Protein AF-A0A2N1D637-F1 (afdb_monomer_lite)

Radius of gyration: 26.25 Å; chains: 1; bounding box: 64×71×66 Å

Structure (mmCIF, N/CA/C/O backbone):
data_AF-A0A2N1D637-F1
#
_entry.id   AF-A0A2N1D637-F1
#
loop_
_atom_site.group_PDB
_atom_site.id
_atom_site.type_symbol
_atom_site.label_atom_id
_atom_site.label_alt_id
_atom_site.label_comp_id
_atom_site.label_asym_id
_atom_site.label_entity_id
_atom_site.label_seq_id
_atom_site.pdbx_PDB_ins_code
_atom_site.Cartn_x
_atom_site.Cartn_y
_atom_site.Cartn_z
_atom_site.occupancy
_atom_site.B_iso_or_equiv
_atom_site.auth_seq_id
_atom_site.auth_comp_id
_atom_site.auth_asym_id
_atom_site.auth_atom_id
_atom_site.pdbx_PDB_model_num
ATOM 1 N N . MET A 1 1 ? -4.016 32.732 19.305 1.00 37.34 1 MET A N 1
ATOM 2 C CA . MET A 1 1 ? -4.730 31.470 19.020 1.00 37.34 1 MET A CA 1
ATOM 3 C C . MET A 1 1 ? -4.105 30.420 19.914 1.00 37.34 1 MET A C 1
ATOM 5 O O . MET A 1 1 ? -2.907 30.213 19.798 1.00 37.34 1 MET A O 1
ATOM 9 N N . SER A 1 2 ? -4.858 29.917 20.891 1.00 37.28 2 SER A N 1
ATOM 10 C CA . SER A 1 2 ? -4.354 29.044 21.956 1.00 37.28 2 SER A CA 1
ATOM 11 C C . SER A 1 2 ? -3.844 27.718 21.398 1.00 37.28 2 SER A C 1
ATOM 13 O O . SER A 1 2 ? -4.522 27.105 20.572 1.00 37.28 2 SER A O 1
ATOM 15 N N . GLU A 1 3 ? -2.675 27.283 21.869 1.00 41.22 3 GLU A N 1
ATOM 16 C CA . GLU A 1 3 ? -2.197 25.908 21.738 1.00 41.22 3 GLU A CA 1
ATOM 17 C C . GLU A 1 3 ? -3.273 24.981 22.316 1.00 41.22 3 GLU A C 1
ATOM 19 O O . GLU A 1 3 ? -3.493 24.920 23.522 1.00 41.22 3 GLU A O 1
ATOM 24 N N . HIS A 1 4 ? -4.026 24.306 21.449 1.00 56.19 4 HIS A N 1
ATOM 25 C CA . HIS A 1 4 ? -4.691 23.084 21.869 1.00 56.19 4 HIS A CA 1
ATOM 26 C C . HIS A 1 4 ? -3.575 22.085 22.168 1.00 56.19 4 HIS A C 1
ATOM 28 O O . HIS A 1 4 ? -2.820 21.735 21.260 1.00 56.19 4 HIS A O 1
ATOM 34 N N . ASP A 1 5 ? -3.458 21.659 23.426 1.00 69.31 5 ASP A N 1
ATOM 35 C CA . ASP A 1 5 ? -2.478 20.660 23.849 1.00 69.31 5 ASP A CA 1
ATOM 36 C C . ASP A 1 5 ? -2.772 19.321 23.159 1.00 69.31 5 ASP A C 1
ATOM 38 O O . ASP A 1 5 ? -3.532 18.481 23.654 1.00 69.31 5 ASP A O 1
ATOM 42 N N . LEU A 1 6 ? -2.187 19.130 21.974 1.00 85.44 6 LEU A N 1
ATOM 43 C CA . LEU A 1 6 ? -2.166 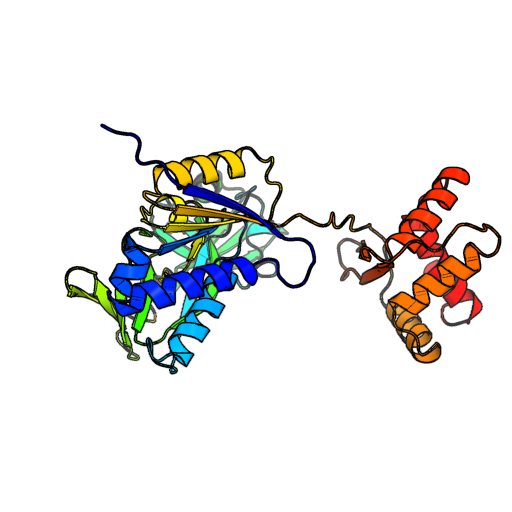17.856 21.271 1.00 85.44 6 LEU A CA 1
ATOM 44 C C . LEU A 1 6 ? -1.569 16.806 22.210 1.00 85.44 6 LEU A C 1
ATOM 46 O O . LEU A 1 6 ? -0.385 16.858 22.550 1.00 85.44 6 LEU A O 1
ATOM 50 N N . LYS A 1 7 ? -2.373 15.812 22.589 1.00 88.19 7 LYS A N 1
ATOM 51 C CA . LYS A 1 7 ? -1.882 14.690 23.392 1.00 88.19 7 LYS A CA 1
ATOM 52 C C . LYS A 1 7 ? -1.131 13.724 22.487 1.00 88.19 7 LYS A C 1
ATOM 54 O O . LYS A 1 7 ? -1.687 13.247 21.497 1.00 88.19 7 LYS A O 1
ATOM 59 N N . ILE A 1 8 ? 0.127 13.448 22.822 1.00 88.31 8 ILE A N 1
ATOM 60 C CA . ILE A 1 8 ? 0.979 12.518 22.078 1.00 88.31 8 ILE A CA 1
ATOM 61 C C . ILE A 1 8 ? 1.255 11.304 22.956 1.00 88.31 8 ILE A C 1
ATOM 63 O O . ILE A 1 8 ? 1.873 11.422 24.010 1.00 88.31 8 ILE A O 1
ATOM 67 N N . GLU A 1 9 ? 0.839 10.136 22.486 1.00 89.25 9 GLU A N 1
ATOM 68 C CA . GLU A 1 9 ? 1.101 8.850 23.122 1.00 89.25 9 GLU A CA 1
ATOM 69 C C . GLU A 1 9 ? 2.088 8.078 22.248 1.00 89.25 9 GLU A C 1
ATOM 71 O O . GLU A 1 9 ? 1.872 7.917 21.050 1.00 89.25 9 GLU A O 1
ATOM 76 N N . THR A 1 10 ? 3.209 7.632 22.815 1.00 84.62 10 THR A N 1
ATOM 77 C CA . THR A 1 10 ? 4.223 6.861 22.079 1.00 84.62 10 THR A CA 1
ATOM 78 C C . THR A 1 10 ? 4.350 5.477 22.689 1.00 84.62 10 THR A C 1
ATOM 80 O O . THR A 1 10 ? 4.529 5.341 23.896 1.00 84.62 10 THR A O 1
ATOM 83 N N . THR A 1 11 ? 4.258 4.443 21.861 1.00 84.81 11 THR A N 1
ATOM 84 C CA . THR A 1 11 ? 4.378 3.045 22.273 1.00 84.81 11 THR A CA 1
ATOM 85 C C . THR A 1 11 ? 5.441 2.357 21.433 1.00 84.81 11 THR A C 1
ATOM 87 O O . THR A 1 11 ? 5.403 2.405 20.205 1.00 84.81 11 THR A O 1
ATOM 90 N N . LYS A 1 12 ? 6.381 1.690 22.104 1.00 78.50 12 LYS A N 1
ATOM 91 C CA . LYS A 1 12 ? 7.388 0.844 21.464 1.00 78.50 12 LYS A CA 1
ATOM 92 C C . LYS A 1 12 ? 6.922 -0.605 21.455 1.00 78.50 12 LYS A C 1
ATOM 94 O O . LYS A 1 12 ? 6.601 -1.155 22.506 1.00 78.50 12 LYS A O 1
ATOM 99 N N . ILE A 1 13 ? 6.904 -1.222 20.280 1.00 71.31 13 ILE A N 1
ATOM 100 C CA . ILE A 1 13 ? 6.489 -2.613 20.089 1.00 71.31 13 ILE A CA 1
ATOM 101 C C . ILE A 1 13 ? 7.741 -3.490 19.988 1.00 71.31 13 ILE A C 1
ATOM 103 O O . ILE A 1 13 ? 8.558 -3.302 19.086 1.00 71.31 13 ILE A O 1
ATOM 107 N N . LYS A 1 14 ? 7.868 -4.469 20.895 1.00 61.69 14 LYS A N 1
ATOM 108 C CA . LYS A 1 14 ? 8.923 -5.497 20.883 1.00 61.69 14 LYS A CA 1
ATOM 109 C C . LYS A 1 14 ? 8.401 -6.804 20.267 1.00 61.69 14 LYS A C 1
ATOM 111 O O . LYS A 1 14 ? 7.294 -7.234 20.578 1.00 61.69 14 LYS A O 1
ATOM 116 N N . GLY A 1 15 ? 9.216 -7.471 19.444 1.00 51.62 15 GLY A N 1
ATOM 117 C CA . GLY A 1 15 ? 8.951 -8.831 18.941 1.00 51.62 15 GLY A CA 1
ATOM 118 C C . GLY A 1 15 ? 8.319 -8.940 17.540 1.00 51.62 15 GLY A C 1
ATOM 119 O O . GLY A 1 15 ? 7.779 -7.990 16.978 1.00 51.62 15 GLY A O 1
ATOM 120 N N . ILE A 1 16 ? 8.423 -10.139 16.943 1.00 44.28 16 ILE A N 1
ATOM 121 C CA . ILE A 1 16 ? 8.175 -10.402 15.507 1.00 44.28 16 ILE A CA 1
ATOM 122 C C . ILE A 1 16 ? 6.682 -10.464 15.139 1.00 44.28 16 ILE A C 1
ATOM 124 O O . ILE A 1 16 ? 6.325 -10.110 14.016 1.00 44.28 16 ILE A O 1
ATOM 128 N N . LYS A 1 17 ? 5.807 -10.919 16.044 1.00 49.59 17 LYS A N 1
ATOM 129 C CA . LYS A 1 17 ? 4.437 -11.323 15.673 1.00 49.59 17 LYS A CA 1
ATOM 130 C C . LYS A 1 17 ? 3.408 -10.182 15.598 1.00 49.59 17 LYS A C 1
ATOM 132 O O . LYS A 1 17 ? 2.451 -10.331 14.853 1.00 49.59 17 LYS A O 1
ATOM 137 N N . ASN A 1 18 ? 3.633 -9.032 16.247 1.00 55.31 18 ASN A N 1
ATOM 138 C CA . ASN A 1 18 ? 2.617 -7.967 16.380 1.00 55.31 18 ASN A CA 1
ATOM 139 C C . ASN A 1 18 ? 3.036 -6.590 15.831 1.00 55.31 18 ASN A C 1
ATOM 141 O O . ASN A 1 18 ? 2.594 -5.567 16.348 1.00 55.31 18 ASN A O 1
ATOM 145 N N . ARG A 1 19 ? 3.852 -6.524 14.768 1.00 64.38 19 ARG A N 1
ATOM 146 C CA . ARG A 1 19 ? 4.384 -5.241 14.245 1.00 64.38 19 ARG A CA 1
ATOM 147 C C . ARG A 1 19 ? 3.319 -4.178 13.950 1.00 64.38 19 ARG A C 1
ATOM 149 O O . ARG A 1 19 ? 3.609 -2.992 14.008 1.00 64.38 19 ARG A O 1
ATOM 156 N N . SER A 1 20 ? 2.094 -4.582 13.627 1.00 70.06 20 SER A N 1
ATOM 157 C CA . SER A 1 20 ? 1.006 -3.636 13.329 1.00 70.06 20 SER A CA 1
ATOM 158 C C . SER A 1 20 ? -0.316 -4.006 13.974 1.00 70.06 20 SER A C 1
ATOM 160 O O . SER A 1 20 ? -1.225 -3.189 13.963 1.00 70.06 20 SER A O 1
ATOM 162 N N . ALA A 1 21 ? -0.402 -5.188 14.593 1.00 77.12 21 ALA A N 1
ATOM 163 C CA . ALA A 1 21 ? -1.608 -5.659 15.260 1.00 77.12 21 ALA A CA 1
ATOM 164 C C . ALA A 1 21 ? -2.055 -4.683 16.354 1.00 77.12 21 ALA A C 1
ATOM 166 O O . ALA A 1 21 ? -3.192 -4.249 16.321 1.00 77.12 21 ALA A O 1
ATOM 167 N N . ILE A 1 22 ? -1.144 -4.231 17.223 1.00 80.19 22 ILE A N 1
ATOM 168 C CA . ILE A 1 22 ? -1.485 -3.324 18.335 1.00 80.19 22 ILE A CA 1
ATOM 169 C C . ILE A 1 22 ? -1.991 -1.967 17.825 1.00 80.19 22 ILE A C 1
ATOM 171 O O . ILE A 1 22 ? -2.950 -1.405 18.344 1.00 80.19 22 ILE A O 1
ATOM 175 N N . ALA A 1 23 ? -1.355 -1.425 16.788 1.00 83.94 23 ALA A N 1
ATOM 176 C CA . ALA A 1 23 ? -1.772 -0.152 16.216 1.00 83.94 23 ALA A CA 1
ATOM 177 C C . ALA A 1 23 ? -3.101 -0.269 15.452 1.00 83.94 23 ALA A C 1
ATOM 179 O O . ALA A 1 23 ? -3.920 0.647 15.500 1.00 83.94 23 ALA A O 1
ATOM 180 N N . ILE A 1 24 ? -3.330 -1.403 14.784 1.00 86.56 24 ILE A N 1
ATOM 181 C CA . ILE A 1 24 ? -4.612 -1.734 14.158 1.00 86.56 24 ILE A CA 1
ATOM 182 C C . ILE A 1 24 ? -5.686 -1.908 15.232 1.00 86.56 24 ILE A C 1
ATOM 184 O O . ILE A 1 24 ? -6.746 -1.320 15.098 1.00 86.56 24 ILE A O 1
ATOM 188 N N . GLU A 1 25 ? -5.422 -2.641 16.312 1.00 88.69 25 GLU A N 1
ATOM 189 C CA . GLU A 1 25 ? -6.335 -2.803 17.450 1.00 88.69 25 GLU A CA 1
ATOM 190 C C . GLU A 1 25 ? -6.728 -1.444 18.026 1.00 88.69 25 GLU A C 1
ATOM 192 O O . GLU A 1 25 ? -7.918 -1.172 18.179 1.00 88.69 25 GLU A O 1
ATOM 197 N N . LYS A 1 26 ? -5.756 -0.545 18.241 1.00 90.62 26 LYS A N 1
ATOM 198 C CA . LYS A 1 26 ? -6.058 0.809 18.715 1.00 90.62 26 LYS A CA 1
ATOM 199 C C . LYS A 1 26 ? -6.889 1.607 17.716 1.00 90.62 26 LYS A C 1
ATOM 201 O O . LYS A 1 26 ? -7.805 2.327 18.106 1.00 90.62 26 LYS A O 1
ATOM 206 N N . TYR A 1 27 ? -6.573 1.497 16.428 1.00 92.81 27 TYR A N 1
ATOM 207 C CA . TYR A 1 27 ? -7.364 2.135 15.382 1.00 92.81 27 TYR A CA 1
ATOM 208 C C . TYR A 1 27 ? -8.803 1.602 15.366 1.00 92.81 27 TYR A C 1
ATOM 210 O O . TYR A 1 27 ? -9.731 2.399 15.285 1.00 92.81 27 TYR A O 1
ATOM 218 N N . LEU A 1 28 ? -8.994 0.287 15.494 1.00 93.25 28 LEU A N 1
ATOM 219 C CA . LEU A 1 28 ? -10.307 -0.358 15.524 1.00 93.25 28 LEU A CA 1
ATOM 220 C C . LEU A 1 28 ? -11.126 0.031 16.759 1.00 93.25 28 LEU A C 1
ATOM 222 O O . LEU A 1 28 ? -12.319 0.282 16.622 1.00 93.25 28 LEU A O 1
ATOM 226 N N . GLU A 1 29 ? -10.495 0.139 17.931 1.00 93.50 29 GLU A N 1
ATOM 227 C CA . GLU A 1 29 ? -11.119 0.648 19.161 1.00 93.50 29 GLU A CA 1
ATOM 228 C C . GLU A 1 29 ? -11.689 2.056 18.933 1.00 93.50 29 GLU A C 1
ATOM 230 O O . GLU A 1 29 ? -12.889 2.285 19.080 1.00 93.50 29 GLU A O 1
ATOM 235 N N . LEU A 1 30 ? -10.844 2.985 18.474 1.00 93.50 30 LEU A N 1
ATOM 236 C CA . LEU A 1 30 ? -11.253 4.368 18.222 1.00 93.50 30 LEU A CA 1
ATOM 237 C C . LEU A 1 30 ? -12.304 4.452 17.104 1.00 93.50 30 LEU A C 1
ATOM 239 O O . LEU A 1 30 ? -13.239 5.258 17.174 1.00 93.50 30 LEU A O 1
ATOM 243 N N . LEU A 1 31 ? -12.152 3.630 16.060 1.00 94.94 31 LEU A N 1
ATOM 244 C CA . LEU A 1 31 ? -13.092 3.544 14.947 1.00 94.94 31 LEU A CA 1
ATOM 245 C C . LEU A 1 31 ? -14.472 3.127 15.458 1.00 94.94 31 LEU A C 1
ATOM 247 O O . LEU A 1 31 ? -15.451 3.799 15.149 1.00 94.94 31 LEU A O 1
ATOM 251 N N . GLN A 1 32 ? -14.548 2.078 16.278 1.00 94.19 32 GLN A N 1
ATOM 252 C CA . GLN A 1 32 ? -15.795 1.598 16.866 1.00 94.19 32 GLN A CA 1
ATOM 253 C C . GLN A 1 32 ? -16.467 2.665 17.741 1.00 94.19 32 GLN A C 1
ATOM 255 O O . GLN A 1 32 ? -17.671 2.884 17.612 1.00 94.19 32 GLN A O 1
ATOM 260 N N . GLU A 1 33 ? -15.701 3.370 18.577 1.00 92.44 33 GLU A N 1
ATOM 261 C CA . GLU A 1 33 ? -16.218 4.485 19.383 1.00 92.44 33 GLU A CA 1
ATOM 262 C C . GLU A 1 33 ? -16.788 5.611 18.511 1.00 92.44 33 GLU A C 1
ATOM 264 O O . GLU A 1 33 ? -17.850 6.167 18.797 1.00 92.44 33 GLU A O 1
ATOM 269 N N . SER A 1 34 ? -16.101 5.951 17.418 1.00 93.12 34 SER A N 1
ATOM 270 C CA . SER A 1 34 ? -16.524 7.042 16.537 1.00 93.12 34 SER A CA 1
ATOM 271 C C . SER A 1 34 ? -17.750 6.687 15.701 1.00 93.12 34 SER A C 1
ATOM 273 O O . SER A 1 34 ? -18.641 7.527 15.551 1.00 93.12 34 SER A O 1
ATOM 275 N N . LEU A 1 35 ? -17.829 5.444 15.217 1.00 94.19 35 LEU A N 1
ATOM 276 C CA . LEU A 1 35 ? -18.952 4.934 14.425 1.00 94.19 35 LEU A CA 1
ATOM 277 C C . LEU A 1 35 ? -20.273 4.899 15.204 1.00 94.19 35 LEU A C 1
ATOM 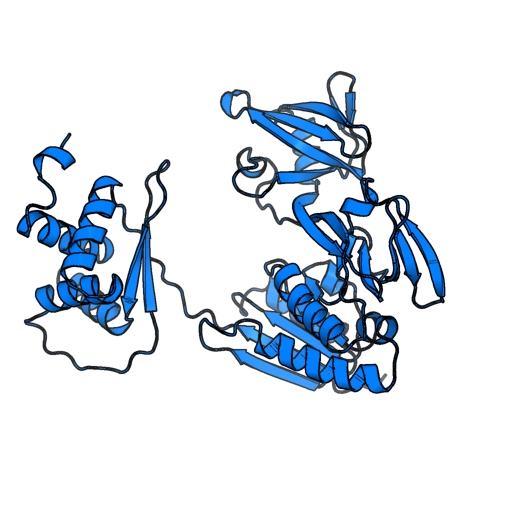279 O O . LEU A 1 35 ? -21.334 4.948 14.593 1.00 94.19 35 LEU A O 1
ATOM 283 N N . ALA A 1 36 ? -20.237 4.913 16.541 1.00 91.38 36 ALA A N 1
ATOM 284 C CA . ALA A 1 36 ? -21.442 5.041 17.362 1.00 91.38 36 ALA A CA 1
ATOM 285 C C . ALA A 1 36 ? -22.183 6.379 17.162 1.00 91.38 36 ALA A C 1
ATOM 287 O O . ALA A 1 36 ? -23.340 6.510 17.554 1.00 91.38 36 ALA A O 1
ATOM 288 N N . THR A 1 37 ? -21.525 7.390 16.583 1.00 91.38 37 THR A N 1
ATOM 289 C CA . THR A 1 37 ? -22.079 8.751 16.452 1.00 91.38 37 THR A CA 1
ATOM 290 C C . THR A 1 37 ? -21.960 9.346 15.051 1.00 91.38 37 THR A C 1
ATOM 292 O O . THR A 1 37 ? -22.451 10.450 14.827 1.00 91.38 37 THR A O 1
ATOM 295 N N . ARG A 1 38 ? -21.280 8.668 14.119 1.00 92.69 38 ARG A N 1
ATOM 296 C CA . ARG A 1 38 ? -20.899 9.217 12.809 1.00 92.69 38 ARG A CA 1
ATOM 297 C C . ARG A 1 38 ? -20.931 8.153 11.730 1.00 92.69 38 ARG A C 1
ATOM 299 O O . ARG A 1 38 ? -20.749 6.969 12.002 1.00 92.69 38 ARG A O 1
ATOM 306 N N . SER A 1 39 ? -21.084 8.595 10.485 1.00 93.69 39 SER A N 1
ATOM 307 C CA . SER A 1 39 ? -20.931 7.705 9.333 1.00 93.69 39 SER A CA 1
ATOM 308 C C . SER A 1 39 ? -19.484 7.212 9.197 1.00 93.69 39 SER A C 1
ATOM 310 O O . SER A 1 39 ? -18.534 7.854 9.665 1.00 93.69 39 SER A O 1
ATOM 312 N N . LEU A 1 40 ? -19.296 6.082 8.509 1.00 95.19 40 LEU A N 1
ATOM 313 C CA . LEU A 1 40 ? -17.967 5.540 8.219 1.00 95.19 40 LEU A CA 1
ATOM 314 C C . LEU A 1 40 ? -17.115 6.517 7.400 1.00 95.19 40 LEU A C 1
ATOM 316 O O . LEU A 1 40 ? -15.955 6.754 7.740 1.00 95.19 40 LEU A O 1
ATOM 320 N N . LEU A 1 41 ? -17.700 7.131 6.367 1.00 94.38 41 LEU A N 1
ATOM 321 C CA . LEU A 1 41 ? -16.999 8.085 5.510 1.00 94.38 41 LEU A CA 1
ATOM 322 C C . LEU A 1 41 ? -16.558 9.330 6.288 1.00 94.38 41 LEU A C 1
ATOM 324 O O . LEU A 1 41 ? -15.406 9.745 6.173 1.00 94.38 41 LEU A O 1
ATOM 328 N N . GLU A 1 42 ? -17.424 9.904 7.126 1.00 92.19 42 GLU A N 1
ATOM 329 C CA . GLU A 1 42 ? -17.061 11.040 7.983 1.00 92.19 42 GLU A CA 1
ATOM 330 C C . GLU A 1 42 ? -15.956 10.661 8.980 1.00 92.19 42 GLU A C 1
ATOM 332 O O . GLU A 1 42 ? -14.995 11.412 9.182 1.00 92.19 42 GLU A O 1
ATOM 337 N N . THR A 1 43 ? -16.059 9.468 9.569 1.00 93.62 43 THR A N 1
ATOM 338 C CA . THR A 1 43 ? -15.101 8.981 10.562 1.00 93.62 43 THR A CA 1
ATOM 339 C C . THR A 1 43 ? -13.697 8.847 9.972 1.00 93.62 43 THR A C 1
ATOM 341 O O . THR A 1 43 ? -12.745 9.412 10.513 1.00 93.62 43 THR A O 1
ATOM 344 N N . VAL A 1 44 ? -13.563 8.165 8.832 1.00 92.25 44 VAL A N 1
ATOM 345 C CA . VAL A 1 44 ? -12.265 7.912 8.182 1.00 92.25 44 VAL A CA 1
ATOM 346 C C . VAL A 1 44 ? -11.687 9.172 7.527 1.00 92.25 44 VAL A C 1
ATOM 348 O O . VAL A 1 44 ? -10.467 9.308 7.421 1.00 92.25 44 VAL A O 1
ATOM 351 N N . SER A 1 45 ? -12.542 10.108 7.099 1.00 87.75 45 SER A N 1
ATOM 352 C CA . SER A 1 45 ? -12.100 11.330 6.414 1.00 87.75 45 SER A CA 1
ATOM 353 C C . SER A 1 45 ? -11.632 12.446 7.341 1.00 87.75 45 SER A C 1
ATOM 355 O O . SER A 1 45 ? -10.768 13.223 6.944 1.00 87.75 45 SER A O 1
ATOM 357 N N . THR A 1 46 ? -12.192 12.552 8.550 1.00 86.88 46 THR A N 1
ATOM 358 C CA . THR A 1 46 ? -11.956 13.723 9.419 1.00 86.88 46 THR A CA 1
ATOM 359 C C . THR A 1 46 ? -11.680 13.387 10.881 1.00 86.88 46 THR A C 1
ATOM 361 O O . THR A 1 46 ? -11.108 14.207 11.605 1.00 86.88 46 THR A O 1
ATOM 364 N N . HIS A 1 47 ? -12.067 12.201 11.354 1.00 89.88 47 HIS A N 1
ATOM 365 C CA . HIS A 1 47 ? -11.981 11.880 12.778 1.00 89.88 47 HIS A CA 1
ATOM 366 C C . HIS A 1 47 ? -10.766 11.030 13.104 1.00 89.88 47 HIS A C 1
ATOM 368 O O . HIS A 1 47 ? -9.998 11.422 13.981 1.00 89.88 47 HIS A O 1
ATOM 374 N N . ILE A 1 48 ? -10.573 9.906 12.414 1.00 92.38 48 ILE A N 1
ATOM 375 C CA . ILE A 1 48 ? -9.515 8.949 12.742 1.00 92.38 48 ILE A CA 1
ATOM 376 C C . ILE A 1 48 ? -8.756 8.557 11.486 1.00 92.38 48 ILE A C 1
ATOM 378 O O . ILE A 1 48 ? -9.344 8.077 10.516 1.00 92.38 48 ILE A O 1
ATOM 382 N N . ARG A 1 49 ? -7.430 8.697 11.535 1.00 92.06 49 ARG A N 1
ATOM 383 C CA . ARG A 1 49 ? -6.537 8.285 10.452 1.00 92.06 49 ARG A CA 1
ATOM 384 C C . ARG A 1 49 ? -5.535 7.237 10.910 1.00 92.06 49 ARG A C 1
ATOM 386 O O . ARG A 1 49 ? -4.885 7.422 11.935 1.00 92.06 49 ARG A O 1
ATOM 393 N N . LEU A 1 50 ? -5.374 6.181 10.114 1.00 92.25 50 LEU A N 1
ATOM 394 C CA . LEU A 1 50 ? -4.241 5.267 10.202 1.00 92.25 50 LEU A CA 1
ATOM 395 C C . LEU A 1 50 ? -3.200 5.655 9.145 1.00 92.25 50 LEU A C 1
ATOM 397 O O . LEU A 1 50 ? -3.481 5.637 7.946 1.00 92.25 50 LEU A O 1
ATOM 401 N N . SER A 1 51 ? -2.009 6.028 9.595 1.00 91.06 51 SER A N 1
ATOM 402 C CA . SER A 1 51 ? -0.953 6.605 8.766 1.00 91.06 51 SER A CA 1
ATOM 403 C C . SER A 1 51 ? 0.355 5.839 8.925 1.00 91.06 51 SER A C 1
ATOM 405 O O . SER A 1 51 ? 0.715 5.410 10.022 1.00 91.06 51 SER A O 1
ATOM 407 N N . ALA A 1 52 ? 1.108 5.716 7.837 1.00 87.19 52 ALA A N 1
ATOM 408 C CA . ALA A 1 52 ? 2.452 5.152 7.855 1.00 87.19 52 ALA A CA 1
ATOM 409 C C . ALA A 1 52 ? 3.397 5.905 6.894 1.00 87.19 52 ALA A C 1
ATOM 411 O O . ALA A 1 52 ? 2.931 6.552 5.956 1.00 87.19 52 ALA A O 1
ATOM 412 N N . PRO A 1 53 ? 4.723 5.839 7.092 1.00 80.75 53 PRO A N 1
ATOM 413 C CA . PRO A 1 53 ? 5.694 6.288 6.093 1.00 80.75 53 PRO A CA 1
ATOM 414 C C . PRO A 1 53 ? 5.641 5.444 4.799 1.00 80.75 53 PRO A C 1
ATOM 416 O O . PRO A 1 53 ? 5.056 4.360 4.783 1.00 80.75 53 PRO A O 1
ATOM 419 N N . ASP A 1 54 ? 6.273 5.922 3.718 1.00 70.50 54 ASP A N 1
ATOM 420 C CA . ASP A 1 54 ? 6.268 5.296 2.373 1.00 70.50 54 ASP A CA 1
ATOM 421 C C . ASP A 1 54 ? 6.713 3.827 2.341 1.00 70.50 54 ASP A C 1
ATOM 423 O O . ASP A 1 54 ? 6.289 3.042 1.494 1.00 70.50 54 ASP A O 1
ATOM 427 N N . ASN A 1 55 ? 7.552 3.424 3.292 1.00 61.12 55 ASN A N 1
ATOM 428 C CA . ASN A 1 55 ? 8.122 2.085 3.343 1.00 61.12 55 ASN A CA 1
ATOM 429 C C . ASN A 1 55 ? 7.141 1.001 3.833 1.00 61.12 55 ASN A C 1
ATOM 431 O O . ASN A 1 55 ? 7.488 -0.186 3.831 1.00 61.12 55 ASN A O 1
ATOM 435 N N . TYR A 1 56 ? 5.934 1.382 4.261 1.00 68.56 56 TYR A N 1
ATOM 436 C CA . TYR A 1 56 ? 4.935 0.465 4.791 1.00 68.56 56 TYR A CA 1
ATOM 437 C C . TYR A 1 56 ? 3.879 0.109 3.732 1.00 68.56 56 TYR A C 1
ATOM 439 O O . TYR A 1 56 ? 3.263 0.976 3.117 1.00 68.56 56 TYR A O 1
ATOM 447 N N . LYS A 1 57 ? 3.605 -1.189 3.537 1.00 71.44 57 LYS A N 1
ATOM 448 C CA . LYS A 1 57 ? 2.576 -1.642 2.584 1.00 71.44 57 LYS A CA 1
ATOM 449 C C . LYS A 1 57 ? 1.174 -1.292 3.090 1.00 71.44 57 LYS A C 1
ATOM 451 O O . LYS A 1 57 ? 0.679 -1.956 3.999 1.00 71.44 57 LYS A O 1
ATOM 456 N N . GLN A 1 58 ? 0.514 -0.325 2.451 1.00 76.19 58 GLN A N 1
ATOM 457 C CA . GLN A 1 58 ? -0.838 0.128 2.814 1.00 76.19 58 GLN A CA 1
ATOM 458 C C . GLN A 1 58 ? -1.856 -1.026 2.920 1.00 76.19 58 GLN A C 1
ATOM 460 O O . GLN A 1 58 ? -2.613 -1.103 3.883 1.00 76.19 58 GLN A O 1
ATOM 465 N N . VAL A 1 59 ? -1.789 -1.995 2.000 1.00 75.44 59 VAL A N 1
ATOM 466 C CA . VAL A 1 59 ? -2.668 -3.182 1.966 1.00 75.44 59 VAL A CA 1
ATOM 467 C C . VAL A 1 59 ? -2.634 -3.989 3.271 1.00 75.44 59 VAL A C 1
ATOM 469 O O . VAL A 1 59 ? -3.652 -4.540 3.689 1.00 75.44 59 VAL A O 1
ATOM 472 N N . SER A 1 60 ? -1.482 -4.047 3.946 1.00 77.56 60 SER A N 1
ATOM 473 C CA . SER A 1 60 ? -1.343 -4.753 5.226 1.00 77.56 60 SER A CA 1
ATOM 474 C C . SER A 1 60 ? -2.092 -4.065 6.374 1.00 77.56 60 SER A C 1
ATOM 476 O O . SER A 1 60 ? -2.354 -4.706 7.388 1.00 77.56 60 SER A O 1
ATOM 478 N N . LEU A 1 61 ? -2.428 -2.780 6.223 1.00 83.12 61 LEU A N 1
ATOM 479 C CA . LEU A 1 61 ? -3.204 -1.996 7.186 1.00 83.12 61 LEU A CA 1
ATOM 480 C C . LEU A 1 61 ? -4.693 -1.984 6.833 1.00 83.12 61 LEU A C 1
ATOM 482 O O . LEU A 1 61 ? -5.528 -2.131 7.721 1.00 83.12 61 LEU A O 1
ATOM 486 N N . ASP A 1 62 ? -5.028 -1.855 5.548 1.00 87.88 62 ASP A N 1
ATOM 487 C CA . ASP A 1 62 ? -6.420 -1.779 5.098 1.00 87.88 62 ASP A CA 1
ATOM 488 C C . ASP A 1 62 ? -7.185 -3.095 5.308 1.00 87.88 62 ASP A C 1
ATOM 490 O O . ASP A 1 62 ? -8.329 -3.083 5.763 1.00 87.88 62 ASP A O 1
ATOM 494 N N . ASN A 1 63 ? -6.571 -4.244 5.002 1.00 86.69 63 ASN A N 1
ATOM 495 C CA . ASN A 1 63 ? -7.272 -5.533 5.008 1.00 86.69 63 ASN A CA 1
ATOM 496 C C . ASN A 1 63 ? -7.813 -5.943 6.392 1.00 86.69 63 ASN A C 1
ATOM 498 O O . ASN A 1 63 ? -8.964 -6.379 6.465 1.00 86.69 63 ASN A O 1
ATOM 502 N N . PRO A 1 64 ? -7.055 -5.801 7.498 1.00 87.25 64 PRO A N 1
ATOM 503 C CA . PRO A 1 64 ? -7.587 -6.065 8.835 1.00 87.25 64 PRO A CA 1
ATOM 504 C C . PRO A 1 64 ? -8.758 -5.149 9.210 1.00 87.25 64 PRO A C 1
ATOM 506 O O . PRO A 1 64 ? -9.731 -5.615 9.803 1.00 87.25 64 PRO A O 1
ATOM 509 N N . VAL A 1 65 ? -8.703 -3.870 8.817 1.00 91.31 65 VAL A N 1
ATOM 510 C CA . VAL A 1 65 ? -9.801 -2.919 9.050 1.00 91.31 65 VAL A CA 1
ATOM 511 C C . VAL A 1 65 ? -11.040 -3.322 8.264 1.00 91.31 65 VAL A C 1
ATOM 513 O O . VAL A 1 65 ? -12.132 -3.411 8.823 1.00 91.31 65 VAL A O 1
ATOM 516 N N . LYS A 1 66 ? -10.868 -3.641 6.981 1.00 92.88 66 LYS A N 1
ATOM 517 C CA . LYS A 1 66 ? -11.945 -4.136 6.127 1.00 92.88 66 LYS A CA 1
ATOM 518 C C . LYS A 1 66 ? -12.600 -5.390 6.709 1.00 92.88 66 LYS A C 1
ATOM 520 O O . LYS A 1 66 ? -13.824 -5.452 6.796 1.00 92.88 66 LYS A O 1
ATOM 525 N N . ALA A 1 67 ? -11.805 -6.363 7.155 1.00 90.38 67 ALA A N 1
ATOM 526 C CA . ALA A 1 67 ? -12.319 -7.590 7.761 1.00 90.38 67 ALA A CA 1
ATOM 527 C C . ALA A 1 67 ? -13.158 -7.305 9.021 1.00 90.38 67 ALA A C 1
ATOM 529 O O . ALA A 1 67 ? -14.218 -7.904 9.208 1.00 90.38 67 ALA A O 1
ATOM 530 N N . PHE A 1 68 ? -12.724 -6.359 9.861 1.00 92.31 68 PHE A N 1
ATOM 531 C CA . PHE A 1 68 ? -13.506 -5.899 11.010 1.00 92.31 68 PHE A CA 1
ATOM 532 C C . PHE A 1 68 ? -14.833 -5.252 10.590 1.00 92.31 68 PHE A C 1
ATOM 534 O O . PHE A 1 68 ? -15.875 -5.581 11.160 1.00 92.31 68 PHE A O 1
ATOM 541 N N . LEU A 1 69 ? -14.814 -4.366 9.591 1.00 95.69 69 LEU A N 1
ATOM 542 C CA . LEU A 1 69 ? -16.010 -3.669 9.109 1.00 95.69 69 LEU A CA 1
ATOM 543 C C . LEU A 1 69 ? -17.031 -4.636 8.496 1.00 95.69 69 LEU A C 1
ATOM 545 O O . LEU A 1 69 ? -18.222 -4.502 8.773 1.00 95.69 69 LEU A O 1
ATOM 549 N N . GLN A 1 70 ? -16.574 -5.642 7.740 1.00 93.25 70 GLN A N 1
ATOM 550 C CA . GLN A 1 70 ? -17.428 -6.709 7.203 1.00 93.25 70 GLN A CA 1
ATOM 551 C C . GLN A 1 70 ? -18.050 -7.541 8.323 1.00 93.25 70 GLN A C 1
ATOM 553 O O . GLN A 1 70 ? -19.259 -7.753 8.350 1.00 93.25 70 GLN A O 1
ATOM 558 N N . LYS A 1 71 ? -17.233 -7.979 9.290 1.00 94.19 71 LYS A N 1
ATOM 559 C CA . LYS A 1 71 ? -17.706 -8.764 10.438 1.00 94.19 71 LYS A CA 1
ATOM 560 C C . LYS A 1 71 ? -18.720 -7.994 11.289 1.00 94.19 71 LYS A C 1
ATOM 562 O O . LYS A 1 71 ? -19.623 -8.600 11.856 1.00 94.19 71 LYS A O 1
ATOM 567 N N . SER A 1 72 ? -18.560 -6.678 11.375 1.00 92.50 72 SER A N 1
ATOM 568 C CA . SER A 1 72 ? -19.418 -5.794 12.169 1.00 92.50 72 SER A CA 1
ATOM 569 C C . SER A 1 72 ? -20.634 -5.267 11.396 1.00 92.50 72 SER A C 1
ATOM 571 O O . SER A 1 72 ? -21.421 -4.517 11.962 1.00 92.50 72 SER A O 1
ATOM 573 N N . GLY A 1 73 ? -20.799 -5.638 10.120 1.00 93.31 73 GLY A N 1
ATOM 574 C CA . GLY A 1 73 ? -21.950 -5.248 9.300 1.00 93.31 73 GLY A CA 1
ATOM 575 C C . GLY A 1 73 ? -21.943 -3.798 8.802 1.00 93.31 73 GLY A C 1
ATOM 576 O O . GLY A 1 73 ? -22.969 -3.330 8.321 1.00 93.31 73 GLY A O 1
ATOM 577 N N . TYR A 1 74 ? -20.816 -3.081 8.893 1.00 94.12 74 TYR A N 1
ATOM 578 C CA . TYR A 1 74 ? -20.701 -1.709 8.372 1.00 94.12 74 TYR A CA 1
ATOM 579 C C . TYR A 1 74 ? -20.521 -1.658 6.851 1.00 94.12 74 TYR A C 1
ATOM 581 O O . TYR A 1 74 ? -20.817 -0.637 6.235 1.00 94.12 74 TYR A O 1
ATOM 589 N N . ILE A 1 75 ? -20.009 -2.739 6.258 1.00 96.50 75 ILE A N 1
ATOM 590 C CA . ILE A 1 75 ? -19.838 -2.904 4.811 1.00 96.50 75 ILE A CA 1
ATOM 591 C C . ILE A 1 75 ? -20.248 -4.323 4.412 1.00 96.50 75 ILE A C 1
ATOM 593 O O . ILE A 1 75 ? -20.244 -5.236 5.243 1.00 96.50 75 ILE A O 1
ATOM 597 N N . GLU A 1 76 ? -20.580 -4.524 3.141 1.00 95.69 76 GLU A N 1
ATOM 598 C CA . GLU A 1 76 ? -21.038 -5.826 2.664 1.00 95.69 76 GLU A CA 1
ATOM 599 C C . GLU A 1 76 ? -19.906 -6.878 2.656 1.00 95.69 76 GLU A C 1
ATOM 601 O O . GLU A 1 76 ? -18.744 -6.562 2.367 1.00 95.69 76 GLU A O 1
ATOM 606 N N . PRO A 1 77 ? -20.214 -8.156 2.949 1.00 90.31 77 PRO A N 1
ATOM 607 C CA . PRO A 1 77 ? -19.223 -9.234 2.933 1.00 90.31 77 PRO A CA 1
ATOM 608 C C . PRO A 1 77 ? -18.834 -9.678 1.511 1.00 90.31 77 PRO A C 1
ATOM 610 O O . PRO A 1 77 ? -17.761 -10.254 1.323 1.00 90.31 77 PRO A O 1
ATOM 613 N N . GLY A 1 78 ? -19.690 -9.428 0.513 1.00 88.62 78 GLY A N 1
ATOM 614 C CA . GLY A 1 78 ? -19.415 -9.732 -0.893 1.00 88.62 78 GLY A CA 1
ATOM 615 C C . GLY A 1 78 ? -18.397 -8.769 -1.503 1.00 88.62 78 GLY A C 1
ATOM 616 O O . GLY A 1 78 ? -18.309 -7.615 -1.096 1.00 88.62 78 GLY A O 1
ATOM 617 N N . PHE A 1 79 ? -17.625 -9.228 -2.491 1.00 92.62 79 PHE A N 1
ATOM 618 C CA . PHE A 1 79 ? -16.633 -8.384 -3.156 1.00 92.62 79 PHE A CA 1
ATOM 619 C C . PHE A 1 79 ? -16.487 -8.685 -4.648 1.00 92.62 79 PHE A C 1
ATOM 621 O O . PHE A 1 79 ? -16.664 -9.815 -5.100 1.00 92.62 79 PHE A O 1
ATOM 628 N N . VAL A 1 80 ? -16.067 -7.666 -5.395 1.00 91.94 80 VAL A N 1
ATOM 629 C CA . VAL A 1 80 ? -15.561 -7.776 -6.767 1.00 91.94 80 VAL A CA 1
ATOM 630 C C . VAL A 1 80 ? -14.049 -7.595 -6.747 1.00 91.94 80 VAL A C 1
ATOM 632 O O . VAL A 1 80 ? -13.510 -6.809 -5.971 1.00 91.94 80 VAL A O 1
ATOM 635 N N . SER A 1 81 ? -13.343 -8.347 -7.588 1.00 91.88 81 SER A N 1
ATOM 636 C CA . SER A 1 81 ? -11.887 -8.246 -7.702 1.00 91.88 81 SER A CA 1
ATOM 637 C C . SER A 1 81 ? -11.510 -7.290 -8.828 1.00 91.88 81 SER A C 1
ATOM 639 O O . SER A 1 81 ? -11.847 -7.525 -9.986 1.00 91.88 81 SER A O 1
ATOM 641 N N . LEU A 1 82 ? -10.786 -6.228 -8.486 1.00 91.31 82 LEU A N 1
ATOM 642 C CA . LEU A 1 82 ? -10.278 -5.227 -9.417 1.00 91.31 82 LEU A CA 1
ATOM 643 C C . LEU A 1 82 ? -8.763 -5.330 -9.517 1.00 91.31 82 LEU A C 1
ATOM 645 O O . LEU A 1 82 ? -8.070 -5.515 -8.517 1.00 91.31 82 LEU A O 1
ATOM 649 N N . GLN A 1 83 ? -8.238 -5.179 -10.727 1.00 89.69 83 GLN A N 1
ATOM 650 C CA . GLN A 1 83 ? -6.803 -5.039 -10.930 1.00 89.69 83 GLN A CA 1
ATOM 651 C C . GLN A 1 83 ? -6.428 -3.578 -10.664 1.00 89.69 83 GLN A C 1
ATOM 653 O O . GLN A 1 83 ? -6.955 -2.693 -11.334 1.00 89.69 83 GLN A O 1
ATOM 658 N N . VAL A 1 84 ? -5.550 -3.323 -9.693 1.00 89.75 84 VAL A N 1
ATOM 659 C CA . VAL A 1 84 ? -5.162 -1.968 -9.265 1.00 89.75 84 VAL A CA 1
ATOM 660 C C . VAL A 1 84 ? -3.648 -1.781 -9.232 1.00 89.75 84 VAL A C 1
ATOM 662 O O . VAL A 1 84 ? -2.892 -2.750 -9.267 1.00 89.75 84 VAL A O 1
ATOM 665 N N . CYS A 1 85 ? -3.216 -0.527 -9.164 1.00 87.44 85 CYS A N 1
ATOM 666 C CA . CYS A 1 85 ? -1.838 -0.068 -9.168 1.00 87.44 85 CYS A CA 1
ATOM 667 C C . CYS A 1 85 ? -1.528 0.610 -7.830 1.00 87.44 85 CYS A C 1
ATOM 669 O O . CYS A 1 85 ? -2.073 1.669 -7.521 1.00 87.44 85 CYS A O 1
ATOM 671 N N . TYR A 1 86 ? -0.610 0.031 -7.059 1.00 81.06 86 TYR A N 1
ATOM 672 C CA . TYR A 1 86 ? -0.102 0.648 -5.834 1.00 81.06 86 TYR A CA 1
ATOM 673 C C . TYR A 1 86 ? 1.264 1.287 -6.083 1.00 81.06 86 TYR A C 1
ATOM 675 O O . TYR A 1 86 ? 2.074 0.677 -6.787 1.00 81.06 86 TYR A O 1
ATOM 683 N N . PRO A 1 87 ? 1.540 2.480 -5.521 1.00 78.75 87 PRO A N 1
ATOM 684 C CA . PRO A 1 87 ? 2.825 3.145 -5.688 1.00 78.75 87 PRO A CA 1
ATOM 685 C C . PRO A 1 87 ? 4.000 2.252 -5.287 1.00 78.75 87 PRO A C 1
ATOM 687 O O . PRO A 1 87 ? 3.934 1.495 -4.314 1.00 78.75 87 PRO A O 1
ATOM 690 N N . LEU A 1 88 ? 5.080 2.356 -6.053 1.00 78.06 88 LEU A N 1
ATOM 691 C CA . LEU A 1 88 ? 6.341 1.673 -5.837 1.00 78.06 88 LEU A CA 1
ATOM 692 C C . LEU A 1 88 ? 7.462 2.711 -5.797 1.00 78.06 88 LEU A C 1
ATOM 694 O O . LEU A 1 88 ? 7.701 3.414 -6.778 1.00 78.06 88 LEU A O 1
ATOM 698 N N . GLU A 1 89 ? 8.176 2.778 -4.678 1.00 73.62 89 GLU A N 1
ATOM 699 C CA . GLU A 1 89 ? 9.364 3.619 -4.568 1.00 73.62 89 GLU A CA 1
ATOM 700 C C . GLU A 1 89 ? 10.540 2.966 -5.310 1.00 73.62 89 GLU A C 1
ATOM 702 O O . GLU A 1 89 ? 10.892 1.808 -5.063 1.00 73.62 89 GLU A O 1
ATOM 707 N N . VAL A 1 90 ? 11.140 3.707 -6.244 1.00 76.00 90 VAL A N 1
ATOM 708 C CA . VAL A 1 90 ? 12.257 3.243 -7.075 1.00 76.00 90 VAL A CA 1
ATOM 709 C C . VAL A 1 90 ? 13.388 4.263 -6.995 1.00 76.00 90 VAL A C 1
ATOM 711 O O . VAL A 1 90 ? 13.277 5.363 -7.525 1.00 76.00 90 VAL A O 1
ATOM 714 N N . SER A 1 91 ? 14.496 3.886 -6.353 1.00 71.88 91 SER A N 1
ATOM 715 C CA . SER A 1 91 ? 15.652 4.769 -6.128 1.00 71.88 91 SER A CA 1
ATOM 716 C C . SER A 1 91 ? 16.476 5.051 -7.390 1.00 71.88 91 SER A C 1
ATOM 718 O O . SER A 1 91 ? 17.104 6.098 -7.494 1.00 71.88 91 SER A O 1
ATOM 720 N N . GLU A 1 92 ? 16.469 4.133 -8.363 1.00 83.19 92 GLU A N 1
ATOM 721 C CA . GLU A 1 92 ? 17.197 4.265 -9.635 1.00 83.19 92 GLU A CA 1
ATOM 722 C C . GLU A 1 92 ? 16.266 4.016 -10.837 1.00 83.19 92 GLU A C 1
ATOM 724 O O . GLU A 1 92 ? 16.307 2.944 -11.448 1.00 83.19 92 GLU A O 1
ATOM 729 N N . PRO A 1 93 ? 15.398 4.973 -11.212 1.00 83.62 93 PRO A N 1
ATOM 730 C CA . PRO A 1 93 ? 14.393 4.775 -12.264 1.00 83.62 93 PRO A CA 1
ATOM 731 C C . PRO A 1 93 ? 14.958 4.371 -13.635 1.00 83.62 93 PRO A C 1
ATOM 733 O O . PRO A 1 93 ? 14.261 3.753 -14.432 1.00 83.62 93 PRO A O 1
ATOM 736 N N . THR A 1 94 ? 16.222 4.697 -13.917 1.00 86.44 94 THR A N 1
ATOM 737 C CA . THR A 1 94 ? 16.921 4.368 -15.171 1.00 86.44 94 THR A CA 1
ATOM 738 C C . THR A 1 94 ? 17.618 3.007 -15.150 1.00 86.44 94 THR A C 1
ATOM 740 O O . THR A 1 94 ? 18.196 2.602 -16.156 1.00 86.44 94 THR A O 1
ATOM 743 N N . ASN A 1 95 ? 17.578 2.274 -14.037 1.00 85.38 95 ASN A N 1
ATOM 744 C CA . ASN A 1 95 ? 18.152 0.938 -13.952 1.00 85.38 95 ASN A CA 1
ATOM 745 C C . ASN A 1 95 ? 17.178 -0.090 -14.549 1.00 85.38 95 ASN A C 1
ATOM 747 O O . ASN A 1 95 ? 16.073 -0.294 -14.042 1.00 85.38 95 ASN A O 1
ATOM 751 N N . ILE A 1 96 ? 17.604 -0.788 -15.608 1.00 83.75 96 ILE A N 1
ATOM 752 C CA . ILE A 1 96 ? 16.771 -1.756 -16.343 1.00 83.75 96 ILE A CA 1
ATOM 753 C C . ILE A 1 96 ? 16.201 -2.872 -15.454 1.00 83.75 96 ILE A C 1
ATOM 755 O O . ILE A 1 96 ? 15.165 -3.461 -15.765 1.00 83.75 96 ILE A O 1
ATOM 759 N N . GLN A 1 97 ? 16.848 -3.166 -14.322 1.00 81.44 97 GLN A N 1
ATOM 760 C CA . GLN A 1 97 ? 16.379 -4.177 -13.376 1.00 81.44 97 GLN A CA 1
ATOM 761 C C . GLN A 1 97 ? 15.058 -3.793 -12.694 1.00 81.44 97 GLN A C 1
ATOM 763 O O . GLN A 1 97 ? 14.317 -4.690 -12.288 1.00 81.44 97 GLN A O 1
ATOM 768 N N . ASN A 1 98 ? 14.732 -2.500 -12.613 1.00 80.06 98 ASN A N 1
ATOM 769 C CA . ASN A 1 98 ? 13.510 -2.005 -11.971 1.00 80.06 98 ASN A CA 1
ATOM 770 C C . ASN A 1 98 ? 12.248 -2.198 -12.830 1.00 80.06 98 ASN A C 1
ATOM 772 O O . ASN A 1 98 ? 11.132 -2.134 -12.321 1.00 80.06 98 ASN A O 1
ATOM 776 N N . PHE A 1 99 ? 12.414 -2.539 -14.111 1.00 79.12 99 PHE A N 1
ATOM 777 C CA . PHE A 1 99 ? 11.314 -2.862 -15.026 1.00 79.12 99 PHE A CA 1
ATOM 778 C C . PHE A 1 99 ? 10.992 -4.361 -15.068 1.00 79.12 99 PHE A C 1
ATOM 780 O O . PHE A 1 99 ? 10.109 -4.794 -15.802 1.00 79.12 99 PHE A O 1
ATOM 787 N N . ASN A 1 100 ? 11.717 -5.190 -14.314 1.00 70.38 100 ASN A N 1
ATOM 788 C CA . ASN A 1 100 ? 11.596 -6.636 -14.423 1.00 70.38 100 ASN A CA 1
ATOM 789 C C . ASN A 1 100 ? 10.381 -7.166 -13.634 1.00 70.38 100 ASN A C 1
ATOM 791 O O . ASN A 1 100 ? 10.371 -7.124 -12.402 1.00 70.38 100 ASN A O 1
ATOM 795 N N . ALA A 1 101 ? 9.412 -7.759 -14.340 1.00 55.56 101 ALA A N 1
ATOM 796 C CA . ALA A 1 101 ? 8.176 -8.333 -13.784 1.00 55.56 101 ALA A CA 1
ATOM 797 C C . ALA A 1 101 ? 8.390 -9.476 -12.762 1.00 55.56 101 ALA A C 1
ATOM 799 O O . ALA A 1 101 ? 7.453 -9.932 -12.121 1.00 55.56 101 ALA A O 1
ATOM 800 N N . GLY A 1 102 ? 9.623 -9.967 -12.593 1.00 51.66 102 GLY A N 1
ATOM 801 C CA . GLY A 1 102 ? 9.950 -10.974 -11.577 1.00 51.66 102 GLY A CA 1
ATOM 802 C C . GLY A 1 102 ? 10.120 -10.420 -10.156 1.00 51.66 102 GLY A C 1
ATOM 803 O O . GLY A 1 102 ? 10.016 -11.185 -9.201 1.00 51.66 102 GLY A O 1
ATOM 804 N N . ARG A 1 103 ? 10.396 -9.114 -9.991 1.00 51.12 103 ARG A N 1
ATOM 805 C CA . ARG A 1 103 ? 10.536 -8.481 -8.660 1.00 51.12 103 ARG A CA 1
ATOM 806 C C . ARG A 1 103 ? 9.189 -8.022 -8.091 1.00 51.12 103 ARG A C 1
ATOM 808 O O . ARG A 1 103 ? 9.014 -8.036 -6.875 1.00 51.12 103 ARG A O 1
ATOM 815 N N . TYR A 1 104 ? 8.254 -7.660 -8.969 1.00 52.09 104 TYR A N 1
ATOM 816 C CA . TYR A 1 104 ? 6.909 -7.172 -8.659 1.00 52.09 104 TYR A CA 1
ATOM 817 C C . TYR A 1 104 ? 5.929 -7.765 -9.677 1.00 52.09 104 TYR A C 1
ATOM 819 O O . TYR A 1 104 ? 6.257 -7.796 -10.858 1.00 52.09 104 TYR A O 1
ATOM 827 N N . SER A 1 105 ? 4.750 -8.217 -9.231 1.00 53.41 105 SER A N 1
ATOM 828 C CA . SER A 1 105 ? 3.712 -8.944 -9.998 1.00 53.41 105 SER A CA 1
ATOM 829 C C . SER A 1 105 ? 3.424 -8.395 -11.406 1.00 53.41 105 SER A C 1
ATOM 831 O O . SER A 1 105 ? 3.096 -9.164 -12.305 1.00 53.41 105 SER A O 1
ATOM 833 N N . SER A 1 106 ? 3.589 -7.091 -11.614 1.00 67.44 106 SER A N 1
ATOM 834 C CA . SER A 1 106 ? 4.061 -6.472 -12.858 1.00 67.44 106 SER A CA 1
ATOM 835 C C . SER A 1 106 ? 4.433 -5.016 -12.544 1.00 67.44 106 SER A C 1
ATOM 837 O O . SER A 1 106 ? 3.867 -4.443 -11.609 1.00 67.44 106 SER A O 1
ATOM 839 N N . THR A 1 107 ? 5.362 -4.414 -13.292 1.00 85.06 107 THR A N 1
ATOM 840 C CA . THR A 1 107 ? 5.676 -2.981 -13.156 1.00 85.06 107 THR A CA 1
ATOM 841 C C . THR A 1 107 ? 4.807 -2.169 -14.115 1.00 85.06 107 THR A C 1
ATOM 843 O O . THR A 1 107 ? 4.781 -2.433 -15.321 1.00 85.06 107 THR A O 1
ATOM 846 N N . VAL A 1 108 ? 4.126 -1.154 -13.588 1.00 89.12 108 VAL A N 1
ATOM 847 C CA . VAL A 1 108 ? 3.386 -0.143 -14.355 1.00 89.12 108 VAL A CA 1
ATOM 848 C C . VAL A 1 108 ? 4.030 1.215 -14.097 1.00 89.12 108 VAL A C 1
ATOM 850 O O . VAL A 1 108 ? 4.430 1.496 -12.972 1.00 89.12 108 VAL A O 1
ATOM 853 N N . ILE A 1 109 ? 4.146 2.058 -15.120 1.00 91.56 109 ILE A N 1
ATOM 854 C CA . ILE A 1 109 ? 4.647 3.429 -14.974 1.00 91.56 109 ILE A CA 1
ATOM 855 C C . ILE A 1 109 ? 3.595 4.436 -15.426 1.00 91.56 109 ILE A C 1
ATOM 857 O O . ILE A 1 109 ? 2.926 4.224 -16.433 1.00 91.56 109 ILE A O 1
ATOM 861 N N . GLU A 1 110 ? 3.468 5.540 -14.699 1.00 91.69 110 GLU A N 1
ATOM 862 C CA . GLU A 1 110 ? 2.717 6.717 -15.134 1.00 91.69 110 GLU A CA 1
ATOM 863 C C . GLU A 1 110 ? 3.699 7.789 -15.602 1.00 91.69 110 GLU A C 1
ATOM 865 O O . GLU A 1 110 ? 4.526 8.282 -14.825 1.00 91.69 110 GLU A O 1
ATOM 870 N N . LEU A 1 111 ? 3.597 8.182 -16.870 1.00 88.06 111 LEU A N 1
ATOM 871 C CA . LEU A 1 111 ? 4.425 9.254 -17.414 1.00 88.06 111 LEU A CA 1
ATOM 872 C C . LEU A 1 111 ? 3.918 10.624 -16.952 1.00 88.06 111 LEU A C 1
ATOM 874 O O . LEU A 1 111 ? 2.740 10.945 -17.082 1.00 88.06 111 LEU A O 1
ATOM 878 N N . LYS A 1 112 ? 4.818 11.488 -16.470 1.00 88.88 112 LYS A N 1
ATOM 879 C CA . LYS A 1 112 ? 4.484 12.883 -16.109 1.00 88.88 112 LYS A CA 1
ATOM 880 C C . LYS A 1 112 ? 4.714 13.888 -17.240 1.00 88.88 112 LYS A C 1
ATOM 882 O O . LYS A 1 112 ? 4.380 15.065 -17.093 1.00 88.88 112 LYS A O 1
ATOM 887 N N . THR A 1 113 ? 5.234 13.425 -18.370 1.00 86.56 113 THR A N 1
ATOM 888 C CA . THR A 1 113 ? 5.484 14.200 -19.588 1.00 86.56 113 THR A CA 1
ATOM 889 C C . THR A 1 113 ? 5.129 13.364 -20.806 1.00 86.56 113 THR A C 1
ATOM 891 O O . THR A 1 113 ? 5.267 12.143 -20.756 1.00 86.56 113 THR A O 1
ATOM 894 N N . ASP A 1 114 ? 4.739 14.014 -21.899 1.00 85.94 114 ASP A N 1
ATOM 895 C CA . ASP A 1 114 ? 4.579 13.325 -23.177 1.00 85.94 114 ASP A CA 1
ATOM 896 C C . ASP A 1 114 ? 5.917 12.743 -23.636 1.00 85.94 114 ASP A C 1
ATOM 898 O O . ASP A 1 114 ? 6.984 13.337 -23.436 1.00 85.94 114 ASP A O 1
ATOM 902 N N . LEU A 1 115 ? 5.854 11.575 -24.260 1.00 85.12 115 LEU A N 1
ATOM 903 C CA . LEU A 1 115 ? 7.012 10.875 -24.780 1.00 85.12 115 LEU A CA 1
ATOM 904 C C . LEU A 1 115 ? 6.779 10.557 -26.253 1.00 85.12 115 LEU A C 1
ATOM 906 O O . LEU A 1 115 ? 5.986 9.681 -26.595 1.00 85.12 115 LEU A O 1
ATOM 910 N N . ASN A 1 116 ? 7.485 11.280 -27.119 1.00 79.75 116 ASN A N 1
ATOM 911 C CA . ASN A 1 116 ? 7.452 11.076 -28.561 1.00 79.75 116 ASN A CA 1
ATOM 912 C C . ASN A 1 116 ? 8.711 10.323 -28.995 1.00 79.75 116 ASN A C 1
ATOM 914 O O . ASN A 1 116 ? 9.820 10.855 -28.895 1.00 79.75 116 ASN A O 1
ATOM 918 N N . ILE A 1 117 ? 8.544 9.079 -29.438 1.00 66.50 117 ILE A N 1
ATOM 919 C CA . ILE A 1 117 ? 9.637 8.253 -29.951 1.00 66.50 117 ILE A CA 1
ATOM 920 C C . ILE A 1 117 ? 9.152 7.563 -31.224 1.00 66.50 117 ILE A C 1
ATOM 922 O O . ILE A 1 117 ? 8.142 6.863 -31.220 1.00 66.50 117 ILE A O 1
ATOM 926 N N . SER A 1 118 ? 9.889 7.762 -32.320 1.00 62.28 118 SER A N 1
ATOM 927 C CA . SER A 1 118 ? 9.693 7.048 -33.590 1.00 62.28 118 SER A CA 1
ATOM 928 C C . SER A 1 118 ? 8.254 7.094 -34.132 1.00 62.28 118 SER A C 1
ATOM 930 O O . SER A 1 118 ? 7.742 6.099 -34.636 1.00 62.28 118 SER A O 1
ATOM 932 N N . GLY A 1 119 ? 7.584 8.246 -34.007 1.00 63.25 119 GLY A N 1
ATOM 933 C CA . GLY A 1 119 ? 6.229 8.463 -34.530 1.00 63.25 119 GLY A CA 1
ATOM 934 C C . GLY A 1 119 ? 5.094 7.932 -33.648 1.00 63.25 119 GLY A C 1
ATOM 935 O O . GLY A 1 119 ? 3.932 8.102 -34.003 1.00 63.25 119 GLY A O 1
ATOM 936 N N . SER A 1 120 ? 5.406 7.334 -32.494 1.00 67.25 120 SER A N 1
ATOM 937 C CA . SER A 1 120 ? 4.422 6.960 -31.474 1.00 67.25 120 SER A CA 1
ATOM 938 C C . SER A 1 120 ? 4.520 7.910 -30.282 1.00 67.25 120 SER A C 1
ATOM 940 O O . SER A 1 120 ? 5.610 8.170 -29.769 1.00 67.25 120 SER A O 1
ATOM 942 N N . VAL A 1 121 ? 3.374 8.428 -29.836 1.00 79.44 121 VAL A N 1
ATOM 943 C CA . VAL A 1 121 ? 3.283 9.335 -28.686 1.00 79.44 121 VAL A CA 1
ATOM 944 C C . VAL A 1 121 ? 2.621 8.594 -27.531 1.00 79.44 121 VAL A C 1
ATOM 946 O O . VAL A 1 121 ? 1.454 8.219 -27.628 1.00 79.44 121 VAL A O 1
ATOM 949 N N . ALA A 1 122 ? 3.363 8.381 -26.446 1.00 83.38 122 ALA A N 1
ATOM 950 C CA . ALA A 1 122 ? 2.772 8.034 -25.159 1.00 83.38 122 ALA A CA 1
ATOM 951 C C . ALA A 1 122 ? 2.453 9.338 -24.421 1.00 83.38 122 ALA A C 1
ATOM 953 O O . ALA A 1 122 ? 3.342 10.171 -24.216 1.00 83.38 122 ALA A O 1
ATOM 954 N N . ALA A 1 123 ? 1.182 9.540 -24.081 1.00 83.25 123 ALA A N 1
ATOM 955 C CA . ALA A 1 123 ? 0.723 10.801 -23.519 1.00 83.25 123 ALA A CA 1
ATOM 956 C C . ALA A 1 123 ? 1.050 10.899 -22.025 1.00 83.25 123 ALA A C 1
ATOM 958 O O . ALA A 1 123 ? 1.127 9.902 -21.302 1.00 83.25 123 ALA A O 1
ATOM 959 N N . LYS A 1 124 ? 1.189 12.127 -21.529 1.00 87.00 124 LYS A N 1
ATOM 960 C CA . LYS A 1 124 ? 1.231 12.412 -20.098 1.00 87.00 124 LYS A CA 1
ATOM 961 C C . LYS A 1 124 ? -0.002 11.817 -19.406 1.00 87.00 124 LYS A C 1
ATOM 963 O O . LYS A 1 124 ? -1.133 12.034 -19.831 1.00 87.00 124 LYS A O 1
ATOM 968 N N . GLY A 1 125 ? 0.230 11.126 -18.294 1.00 83.06 125 GLY A N 1
ATOM 969 C CA . GLY A 1 125 ? -0.798 10.452 -17.503 1.00 83.06 125 GLY A CA 1
ATOM 970 C C . GLY A 1 125 ? -1.158 9.053 -18.005 1.00 83.06 125 GLY A C 1
ATOM 971 O O . GLY A 1 125 ? -1.933 8.370 -17.339 1.00 83.06 125 GLY A O 1
ATOM 972 N N . ASP A 1 126 ? -0.600 8.593 -19.133 1.00 86.44 126 ASP A N 1
ATOM 973 C CA . ASP A 1 126 ? -0.790 7.209 -19.560 1.00 86.44 126 ASP A CA 1
ATOM 974 C C . ASP A 1 126 ? -0.125 6.247 -18.570 1.00 86.44 126 ASP A C 1
ATOM 976 O O . ASP A 1 126 ? 1.040 6.406 -18.191 1.00 86.44 126 ASP A O 1
ATOM 980 N N . LEU A 1 127 ? -0.877 5.208 -18.202 1.00 91.69 127 LEU A N 1
ATOM 981 C CA . LEU A 1 127 ? -0.370 4.069 -17.452 1.00 91.69 127 LEU A CA 1
ATOM 982 C C . LEU A 1 127 ? 0.176 3.031 -18.430 1.00 91.69 127 LEU A C 1
ATOM 984 O O . LEU A 1 127 ? -0.577 2.406 -19.184 1.00 91.69 127 LEU A O 1
ATOM 988 N N . LEU A 1 128 ? 1.488 2.842 -18.409 1.00 92.06 128 LEU A N 1
ATOM 989 C CA . LEU A 1 128 ? 2.204 1.920 -19.276 1.00 92.06 128 LEU A CA 1
ATOM 990 C C . LEU A 1 128 ? 2.630 0.690 -18.481 1.00 92.06 128 LEU A C 1
ATOM 992 O O . LEU A 1 128 ? 3.473 0.767 -17.589 1.00 92.06 128 LEU A O 1
ATOM 996 N N . LYS A 1 129 ? 2.063 -0.465 -18.817 1.00 91.69 129 LYS A N 1
ATOM 997 C CA . LYS A 1 129 ? 2.432 -1.747 -18.216 1.00 91.69 129 LYS A CA 1
ATOM 998 C C . LYS A 1 129 ? 3.608 -2.357 -18.959 1.00 91.69 129 LYS A C 1
ATOM 1000 O O . LYS A 1 129 ? 3.557 -2.482 -20.181 1.00 91.69 129 LYS A O 1
ATOM 1005 N N . VAL A 1 130 ? 4.638 -2.783 -18.232 1.00 90.38 130 VAL A N 1
ATOM 1006 C CA . VAL A 1 130 ? 5.761 -3.516 -18.822 1.00 90.38 130 VAL A CA 1
ATOM 1007 C C . VAL A 1 130 ? 5.285 -4.895 -19.284 1.00 90.38 130 VAL A C 1
ATOM 1009 O O . VAL A 1 130 ? 4.749 -5.677 -18.501 1.00 90.38 130 VAL A O 1
ATOM 1012 N N . LEU A 1 131 ? 5.499 -5.199 -20.563 1.00 88.38 131 LEU A N 1
ATOM 1013 C CA . LEU A 1 131 ? 5.259 -6.516 -21.154 1.00 88.38 131 LEU A CA 1
ATOM 1014 C C . LEU A 1 131 ? 6.529 -7.364 -21.191 1.00 88.38 131 LEU A C 1
ATOM 1016 O O . LEU A 1 131 ? 6.486 -8.560 -20.910 1.00 88.38 131 LEU A O 1
ATOM 1020 N N . ARG A 1 132 ? 7.656 -6.752 -21.567 1.00 87.38 132 ARG A N 1
ATOM 1021 C CA . ARG A 1 132 ? 8.929 -7.450 -21.765 1.00 87.38 132 ARG A CA 1
ATOM 1022 C C . ARG A 1 132 ? 10.101 -6.514 -21.505 1.00 87.38 132 ARG A C 1
ATOM 1024 O O . ARG A 1 132 ? 10.040 -5.336 -21.842 1.00 87.38 132 ARG A O 1
ATOM 1031 N N . VAL A 1 133 ? 11.178 -7.062 -20.947 1.00 88.25 133 VAL A N 1
ATOM 1032 C CA . VAL A 1 133 ? 12.459 -6.369 -20.768 1.00 88.25 133 VAL A CA 1
ATOM 1033 C C . VAL A 1 133 ? 13.549 -7.161 -21.479 1.00 88.25 133 VAL A C 1
ATOM 1035 O O . VAL A 1 133 ? 13.820 -8.310 -21.128 1.00 88.25 133 VAL A O 1
ATOM 1038 N N . GLU A 1 134 ? 14.196 -6.546 -22.462 1.00 89.12 134 GLU A N 1
ATOM 1039 C CA . GLU A 1 134 ? 15.299 -7.125 -23.227 1.00 89.12 134 GLU A CA 1
ATOM 1040 C C . GLU A 1 134 ? 16.620 -6.511 -22.763 1.00 89.12 134 GLU A C 1
ATOM 1042 O O . GLU A 1 134 ? 17.113 -5.528 -23.313 1.00 89.12 134 GLU A O 1
ATOM 1047 N N . LYS A 1 135 ? 17.201 -7.100 -21.709 1.00 84.94 135 LYS A N 1
ATOM 1048 C CA . LYS A 1 135 ? 18.382 -6.545 -21.026 1.00 84.94 135 LYS A CA 1
ATOM 1049 C C . LYS A 1 135 ? 19.583 -6.320 -21.945 1.00 84.94 135 LYS A C 1
ATOM 1051 O O . LYS A 1 135 ? 20.285 -5.335 -21.774 1.00 84.94 135 LYS A O 1
ATOM 1056 N N . GLN A 1 136 ? 19.816 -7.224 -22.898 1.00 85.19 136 GLN A N 1
ATOM 1057 C CA . GLN A 1 136 ? 20.951 -7.134 -23.825 1.00 85.19 136 GLN A CA 1
ATOM 1058 C C . GLN A 1 136 ? 20.799 -5.982 -24.824 1.00 85.19 136 GLN A C 1
ATOM 1060 O O . GLN A 1 136 ? 21.788 -5.353 -25.178 1.00 85.19 136 GLN A O 1
ATOM 1065 N N . ALA A 1 137 ? 19.566 -5.682 -25.239 1.00 85.06 137 ALA A N 1
ATOM 1066 C CA . ALA A 1 137 ? 19.260 -4.603 -26.174 1.00 85.06 137 ALA A CA 1
ATOM 1067 C C . ALA A 1 137 ? 18.933 -3.274 -25.470 1.00 85.06 137 ALA A C 1
ATOM 1069 O O . ALA A 1 137 ? 18.660 -2.286 -26.137 1.00 85.06 137 ALA A O 1
ATOM 1070 N N . SER A 1 138 ? 18.920 -3.243 -24.131 1.00 87.50 138 SER A N 1
ATOM 1071 C CA . SER A 1 138 ? 18.420 -2.115 -23.329 1.00 87.50 138 SER A CA 1
ATOM 1072 C C . SER A 1 138 ? 16.995 -1.672 -23.691 1.00 87.50 138 SER A C 1
ATOM 1074 O O . SER A 1 138 ? 16.625 -0.524 -23.465 1.00 87.50 138 SER A O 1
ATOM 1076 N N . GLN A 1 139 ? 16.172 -2.577 -24.225 1.00 90.56 139 GLN A N 1
ATOM 1077 C CA . GLN A 1 139 ? 14.815 -2.265 -24.671 1.00 90.56 139 GLN A CA 1
ATOM 1078 C C . GLN A 1 139 ? 13.765 -2.736 -23.672 1.00 90.56 139 GLN A C 1
ATOM 1080 O O . GLN A 1 139 ? 13.876 -3.801 -23.057 1.00 90.56 139 GLN A O 1
ATOM 1085 N N . ILE A 1 140 ? 12.712 -1.939 -23.528 1.00 90.19 140 ILE A N 1
ATOM 1086 C CA . ILE A 1 140 ? 11.561 -2.247 -22.689 1.00 90.19 140 ILE A CA 1
ATOM 1087 C C . ILE A 1 140 ? 10.305 -2.098 -23.538 1.00 90.19 140 ILE A C 1
ATOM 1089 O O . ILE A 1 140 ? 10.041 -1.045 -24.120 1.00 90.19 140 ILE A O 1
ATOM 1093 N N . GLN A 1 141 ? 9.523 -3.169 -23.597 1.00 91.00 141 GLN A N 1
ATOM 1094 C CA . GLN A 1 141 ? 8.234 -3.176 -24.260 1.00 91.00 141 GLN A CA 1
ATOM 1095 C C . GLN A 1 141 ? 7.137 -2.863 -23.248 1.00 91.00 141 GLN A C 1
ATOM 1097 O O . GLN A 1 141 ? 7.025 -3.531 -22.217 1.00 91.00 141 GLN A O 1
ATOM 1102 N N . PHE A 1 142 ? 6.292 -1.898 -23.582 1.00 91.56 142 PHE A N 1
ATOM 1103 C CA . PHE A 1 142 ? 5.143 -1.489 -22.791 1.00 91.56 142 PHE A CA 1
ATOM 1104 C C . PHE A 1 142 ? 3.837 -1.702 -23.552 1.00 91.56 142 PHE A C 1
ATOM 1106 O O . PHE A 1 142 ? 3.816 -1.761 -24.781 1.00 91.56 142 PHE A O 1
ATOM 1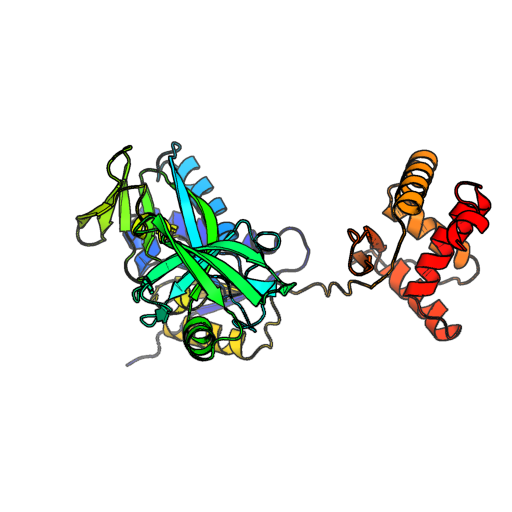113 N N . VAL A 1 143 ? 2.733 -1.751 -22.816 1.00 91.12 143 VAL A N 1
ATOM 1114 C CA . VAL A 1 143 ? 1.381 -1.570 -23.345 1.00 91.12 143 VAL A CA 1
ATOM 1115 C C . VAL A 1 143 ? 0.677 -0.465 -22.570 1.00 91.12 143 VAL A C 1
ATOM 1117 O O . VAL A 1 143 ? 0.729 -0.444 -21.340 1.00 91.12 143 VAL A O 1
ATOM 1120 N N . SER A 1 144 ? 0.024 0.459 -23.272 1.00 90.50 144 SER A N 1
ATOM 1121 C CA . SER A 1 144 ? -0.848 1.439 -22.624 1.00 90.50 144 SER A CA 1
ATOM 1122 C C . SER A 1 144 ? -2.104 0.749 -22.121 1.00 90.50 144 SER A C 1
ATOM 1124 O O . SER A 1 144 ? -2.828 0.112 -22.882 1.00 90.50 144 SER A O 1
ATOM 1126 N N . LEU A 1 145 ? -2.394 0.913 -20.836 1.00 89.25 145 LEU A N 1
ATOM 1127 C CA . LEU A 1 145 ? -3.604 0.380 -20.215 1.00 89.25 145 LEU A CA 1
ATOM 1128 C C . LEU A 1 145 ? -4.868 1.148 -20.631 1.00 89.25 145 LEU A C 1
ATOM 1130 O O . LEU A 1 145 ? -5.972 0.681 -20.371 1.00 89.25 145 LEU A O 1
ATOM 1134 N N . LYS A 1 146 ? -4.710 2.303 -21.289 1.00 87.00 146 LYS A N 1
ATOM 1135 C CA . LYS A 1 146 ? -5.807 3.118 -21.816 1.00 87.00 146 LYS A CA 1
ATOM 1136 C C . LYS A 1 146 ? -6.153 2.759 -23.261 1.00 87.00 146 LYS A C 1
ATOM 1138 O O . LYS A 1 146 ? -7.322 2.571 -23.576 1.00 87.00 146 LYS A O 1
ATOM 1143 N N . SER A 1 147 ? -5.151 2.673 -24.139 1.00 86.12 147 SER A N 1
ATOM 1144 C CA . SER A 1 147 ? -5.355 2.469 -25.585 1.00 86.12 147 SER A CA 1
ATOM 1145 C C . SER A 1 147 ? -5.033 1.057 -26.074 1.00 86.12 147 SER A C 1
ATOM 1147 O O . SER A 1 147 ? -5.275 0.746 -27.237 1.00 86.12 147 SER A O 1
ATOM 1149 N N . ASN A 1 148 ? -4.453 0.208 -25.219 1.00 87.50 148 ASN A N 1
ATOM 1150 C CA . ASN A 1 148 ? -3.895 -1.100 -25.574 1.00 87.50 148 ASN A CA 1
ATOM 1151 C C . ASN A 1 148 ? -2.790 -1.043 -26.653 1.00 87.50 148 ASN A C 1
ATOM 1153 O O . ASN A 1 148 ? -2.390 -2.069 -27.208 1.00 87.50 148 ASN A O 1
ATOM 1157 N N . HIS A 1 149 ? -2.274 0.153 -26.955 1.00 89.06 149 HIS A N 1
ATOM 1158 C CA . HIS A 1 149 ? -1.178 0.339 -27.895 1.00 89.06 149 HIS A CA 1
ATOM 1159 C C . HIS A 1 149 ? 0.141 -0.125 -27.273 1.00 89.06 149 HIS A C 1
ATOM 1161 O O . HIS A 1 149 ? 0.397 0.121 -26.090 1.00 89.06 149 HIS A O 1
ATOM 1167 N N . LYS A 1 150 ? 0.979 -0.796 -28.066 1.00 91.00 150 LYS A N 1
ATOM 1168 C CA . LYS A 1 150 ? 2.277 -1.305 -27.618 1.00 91.00 150 LYS A CA 1
ATOM 1169 C C . LYS A 1 150 ? 3.382 -0.332 -27.993 1.00 91.00 150 LYS A C 1
ATOM 1171 O O . LYS A 1 150 ? 3.444 0.118 -29.128 1.00 91.00 150 LYS A O 1
ATOM 1176 N N . PHE A 1 151 ? 4.287 -0.093 -27.058 1.00 89.44 151 PHE A N 1
ATOM 1177 C CA . PHE A 1 151 ? 5.459 0.750 -27.254 1.00 89.44 151 PHE A CA 1
ATOM 1178 C C . PHE A 1 151 ? 6.720 -0.071 -27.024 1.00 89.44 151 PHE A C 1
ATOM 1180 O O . PHE A 1 151 ? 6.725 -0.983 -26.198 1.00 89.44 151 PHE A O 1
ATOM 1187 N N . VAL A 1 152 ? 7.795 0.266 -27.728 1.00 90.56 152 VAL A N 1
ATOM 1188 C CA . VAL A 1 152 ? 9.138 -0.244 -27.444 1.00 90.56 152 VAL A CA 1
ATOM 1189 C C . VAL A 1 152 ? 10.022 0.967 -27.201 1.00 90.56 152 VAL A C 1
ATOM 1191 O O . VAL A 1 152 ? 10.162 1.815 -28.080 1.00 90.56 152 VAL A O 1
ATOM 1194 N N . PHE A 1 153 ? 10.581 1.064 -25.999 1.00 89.06 153 PHE A N 1
ATOM 1195 C CA . PHE A 1 153 ? 11.466 2.155 -25.616 1.00 89.06 153 PHE A CA 1
ATOM 1196 C C . PHE A 1 153 ? 12.870 1.640 -25.348 1.00 89.06 153 PHE A C 1
ATOM 1198 O O . PHE A 1 153 ? 13.058 0.612 -24.700 1.00 89.06 153 PHE A O 1
ATOM 1205 N N . ASP A 1 154 ? 13.849 2.385 -25.847 1.00 88.88 154 ASP A N 1
ATOM 1206 C CA . ASP A 1 154 ? 15.262 2.166 -25.579 1.00 88.88 154 ASP A CA 1
ATOM 1207 C C . ASP A 1 154 ? 15.664 2.949 -24.322 1.00 88.88 154 ASP A C 1
ATOM 1209 O O . ASP A 1 154 ? 15.542 4.176 -24.270 1.00 88.88 154 ASP A O 1
ATOM 1213 N N . LEU A 1 155 ? 16.143 2.240 -23.300 1.00 86.88 155 LEU A N 1
ATOM 1214 C CA . LEU A 1 155 ? 16.600 2.813 -22.037 1.00 86.88 155 LEU A CA 1
ATOM 1215 C C . LEU A 1 155 ? 17.879 3.644 -22.186 1.00 86.88 155 LEU A C 1
ATOM 1217 O O . LEU A 1 155 ? 18.177 4.446 -21.305 1.00 86.88 155 LEU A O 1
ATOM 1221 N N . THR A 1 156 ? 18.612 3.510 -23.293 1.00 87.81 156 THR A N 1
ATOM 1222 C CA . THR A 1 156 ? 19.749 4.381 -23.627 1.00 87.81 156 THR A CA 1
ATOM 1223 C C . THR A 1 156 ? 19.312 5.731 -24.203 1.00 87.81 156 THR A C 1
ATOM 1225 O O . THR A 1 156 ? 20.102 6.674 -24.214 1.00 87.81 156 THR A O 1
ATOM 1228 N N . SER A 1 157 ? 18.047 5.870 -24.623 1.00 89.38 157 SER A N 1
ATOM 1229 C CA . SER A 1 157 ? 17.517 7.124 -25.163 1.00 89.38 157 SER A CA 1
ATOM 1230 C C . SER A 1 157 ? 17.495 8.226 -24.094 1.00 89.38 157 SER A C 1
ATOM 1232 O O . SER A 1 157 ? 16.779 8.092 -23.093 1.00 89.38 157 SER A O 1
ATOM 1234 N N . PRO A 1 158 ? 18.171 9.374 -24.313 1.00 89.94 158 PRO A N 1
ATOM 1235 C CA . PRO A 1 158 ? 18.141 10.493 -23.370 1.00 89.94 158 PRO A CA 1
ATOM 1236 C C . PRO A 1 158 ? 16.727 11.035 -23.139 1.00 89.94 158 PRO A C 1
ATOM 1238 O O . PRO A 1 158 ? 16.398 11.488 -22.041 1.00 89.94 158 PRO A O 1
ATOM 1241 N N . THR A 1 159 ? 15.877 10.987 -24.168 1.00 88.69 159 THR A N 1
ATOM 1242 C CA . THR A 1 159 ? 14.479 11.425 -24.087 1.00 88.69 159 THR A CA 1
ATOM 1243 C C . THR A 1 159 ? 13.686 10.521 -23.150 1.00 88.69 159 THR A C 1
ATOM 1245 O O . THR A 1 159 ? 12.979 11.016 -22.272 1.00 88.69 159 THR A O 1
ATOM 1248 N N . PHE A 1 160 ? 13.848 9.202 -23.283 1.00 88.44 160 PHE A N 1
ATOM 1249 C CA . PHE A 1 160 ? 13.160 8.251 -22.418 1.00 88.44 160 PHE A CA 1
ATOM 1250 C C . PHE A 1 160 ? 13.675 8.311 -20.979 1.00 88.44 160 PHE A C 1
ATOM 1252 O O . PHE A 1 160 ? 12.866 8.395 -20.060 1.00 88.44 160 PHE A O 1
ATOM 1259 N N . GLN A 1 161 ? 14.994 8.373 -20.767 1.00 90.19 161 GLN A N 1
ATOM 1260 C CA . GLN A 1 161 ? 15.571 8.501 -19.423 1.00 90.19 161 GLN A CA 1
ATOM 1261 C C . GLN A 1 161 ? 15.031 9.728 -18.681 1.00 90.19 161 GLN A C 1
ATOM 1263 O O . GLN A 1 161 ? 14.604 9.617 -17.533 1.00 90.19 161 GLN A O 1
ATOM 1268 N N . LYS A 1 162 ? 14.971 10.891 -19.346 1.00 89.75 162 LYS A N 1
ATOM 1269 C CA . LYS A 1 162 ? 14.406 12.119 -18.759 1.00 89.75 162 LYS A CA 1
ATOM 1270 C C . LYS A 1 162 ? 12.938 11.965 -18.360 1.00 89.75 162 LYS A C 1
ATOM 1272 O O . LYS A 1 162 ? 12.539 12.516 -17.334 1.00 89.75 162 LYS A O 1
ATOM 1277 N N . ALA A 1 163 ? 12.145 11.248 -19.156 1.00 89.06 163 ALA A N 1
ATOM 1278 C CA . ALA A 1 163 ? 10.742 10.987 -18.847 1.00 89.06 163 ALA A CA 1
ATOM 1279 C C . ALA A 1 163 ? 10.596 10.000 -17.677 1.00 89.06 163 ALA A C 1
ATOM 1281 O O . ALA A 1 163 ? 9.825 10.255 -16.754 1.00 89.06 163 ALA A O 1
ATOM 1282 N N . VAL A 1 164 ? 11.376 8.915 -17.674 1.00 89.38 164 VAL A N 1
ATOM 1283 C CA . VAL A 1 164 ? 11.301 7.851 -16.662 1.00 89.38 164 VAL A CA 1
ATOM 1284 C C . VAL A 1 164 ? 11.784 8.306 -15.285 1.00 89.38 164 VAL A C 1
ATOM 1286 O O . VAL A 1 164 ? 11.214 7.892 -14.283 1.00 89.38 164 VAL A O 1
ATOM 1289 N N . ILE A 1 165 ? 12.765 9.213 -15.214 1.00 89.00 165 ILE A N 1
ATOM 1290 C CA . ILE A 1 165 ? 13.220 9.821 -13.948 1.00 89.00 165 ILE A CA 1
ATOM 1291 C C . ILE A 1 165 ? 12.079 10.561 -13.235 1.00 89.00 165 ILE A C 1
ATOM 1293 O O . ILE A 1 165 ? 12.060 10.639 -12.011 1.00 89.00 165 ILE A O 1
ATOM 1297 N N . LYS A 1 166 ? 11.126 11.108 -13.997 1.00 88.69 166 LYS A N 1
ATOM 1298 C CA . LYS A 1 166 ? 9.956 11.821 -13.469 1.00 88.69 166 LYS A CA 1
ATOM 1299 C C . LYS A 1 166 ? 8.708 10.944 -13.389 1.00 88.69 166 LYS A C 1
ATOM 1301 O O . LYS A 1 166 ? 7.662 11.435 -12.967 1.00 88.69 166 LYS A O 1
ATOM 1306 N N . ALA A 1 167 ? 8.777 9.705 -13.866 1.00 89.81 167 ALA A N 1
ATOM 1307 C CA . ALA A 1 167 ? 7.639 8.806 -13.871 1.00 89.81 167 ALA A CA 1
ATOM 1308 C C . ALA A 1 167 ? 7.349 8.301 -12.457 1.00 89.81 167 ALA A C 1
ATOM 1310 O O . ALA A 1 167 ? 8.241 8.210 -11.613 1.00 89.81 167 ALA A O 1
ATOM 1311 N N . VAL A 1 168 ? 6.092 7.943 -12.218 1.00 88.19 168 VAL A N 1
ATOM 1312 C CA . VAL A 1 168 ? 5.700 7.251 -10.988 1.00 88.19 168 VAL A CA 1
ATOM 1313 C C . VAL A 1 168 ? 5.598 5.769 -11.301 1.00 88.19 168 VAL A C 1
ATOM 1315 O O . VAL A 1 168 ? 4.986 5.385 -12.297 1.00 88.19 168 VAL A O 1
ATOM 1318 N N . PHE A 1 169 ? 6.225 4.946 -10.470 1.00 87.44 169 PHE A N 1
ATOM 1319 C CA . PHE A 1 169 ? 6.219 3.499 -10.619 1.00 87.44 169 PHE A CA 1
ATOM 1320 C C . PHE A 1 169 ? 5.130 2.903 -9.739 1.00 87.44 169 PHE A C 1
ATOM 1322 O O . PHE A 1 169 ? 4.866 3.378 -8.636 1.00 87.44 169 PHE A O 1
ATOM 1329 N N . TYR A 1 170 ? 4.521 1.837 -10.234 1.00 86.50 170 TYR A N 1
ATOM 1330 C CA . TYR A 1 170 ? 3.483 1.087 -9.555 1.00 86.50 170 TYR A CA 1
ATOM 1331 C C . TYR A 1 170 ? 3.740 -0.406 -9.702 1.00 86.50 170 TYR A C 1
ATOM 1333 O O . TYR A 1 170 ? 4.316 -0.858 -10.697 1.00 86.50 170 TYR A O 1
ATOM 1341 N N . TYR A 1 171 ? 3.244 -1.176 -8.741 1.00 83.94 171 TYR A N 1
ATOM 1342 C CA . TYR A 1 171 ? 3.052 -2.610 -8.908 1.00 83.94 171 TYR A CA 1
ATOM 1343 C C . TYR A 1 171 ? 1.564 -2.935 -9.045 1.00 83.94 171 TYR A C 1
ATOM 1345 O O . TYR A 1 171 ? 0.720 -2.325 -8.384 1.00 83.94 171 TYR A O 1
ATOM 1353 N N . GLU A 1 172 ? 1.239 -3.909 -9.896 1.00 83.38 172 GLU A N 1
ATOM 1354 C CA . GLU A 1 172 ? -0.130 -4.419 -9.985 1.00 83.38 172 GLU A CA 1
ATOM 1355 C C . GLU A 1 172 ? -0.474 -5.326 -8.800 1.00 83.38 172 GLU A C 1
ATOM 1357 O O . GLU A 1 172 ? 0.291 -6.225 -8.430 1.00 83.38 172 GLU A O 1
ATOM 1362 N N . ALA A 1 173 ? -1.674 -5.138 -8.265 1.00 83.31 173 ALA A N 1
ATOM 1363 C CA . ALA A 1 173 ? -2.276 -5.974 -7.241 1.00 83.31 173 ALA A CA 1
ATOM 1364 C C . ALA A 1 173 ? -3.758 -6.224 -7.544 1.00 83.31 173 ALA A C 1
ATOM 1366 O O . ALA A 1 173 ? -4.336 -5.646 -8.466 1.00 83.31 173 ALA A O 1
ATOM 1367 N N . ILE A 1 174 ? -4.367 -7.104 -6.752 1.00 86.94 174 ILE A N 1
ATOM 1368 C CA . ILE A 1 174 ? -5.810 -7.323 -6.760 1.00 86.94 174 ILE A CA 1
ATOM 1369 C C . ILE A 1 174 ? -6.393 -6.611 -5.544 1.00 86.94 174 ILE A C 1
ATOM 1371 O O . ILE A 1 174 ? -6.010 -6.899 -4.411 1.00 86.94 174 ILE A O 1
ATOM 1375 N N . LEU A 1 175 ? -7.323 -5.698 -5.797 1.00 89.88 175 LEU A N 1
ATOM 1376 C CA . LEU A 1 175 ? -8.170 -5.092 -4.787 1.00 89.88 175 LEU A CA 1
ATOM 1377 C C . LEU A 1 175 ? -9.500 -5.838 -4.762 1.00 89.88 175 LEU A C 1
ATOM 1379 O O . LEU A 1 175 ? -10.231 -5.848 -5.749 1.00 89.88 175 LEU A O 1
ATOM 1383 N N . HIS A 1 176 ? -9.832 -6.434 -3.625 1.00 92.62 176 HIS A N 1
ATOM 1384 C CA . HIS A 1 176 ? -11.193 -6.886 -3.369 1.00 92.62 176 HIS A CA 1
ATOM 1385 C C . HIS A 1 176 ? -11.997 -5.680 -2.897 1.00 92.62 176 HIS A C 1
ATOM 1387 O O . HIS A 1 176 ? -11.668 -5.119 -1.854 1.00 92.62 176 HIS A O 1
ATOM 1393 N N . LEU A 1 177 ? -13.015 -5.275 -3.649 1.00 95.38 177 LEU A N 1
ATOM 1394 C CA . LEU A 1 177 ? -13.858 -4.113 -3.373 1.00 95.38 177 LEU A CA 1
ATOM 1395 C C . LEU A 1 177 ? -15.278 -4.564 -3.023 1.00 95.38 177 LEU A C 1
ATOM 1397 O O . LEU A 1 177 ? -15.862 -5.347 -3.766 1.00 95.38 177 LEU A O 1
ATOM 1401 N N . SER A 1 178 ? -15.825 -4.064 -1.919 1.00 96.94 178 SER A N 1
ATOM 1402 C CA . SER A 1 178 ? -17.184 -4.356 -1.444 1.00 96.94 178 SER A CA 1
ATOM 1403 C C . SER A 1 178 ? -18.045 -3.098 -1.474 1.00 96.94 178 SER A C 1
ATOM 1405 O O . SER A 1 178 ? -17.533 -1.978 -1.412 1.00 96.94 178 SER A O 1
ATOM 1407 N N . VAL A 1 179 ? -19.364 -3.269 -1.500 1.00 97.69 179 VAL A N 1
ATOM 1408 C CA . VAL A 1 179 ? -20.283 -2.158 -1.229 1.00 97.69 179 VAL A CA 1
ATOM 1409 C C . VAL A 1 179 ? -20.080 -1.675 0.209 1.00 97.69 179 VAL A C 1
ATOM 1411 O O . VAL A 1 179 ? -19.882 -2.466 1.132 1.00 97.69 179 VAL A O 1
ATOM 1414 N N . GLY A 1 180 ? -20.079 -0.357 0.387 1.00 97.25 180 GLY A N 1
ATOM 1415 C CA . GLY A 1 180 ? -19.779 0.317 1.644 1.00 97.25 180 GLY A CA 1
ATOM 1416 C C . GLY A 1 180 ? -18.297 0.629 1.861 1.00 97.25 180 GLY A C 1
ATOM 1417 O O . GLY A 1 180 ? -18.008 1.426 2.756 1.00 97.25 180 GLY A O 1
ATOM 1418 N N . ASP A 1 181 ? -17.371 0.074 1.061 1.00 97.94 181 ASP A N 1
ATOM 1419 C CA . ASP A 1 181 ? -15.937 0.343 1.227 1.00 97.94 181 ASP A CA 1
ATOM 1420 C C . ASP A 1 181 ? -15.613 1.835 1.071 1.00 97.94 181 ASP A C 1
ATOM 1422 O O . ASP A 1 181 ? -16.169 2.520 0.212 1.00 97.94 181 ASP A O 1
ATOM 1426 N N . ILE A 1 182 ? -14.660 2.331 1.862 1.00 97.00 182 ILE A N 1
ATOM 1427 C CA . ILE A 1 182 ? -14.082 3.662 1.658 1.00 97.00 182 ILE A CA 1
ATOM 1428 C C . ILE A 1 182 ? -12.881 3.540 0.727 1.00 97.00 182 ILE A C 1
ATOM 1430 O O . ILE A 1 182 ? -12.003 2.705 0.945 1.00 97.00 182 ILE A O 1
ATOM 1434 N N . VAL A 1 183 ? -12.819 4.391 -0.292 1.00 95.50 183 VAL A N 1
ATOM 1435 C CA . VAL A 1 183 ? -11.760 4.405 -1.304 1.00 95.50 183 VAL A CA 1
ATOM 1436 C C . VAL A 1 183 ? -11.279 5.814 -1.613 1.00 95.50 183 VAL A C 1
ATOM 1438 O O . VAL A 1 183 ? -11.977 6.794 -1.363 1.00 95.50 183 VAL A O 1
ATOM 1441 N N . PHE A 1 184 ? -10.105 5.909 -2.226 1.00 92.50 184 PHE A N 1
ATOM 1442 C CA . PHE A 1 184 ? -9.632 7.115 -2.901 1.00 92.50 184 PHE A CA 1
ATOM 1443 C C . PHE A 1 184 ? -8.964 6.763 -4.231 1.00 92.50 184 PHE A C 1
ATOM 1445 O O . PHE A 1 184 ? -8.610 5.613 -4.501 1.00 92.50 184 PHE A O 1
ATOM 1452 N N . GLN A 1 185 ? -8.780 7.782 -5.065 1.00 90.38 185 GLN A N 1
ATOM 1453 C CA . GLN A 1 185 ? -7.958 7.702 -6.267 1.00 90.38 185 GLN A CA 1
ATOM 1454 C C . GLN A 1 185 ? -6.513 8.016 -5.889 1.00 90.38 185 GLN A C 1
ATOM 1456 O O . GLN A 1 185 ? -6.251 9.075 -5.339 1.00 90.38 185 GLN A O 1
ATOM 1461 N N . THR A 1 186 ? -5.552 7.149 -6.188 1.00 85.62 186 THR A N 1
ATOM 1462 C CA . THR A 1 186 ? -4.136 7.340 -5.806 1.00 85.62 186 THR A CA 1
ATOM 1463 C C . THR A 1 186 ? -3.533 8.660 -6.305 1.00 85.62 186 THR A C 1
ATOM 1465 O O . THR A 1 186 ? -2.659 9.217 -5.649 1.00 85.62 186 THR A O 1
ATOM 1468 N N . GLN A 1 187 ? -4.037 9.206 -7.416 1.00 82.81 187 GLN A N 1
ATOM 1469 C CA . GLN A 1 187 ? -3.667 10.533 -7.937 1.00 82.81 187 GLN A CA 1
ATOM 1470 C C . GLN A 1 187 ? -4.304 11.702 -7.167 1.00 82.81 187 GLN A C 1
ATOM 1472 O O . GLN A 1 187 ? -3.816 12.828 -7.227 1.00 82.81 187 GLN A O 1
ATOM 1477 N N . ASN A 1 188 ? -5.400 11.444 -6.459 1.00 87.00 188 ASN A N 1
ATOM 1478 C CA . ASN A 1 188 ? -6.114 12.388 -5.615 1.00 87.00 188 ASN A CA 1
ATOM 1479 C C . ASN A 1 188 ? -6.428 11.729 -4.253 1.00 87.00 188 ASN A C 1
ATOM 1481 O O . ASN A 1 188 ? -7.569 11.322 -3.998 1.00 87.00 188 ASN A O 1
ATOM 1485 N N . PRO A 1 189 ? -5.427 11.620 -3.363 1.00 85.19 189 PRO A N 1
ATOM 1486 C CA . PRO A 1 189 ? -5.623 10.980 -2.074 1.00 85.19 189 PRO A CA 1
ATOM 1487 C C . PRO A 1 189 ? -6.508 11.789 -1.125 1.00 85.19 189 PRO A C 1
ATOM 1489 O O . PRO A 1 189 ? -6.953 11.220 -0.148 1.00 85.19 189 PRO A O 1
ATOM 1492 N N . HIS A 1 190 ? -6.811 13.070 -1.369 1.00 83.94 190 HIS A N 1
ATOM 1493 C CA . HIS A 1 190 ? -7.659 13.862 -0.464 1.00 83.94 190 HIS A CA 1
ATOM 1494 C C . HIS A 1 190 ? -9.165 13.619 -0.664 1.00 83.94 190 HIS A C 1
ATOM 1496 O O . HIS A 1 190 ? -9.969 13.969 0.200 1.00 83.94 190 HIS A O 1
ATOM 1502 N N . SER A 1 191 ? -9.563 13.025 -1.792 1.00 88.75 191 SER A N 1
ATOM 1503 C CA . SER A 1 191 ? -10.964 12.763 -2.127 1.00 88.75 191 SER A CA 1
ATOM 1504 C C . SER A 1 191 ? -11.355 11.330 -1.760 1.00 88.75 191 SER A C 1
ATOM 1506 O O . SER A 1 191 ? -11.354 10.428 -2.602 1.00 88.75 191 SER A O 1
ATOM 1508 N N . LEU A 1 192 ? -11.685 11.122 -0.482 1.00 93.31 192 LEU A N 1
ATOM 1509 C CA . LEU A 1 192 ? -12.285 9.871 -0.020 1.00 93.31 192 LEU A CA 1
ATOM 1510 C C . LEU A 1 192 ? -13.747 9.782 -0.456 1.00 93.31 192 LEU A C 1
ATOM 1512 O O . LEU A 1 192 ? -14.497 10.755 -0.364 1.00 93.31 192 LEU A O 1
ATOM 1516 N N . LYS A 1 193 ? -14.151 8.591 -0.888 1.00 95.81 193 LYS A N 1
ATOM 1517 C CA . LYS A 1 193 ? -15.519 8.277 -1.295 1.00 95.81 193 LYS A CA 1
ATOM 1518 C C . LYS A 1 193 ? -15.929 6.918 -0.755 1.00 95.81 193 LYS A C 1
ATOM 1520 O O . LYS A 1 193 ? -15.084 6.049 -0.560 1.00 95.81 193 LYS A O 1
ATOM 1525 N N . GLN A 1 194 ? -17.223 6.725 -0.555 1.00 97.75 194 GLN A N 1
ATOM 1526 C CA . GLN A 1 194 ? -17.800 5.444 -0.176 1.00 97.75 194 GLN A CA 1
ATOM 1527 C C . GLN A 1 194 ? -18.388 4.740 -1.398 1.00 97.75 194 GLN A C 1
ATOM 1529 O O . GLN A 1 194 ? -19.076 5.366 -2.201 1.00 97.75 194 GLN A O 1
ATOM 1534 N N . VAL A 1 195 ? -18.140 3.441 -1.546 1.00 98.00 195 VAL A N 1
ATOM 1535 C CA . VAL A 1 195 ? -18.752 2.616 -2.593 1.00 98.00 195 VAL A CA 1
ATOM 1536 C C . VAL A 1 195 ? -20.235 2.436 -2.283 1.00 98.00 195 VAL A C 1
ATOM 1538 O O . VAL A 1 195 ? -20.592 1.834 -1.276 1.00 98.00 195 VAL A O 1
ATOM 1541 N N . ALA A 1 196 ? -21.099 2.938 -3.159 1.00 97.31 196 ALA A N 1
ATOM 1542 C CA . ALA A 1 196 ? -22.549 2.844 -3.019 1.00 97.31 196 ALA A CA 1
ATOM 1543 C C . ALA A 1 196 ? -23.122 1.593 -3.704 1.00 97.31 196 ALA A C 1
ATOM 1545 O O . ALA A 1 196 ? -24.058 0.989 -3.195 1.00 97.31 196 ALA A O 1
ATOM 1546 N N . SER A 1 197 ? -22.570 1.199 -4.855 1.00 96.94 197 SER A N 1
ATOM 1547 C CA . SER A 1 197 ? -22.974 -0.015 -5.574 1.00 96.94 197 SER A CA 1
ATOM 1548 C C . SER A 1 197 ? -21.877 -0.483 -6.528 1.00 96.94 197 SER A C 1
ATOM 1550 O O . SER A 1 197 ? -21.066 0.320 -6.999 1.00 96.94 197 SER A O 1
ATOM 1552 N N . ILE A 1 198 ? -21.867 -1.781 -6.837 1.00 96.19 198 ILE A N 1
ATOM 1553 C CA . ILE A 1 198 ? -20.929 -2.398 -7.781 1.00 96.19 198 ILE A CA 1
ATOM 1554 C C . ILE A 1 198 ? -21.716 -3.255 -8.775 1.00 96.19 198 ILE A C 1
ATOM 1556 O O . ILE A 1 198 ? -22.572 -4.042 -8.381 1.00 96.19 198 ILE A O 1
ATOM 1560 N N . SER A 1 199 ? -21.403 -3.107 -10.057 1.00 93.50 199 SER A N 1
ATOM 1561 C CA . SER A 1 199 ? -21.879 -3.945 -11.158 1.00 93.50 199 SER A CA 1
ATOM 1562 C C . SER A 1 199 ? -20.729 -4.222 -12.133 1.00 93.50 199 SER A C 1
ATOM 1564 O O . SER A 1 199 ? -19.642 -3.654 -11.994 1.00 93.50 199 SER A O 1
ATOM 1566 N N . ASP A 1 200 ? -20.966 -5.068 -13.136 1.00 88.62 200 ASP A N 1
ATOM 1567 C CA . ASP A 1 200 ? -19.965 -5.368 -14.169 1.00 88.62 200 ASP A CA 1
ATOM 1568 C C . ASP A 1 200 ? -19.615 -4.146 -15.038 1.00 88.62 200 ASP A C 1
ATOM 1570 O O . ASP A 1 200 ? -18.489 -4.038 -15.539 1.00 88.62 200 ASP A O 1
ATOM 1574 N N . ASP A 1 201 ? -20.559 -3.212 -15.182 1.00 92.50 201 ASP A N 1
ATOM 1575 C CA . ASP A 1 201 ? -20.431 -2.036 -16.046 1.00 92.50 201 ASP A CA 1
ATOM 1576 C C . ASP A 1 201 ? -20.015 -0.775 -15.282 1.00 92.50 201 ASP A C 1
ATOM 1578 O O . ASP A 1 201 ? -19.239 0.037 -15.796 1.00 92.50 201 ASP A O 1
ATOM 1582 N N . GLU A 1 202 ? -20.501 -0.609 -14.050 1.00 96.19 202 GLU A N 1
ATOM 1583 C CA . GLU A 1 202 ? -20.257 0.580 -13.236 1.00 96.19 202 GLU A CA 1
ATOM 1584 C C . GLU A 1 202 ? -20.014 0.283 -11.753 1.00 96.19 202 GLU A C 1
ATOM 1586 O O . GLU A 1 202 ? -20.652 -0.571 -11.135 1.00 96.19 202 GLU A O 1
ATOM 1591 N N . ILE A 1 203 ? -19.118 1.074 -11.170 1.00 97.25 203 ILE A N 1
ATOM 1592 C CA . ILE A 1 203 ? -18.931 1.247 -9.734 1.00 97.25 203 ILE A CA 1
ATOM 1593 C C . ILE A 1 203 ? -19.415 2.648 -9.393 1.00 97.25 203 ILE A C 1
ATOM 1595 O O . ILE A 1 203 ? -18.950 3.627 -9.986 1.00 97.25 203 ILE A O 1
ATOM 1599 N N . ARG A 1 204 ? -20.334 2.748 -8.438 1.00 97.81 204 ARG A N 1
ATOM 1600 C CA . ARG A 1 204 ? -20.888 4.016 -7.971 1.00 97.81 204 ARG A CA 1
ATOM 1601 C C . ARG A 1 204 ? -20.272 4.385 -6.634 1.00 97.81 204 ARG A C 1
ATOM 1603 O O . ARG A 1 204 ? -20.203 3.553 -5.733 1.00 97.81 204 ARG A O 1
ATOM 1610 N N . PHE A 1 205 ? -19.880 5.643 -6.492 1.00 97.56 205 PHE A N 1
ATOM 1611 C CA . PHE A 1 205 ? -19.316 6.193 -5.268 1.00 97.56 205 PHE A CA 1
ATOM 1612 C C . PHE A 1 205 ? -20.104 7.408 -4.808 1.00 97.56 205 PHE A C 1
ATOM 1614 O O . PHE A 1 205 ? -20.588 8.168 -5.643 1.00 97.56 205 PHE A O 1
ATOM 1621 N N . MET A 1 206 ? -20.142 7.622 -3.502 1.00 97.00 206 MET A N 1
ATOM 1622 C CA . MET A 1 206 ? -20.704 8.798 -2.852 1.00 97.00 206 MET A CA 1
ATOM 1623 C C . MET A 1 206 ? -19.598 9.529 -2.086 1.00 97.00 206 MET A C 1
ATOM 1625 O O . MET A 1 206 ? -18.813 8.889 -1.384 1.00 97.00 206 MET A O 1
ATOM 1629 N N . ASP A 1 207 ? -19.491 10.846 -2.246 1.00 93.56 207 ASP A N 1
ATOM 1630 C CA . ASP A 1 207 ? -18.615 11.670 -1.406 1.00 93.56 207 ASP A CA 1
ATOM 1631 C C . ASP A 1 207 ? -19.309 12.102 -0.102 1.00 93.56 207 ASP A C 1
ATOM 1633 O O . ASP A 1 207 ? -20.452 11.733 0.173 1.00 93.56 207 ASP A O 1
ATOM 1637 N N . LYS A 1 208 ? -18.597 12.851 0.746 1.00 87.88 208 LYS A N 1
ATOM 1638 C CA . LYS A 1 208 ? -19.110 13.280 2.059 1.00 87.88 208 LYS A CA 1
ATOM 1639 C C . LYS A 1 208 ? -20.246 14.304 1.942 1.00 87.88 208 LYS A C 1
ATOM 1641 O O . LYS A 1 208 ? -21.014 14.461 2.884 1.00 87.88 208 LYS A O 1
ATOM 1646 N N . GLU A 1 209 ? -20.342 14.995 0.809 1.00 89.81 209 GLU A N 1
ATOM 1647 C CA . GLU A 1 209 ? -21.414 15.927 0.470 1.00 89.81 209 GLU A CA 1
ATOM 1648 C C . GLU A 1 209 ? -22.638 15.223 -0.148 1.00 89.81 209 GLU A C 1
ATOM 1650 O O . GLU A 1 209 ? -23.666 15.861 -0.369 1.00 89.81 209 GLU A O 1
ATOM 1655 N N . GLY A 1 210 ? -22.551 13.915 -0.408 1.00 90.62 210 GLY A N 1
ATOM 1656 C CA . GLY A 1 210 ? -23.616 13.116 -1.009 1.00 90.62 210 GLY A CA 1
ATOM 1657 C C . GLY A 1 210 ? -23.616 13.121 -2.540 1.00 90.62 210 GLY A C 1
ATOM 1658 O O . GLY A 1 210 ? -24.510 12.528 -3.152 1.00 90.62 210 GLY A O 1
ATOM 1659 N N . HIS A 1 211 ? -22.629 13.743 -3.194 1.00 94.62 211 HIS A N 1
ATOM 1660 C CA . HIS A 1 211 ? -22.532 13.687 -4.647 1.00 94.62 211 HIS A CA 1
ATOM 1661 C C . HIS A 1 211 ? -22.107 12.301 -5.099 1.00 94.62 211 HIS A C 1
ATOM 1663 O O . HIS A 1 211 ? -21.201 11.663 -4.556 1.00 94.62 211 HIS A O 1
ATOM 1669 N N . THR A 1 212 ? -22.764 11.851 -6.160 1.00 95.94 212 THR A N 1
ATOM 1670 C CA . THR A 1 212 ? -22.520 10.543 -6.743 1.00 95.94 212 THR A CA 1
ATOM 1671 C C . THR A 1 212 ? -21.588 10.659 -7.943 1.00 95.94 212 THR A C 1
ATOM 1673 O O . THR A 1 212 ? -21.785 11.495 -8.821 1.00 95.94 212 THR A O 1
ATOM 1676 N N . THR A 1 213 ? -20.586 9.786 -8.009 1.00 95.38 213 THR A N 1
ATOM 1677 C CA . THR A 1 213 ? -19.700 9.638 -9.173 1.00 95.38 213 THR A CA 1
ATOM 1678 C C . THR A 1 213 ? -19.614 8.177 -9.589 1.00 95.38 213 THR A C 1
ATOM 1680 O O . THR A 1 213 ? -19.816 7.284 -8.768 1.00 95.38 213 THR A O 1
ATOM 1683 N N . THR A 1 214 ? -19.320 7.923 -10.861 1.00 95.81 214 THR A N 1
ATOM 1684 C CA . THR A 1 214 ? -19.264 6.568 -11.424 1.00 95.81 214 THR A CA 1
ATOM 1685 C C . THR A 1 214 ? -17.919 6.285 -12.075 1.00 95.81 214 THR A C 1
ATOM 1687 O O . THR A 1 214 ? -17.263 7.188 -12.593 1.00 95.81 214 THR A O 1
ATOM 1690 N N . LEU A 1 215 ? -17.531 5.014 -12.092 1.00 94.75 215 LEU A N 1
ATOM 1691 C CA . LEU A 1 215 ? -16.306 4.523 -12.715 1.00 94.75 215 LEU A CA 1
ATOM 1692 C C . LEU A 1 215 ? -16.564 3.172 -13.371 1.00 94.75 215 LEU A C 1
ATOM 1694 O O . LEU A 1 215 ? -17.279 2.346 -12.814 1.00 94.75 215 LEU A O 1
ATOM 1698 N N . LYS A 1 216 ? -15.945 2.914 -14.519 1.00 93.81 216 LYS A N 1
ATOM 1699 C CA . LYS A 1 216 ? -16.037 1.608 -15.177 1.00 93.81 216 LYS A CA 1
ATOM 1700 C C . LYS A 1 216 ? -14.926 0.681 -14.657 1.00 93.81 216 LYS A C 1
ATOM 1702 O O . LYS A 1 216 ? -13.763 1.071 -14.749 1.00 93.81 216 LYS A O 1
ATOM 1707 N N . PRO A 1 217 ? -15.216 -0.549 -14.184 1.00 89.31 217 PRO A N 1
ATOM 1708 C CA . PRO A 1 217 ? -14.225 -1.434 -13.547 1.00 89.31 217 PRO A CA 1
ATOM 1709 C C . PRO A 1 217 ? -12.962 -1.749 -14.371 1.00 89.31 217 PRO A C 1
ATOM 1711 O O . PRO A 1 217 ? -11.917 -2.067 -13.808 1.00 89.31 217 PRO A O 1
ATOM 1714 N N . LYS A 1 218 ? -13.046 -1.696 -15.708 1.00 87.25 218 LYS A N 1
ATOM 1715 C CA . LYS A 1 218 ? -11.981 -2.127 -16.635 1.00 87.25 218 LYS A CA 1
ATOM 1716 C C . LYS A 1 218 ? -11.146 -0.977 -17.215 1.00 87.25 218 LYS A C 1
ATOM 1718 O O . LYS A 1 218 ? -10.443 -1.188 -18.201 1.00 87.25 218 LYS A O 1
ATOM 1723 N N . THR A 1 219 ? -11.221 0.229 -16.652 1.00 89.62 219 THR A N 1
ATOM 1724 C CA . THR A 1 219 ? -10.481 1.392 -17.174 1.00 89.62 219 THR A CA 1
ATOM 1725 C C . THR A 1 219 ? -9.189 1.669 -16.412 1.00 89.62 219 THR A C 1
ATOM 1727 O O . THR A 1 219 ? -8.947 1.124 -15.334 1.00 89.62 219 THR A O 1
ATOM 1730 N N . ALA A 1 220 ? -8.335 2.526 -16.979 1.00 86.94 220 ALA A N 1
ATOM 1731 C CA . ALA A 1 220 ? -7.103 2.970 -16.332 1.00 86.94 220 ALA A CA 1
ATOM 1732 C C . ALA A 1 220 ? -7.386 3.675 -14.994 1.00 86.94 220 ALA A C 1
ATOM 1734 O O . ALA A 1 220 ? -6.664 3.475 -14.025 1.00 86.94 220 ALA A O 1
ATOM 1735 N N . GLU A 1 221 ? -8.481 4.427 -14.912 1.00 88.94 221 GLU A N 1
ATOM 1736 C CA . GLU A 1 221 ? -8.905 5.137 -13.707 1.00 88.94 221 GLU A CA 1
ATOM 1737 C C . GLU A 1 221 ? -9.357 4.172 -12.593 1.00 88.94 221 GLU A C 1
ATOM 1739 O O . GLU A 1 221 ? -9.104 4.422 -11.415 1.00 88.94 221 GLU A O 1
ATOM 1744 N N . ALA A 1 222 ? -9.967 3.029 -12.936 1.00 91.00 222 ALA A N 1
ATOM 1745 C CA . ALA A 1 222 ? -10.276 1.972 -11.964 1.00 91.00 222 ALA A CA 1
ATOM 1746 C C . ALA A 1 222 ? -9.027 1.315 -11.386 1.00 91.00 222 ALA A C 1
ATOM 1748 O O . ALA A 1 222 ? -9.014 0.942 -10.213 1.00 91.00 222 ALA A O 1
ATOM 1749 N N . ARG A 1 223 ? -7.946 1.252 -12.167 1.00 91.38 223 ARG A N 1
ATOM 1750 C CA . ARG A 1 223 ? -6.664 0.736 -11.684 1.00 91.38 223 ARG A CA 1
ATOM 1751 C C . ARG A 1 223 ? -6.020 1.649 -10.648 1.00 91.38 223 ARG A C 1
ATOM 1753 O O . ARG A 1 223 ? -5.186 1.188 -9.886 1.00 91.38 223 ARG A O 1
ATOM 1760 N N . MET A 1 224 ? -6.405 2.917 -10.587 1.00 91.81 224 MET A N 1
ATOM 1761 C CA . MET A 1 224 ? -5.847 3.880 -9.639 1.00 91.81 224 MET A CA 1
ATOM 1762 C C . MET A 1 224 ? -6.620 3.933 -8.314 1.00 91.81 224 MET A C 1
ATOM 1764 O O . MET A 1 224 ? -6.326 4.792 -7.484 1.00 91.81 224 MET A O 1
ATOM 1768 N N . LEU A 1 225 ? -7.573 3.023 -8.088 1.00 93.12 225 LEU A N 1
ATOM 1769 C CA . LEU A 1 225 ? -8.296 2.904 -6.823 1.00 93.12 225 LEU A CA 1
ATOM 1770 C C . LEU A 1 225 ? -7.442 2.276 -5.716 1.00 93.12 225 LEU A C 1
ATOM 1772 O O . LEU A 1 225 ? -6.737 1.291 -5.928 1.00 93.12 225 LEU A O 1
ATOM 1776 N N . SER A 1 226 ? -7.597 2.808 -4.506 1.00 92.25 226 SER A N 1
ATOM 1777 C CA . SER A 1 226 ? -7.066 2.235 -3.271 1.00 92.25 226 SER A CA 1
ATOM 1778 C C . SER A 1 226 ? -8.114 2.284 -2.160 1.00 92.25 226 SER A C 1
ATOM 1780 O O . SER A 1 226 ? -9.002 3.138 -2.186 1.00 92.25 226 SER A O 1
ATOM 1782 N N . LEU A 1 227 ? -7.999 1.392 -1.172 1.00 93.75 227 LEU A N 1
ATOM 1783 C CA . LEU A 1 227 ? -8.792 1.472 0.055 1.00 93.75 227 LEU A CA 1
ATOM 1784 C C . LEU A 1 227 ? -8.379 2.700 0.861 1.00 93.75 227 LEU A C 1
ATOM 1786 O O . LEU A 1 227 ? -7.221 3.108 0.868 1.00 93.75 227 LEU A O 1
ATOM 1790 N N . GLY A 1 228 ? -9.357 3.304 1.519 1.00 92.62 228 GLY A N 1
ATOM 1791 C CA . GLY A 1 228 ? -9.213 4.574 2.207 1.00 92.62 228 GLY A CA 1
ATOM 1792 C C . GLY A 1 228 ? -9.014 4.471 3.708 1.00 92.62 228 GLY A C 1
ATOM 1793 O O . GLY A 1 228 ? -8.999 5.519 4.342 1.00 92.62 228 GLY A O 1
ATOM 1794 N N . TYR A 1 229 ? -8.865 3.285 4.298 1.00 92.81 229 TYR A N 1
ATOM 1795 C CA . TYR A 1 229 ? -8.784 3.133 5.756 1.00 92.81 229 TYR A CA 1
ATOM 1796 C C . TYR A 1 229 ? -7.416 3.546 6.310 1.00 92.81 229 TYR A C 1
ATOM 1798 O O . TYR A 1 229 ? -7.333 4.235 7.328 1.00 92.81 229 TYR A O 1
ATOM 1806 N N . ALA A 1 230 ? -6.351 3.195 5.593 1.00 90.31 230 ALA A N 1
ATOM 1807 C CA . ALA A 1 230 ? -4.982 3.592 5.866 1.00 90.31 230 ALA A CA 1
ATOM 1808 C C . ALA A 1 230 ? -4.400 4.438 4.727 1.00 90.31 230 ALA A C 1
ATOM 1810 O O . ALA A 1 230 ? -4.851 4.386 3.585 1.00 90.31 230 ALA A O 1
ATOM 1811 N N . ALA A 1 231 ? -3.408 5.274 5.031 1.00 87.25 231 ALA A N 1
ATOM 1812 C CA . ALA A 1 231 ? -2.594 5.949 4.021 1.00 87.25 231 ALA A CA 1
ATOM 1813 C C . ALA A 1 231 ? -1.112 5.807 4.352 1.00 87.25 231 ALA A C 1
ATOM 1815 O O . ALA A 1 231 ? -0.718 5.854 5.519 1.00 87.25 231 ALA A O 1
ATOM 1816 N N . SER A 1 232 ? -0.294 5.685 3.313 1.00 84.81 232 SER A N 1
ATOM 1817 C CA . SER A 1 232 ? 1.161 5.717 3.420 1.00 84.81 232 SER A CA 1
ATOM 1818 C C . SER A 1 232 ? 1.741 6.922 2.686 1.00 84.81 232 SER A C 1
ATOM 1820 O O . SER A 1 232 ? 1.170 7.380 1.693 1.00 84.81 232 SER A O 1
ATOM 1822 N N . GLY A 1 233 ? 2.882 7.422 3.156 1.00 82.25 233 GLY A N 1
ATOM 1823 C CA . GLY A 1 233 ? 3.672 8.370 2.377 1.00 82.25 233 GLY A CA 1
ATOM 1824 C C . GLY A 1 233 ? 3.004 9.717 2.150 1.00 82.25 233 GLY A C 1
ATOM 1825 O O . GLY A 1 233 ? 2.295 10.223 3.020 1.00 82.25 233 GLY A O 1
ATOM 1826 N N . GLU A 1 234 ? 3.164 10.257 0.942 1.00 80.88 234 GLU A N 1
ATOM 1827 C CA . GLU A 1 234 ? 2.524 11.504 0.493 1.00 80.88 234 GLU A CA 1
ATOM 1828 C C . GLU A 1 234 ? 0.999 11.496 0.670 1.00 80.88 234 GLU A C 1
ATOM 1830 O O . GLU A 1 234 ? 0.406 12.503 1.064 1.00 80.88 234 GLU A O 1
ATOM 1835 N N . ALA A 1 235 ? 0.345 10.346 0.463 1.00 82.69 235 ALA A N 1
ATOM 1836 C CA . ALA A 1 235 ? -1.092 10.233 0.691 1.00 82.69 235 ALA A CA 1
ATOM 1837 C C . ALA A 1 235 ? -1.439 10.487 2.164 1.00 82.69 235 ALA A C 1
ATOM 1839 O O . ALA A 1 235 ? -2.420 11.166 2.445 1.00 82.69 235 ALA A O 1
ATOM 1840 N N . ALA A 1 236 ? -0.624 10.010 3.111 1.00 87.50 236 ALA A N 1
ATOM 1841 C CA . ALA A 1 236 ? -0.854 10.241 4.538 1.00 87.50 236 ALA A CA 1
ATOM 1842 C C . ALA A 1 236 ? -0.660 11.714 4.928 1.00 87.50 236 ALA A C 1
ATOM 1844 O O . ALA A 1 236 ? -1.362 12.215 5.807 1.00 87.50 236 ALA A O 1
ATOM 1845 N N . LEU A 1 237 ? 0.251 12.425 4.254 1.00 88.19 237 LEU A N 1
ATOM 1846 C CA . LEU A 1 237 ? 0.538 13.842 4.506 1.00 88.19 237 LEU A CA 1
ATOM 1847 C C . LEU A 1 237 ? -0.614 14.778 4.100 1.00 88.19 237 LEU A C 1
ATOM 1849 O O . LEU A 1 237 ? -0.669 15.919 4.565 1.00 88.19 237 LEU A O 1
ATOM 1853 N N . CYS A 1 238 ? -1.538 14.303 3.264 1.00 84.62 238 CYS A N 1
ATOM 1854 C CA . CYS A 1 238 ? -2.647 15.091 2.729 1.00 84.62 238 CYS A CA 1
ATOM 1855 C C . CYS A 1 238 ? -3.841 15.231 3.689 1.00 84.62 238 CYS A C 1
ATOM 1857 O O . CYS A 1 238 ? -4.710 16.070 3.456 1.00 84.62 238 CYS A O 1
ATOM 1859 N N . TYR A 1 239 ? -3.911 14.426 4.752 1.00 84.44 239 TYR A N 1
ATOM 1860 C CA . TYR A 1 239 ? -5.075 14.380 5.637 1.00 84.44 239 TYR A CA 1
ATOM 1861 C C . TYR A 1 239 ? -4.908 15.244 6.881 1.00 84.44 239 TYR A C 1
ATOM 1863 O O . TYR A 1 239 ? -3.815 15.347 7.436 1.00 84.44 239 TYR A O 1
ATOM 1871 N N . GLN A 1 240 ? -6.028 15.804 7.339 1.00 89.38 240 GLN A N 1
ATOM 1872 C CA . GLN A 1 240 ? -6.183 16.401 8.660 1.00 89.38 240 GLN A CA 1
ATOM 1873 C C . GLN A 1 240 ? -7.211 15.590 9.446 1.00 89.38 240 GLN A C 1
ATOM 1875 O O . GLN A 1 240 ? -8.283 15.276 8.926 1.00 89.38 240 GLN A O 1
ATOM 1880 N N . SER A 1 241 ? -6.895 15.260 10.694 1.00 90.00 241 SER A N 1
ATOM 1881 C CA . SER A 1 241 ? -7.740 14.406 11.532 1.00 90.00 241 SER A CA 1
ATOM 1882 C C . SER A 1 241 ? -7.750 14.859 12.985 1.00 90.00 241 SER A C 1
ATOM 1884 O O . SER A 1 241 ? -6.815 15.491 13.478 1.00 90.00 241 SER A O 1
ATOM 1886 N N . LYS A 1 242 ? -8.817 14.521 13.713 1.00 91.69 242 LYS A N 1
ATOM 1887 C CA . LYS A 1 242 ? -8.844 14.713 15.171 1.00 91.69 242 LYS A CA 1
ATOM 1888 C C . LYS A 1 242 ? -7.862 13.783 15.869 1.00 91.69 242 LYS A C 1
ATOM 1890 O O . LYS A 1 242 ? -7.074 14.225 16.706 1.00 91.69 242 LYS A O 1
ATOM 1895 N N . SER A 1 243 ? -7.889 12.510 15.501 1.00 93.31 243 SER A N 1
ATOM 1896 C CA . SER A 1 243 ? -7.001 11.487 16.027 1.00 93.31 243 SER A CA 1
ATOM 1897 C C . SER A 1 243 ? -6.233 10.808 14.905 1.00 93.31 243 SER A C 1
ATOM 1899 O O . SER A 1 243 ? -6.795 10.452 13.872 1.00 93.31 243 SER A O 1
ATOM 1901 N N . THR A 1 244 ? -4.938 10.614 15.115 1.00 93.25 244 THR A N 1
ATOM 1902 C CA . THR A 1 244 ? -4.056 9.995 14.126 1.00 93.25 244 THR A CA 1
ATOM 1903 C C . THR A 1 244 ? -3.253 8.902 14.795 1.00 93.25 244 THR A C 1
ATOM 1905 O O . THR A 1 244 ? -2.650 9.120 15.844 1.00 93.25 244 THR A O 1
ATOM 1908 N N . ILE A 1 245 ? -3.240 7.728 14.181 1.00 93.06 245 ILE A N 1
ATOM 1909 C CA . ILE A 1 245 ? -2.415 6.593 14.561 1.00 93.06 245 ILE A CA 1
ATOM 1910 C C . ILE A 1 245 ? -1.307 6.501 13.521 1.00 93.06 245 ILE A C 1
ATOM 1912 O O . ILE A 1 245 ? -1.578 6.354 12.333 1.00 93.06 245 ILE A O 1
ATOM 1916 N N . VAL A 1 246 ? -0.060 6.598 13.962 1.00 89.62 246 VAL A N 1
ATOM 1917 C CA . VAL A 1 246 ? 1.130 6.483 13.124 1.00 89.62 246 VAL A CA 1
ATOM 1918 C C . VAL A 1 246 ? 1.829 5.175 13.444 1.00 89.62 246 VAL A C 1
ATOM 1920 O O . VAL A 1 246 ? 2.168 4.931 14.599 1.00 89.62 246 VAL A O 1
ATOM 1923 N N . ILE A 1 247 ? 2.083 4.358 12.426 1.00 86.12 247 ILE A N 1
ATOM 1924 C CA . ILE A 1 247 ? 2.898 3.145 12.543 1.00 86.12 247 ILE A CA 1
ATOM 1925 C C . ILE A 1 247 ? 4.226 3.375 11.841 1.00 86.12 247 ILE A C 1
ATOM 1927 O O . ILE A 1 247 ? 4.258 3.788 10.683 1.00 86.12 247 ILE A O 1
ATOM 1931 N N . ILE A 1 248 ? 5.322 3.069 12.527 1.00 80.19 248 ILE A N 1
ATOM 1932 C CA . ILE A 1 248 ? 6.679 3.201 12.005 1.00 80.19 248 ILE A CA 1
ATOM 1933 C C . ILE A 1 248 ? 7.336 1.821 12.034 1.00 80.19 248 ILE A C 1
ATOM 1935 O O . ILE A 1 248 ? 7.681 1.321 13.101 1.00 80.19 248 ILE A O 1
ATOM 1939 N N . ASP A 1 249 ? 7.536 1.210 10.862 1.00 70.50 249 ASP A N 1
ATOM 1940 C CA . ASP A 1 249 ? 8.400 0.029 10.700 1.00 70.50 249 ASP A CA 1
ATOM 1941 C C . ASP A 1 249 ? 9.726 0.488 10.086 1.00 70.50 249 ASP A C 1
ATOM 1943 O O . ASP A 1 249 ? 9.842 0.673 8.873 1.00 70.50 249 ASP A O 1
ATOM 1947 N N . GLY A 1 250 ? 10.730 0.790 10.912 1.00 62.28 250 GLY A N 1
ATOM 1948 C CA . GLY A 1 250 ? 11.915 1.478 10.407 1.00 62.28 250 GLY A CA 1
ATOM 1949 C C . GLY A 1 250 ? 12.869 1.982 11.474 1.00 62.28 250 GLY A C 1
ATOM 1950 O O . GLY A 1 250 ? 12.707 1.718 12.658 1.00 62.28 250 GLY A O 1
ATOM 1951 N N . ASP A 1 251 ? 13.899 2.693 11.024 1.00 64.31 251 ASP A N 1
ATOM 1952 C CA . ASP A 1 251 ? 14.743 3.461 11.932 1.00 64.31 251 ASP A CA 1
ATOM 1953 C C . ASP A 1 251 ? 14.018 4.763 12.298 1.00 64.31 251 ASP A C 1
ATOM 1955 O O . ASP A 1 251 ? 13.947 5.690 11.493 1.00 64.31 251 ASP A O 1
ATOM 1959 N N . GLU A 1 252 ? 13.477 4.836 13.513 1.00 64.19 252 GLU A N 1
ATOM 1960 C CA . GLU A 1 252 ? 12.848 6.048 14.060 1.00 64.19 252 GLU A CA 1
ATOM 1961 C C . GLU A 1 252 ? 13.796 7.255 14.089 1.00 64.19 252 GLU A C 1
ATOM 1963 O O . GLU A 1 252 ? 13.348 8.401 14.172 1.00 64.19 252 GLU A O 1
ATOM 1968 N N . LYS A 1 253 ? 15.114 7.021 14.017 1.00 66.81 253 LYS A N 1
ATOM 1969 C CA . LYS A 1 253 ? 16.119 8.084 13.993 1.00 66.81 253 LYS A CA 1
ATOM 1970 C C . LYS A 1 253 ? 16.322 8.684 12.605 1.00 66.81 253 LYS A C 1
ATOM 1972 O O . LYS A 1 253 ? 17.000 9.712 12.528 1.00 66.81 253 LYS A O 1
ATOM 1977 N N . SER A 1 254 ? 15.732 8.112 11.551 1.00 75.75 254 SER A N 1
ATOM 1978 C CA . SER A 1 254 ? 15.798 8.690 10.207 1.00 75.75 254 SER A CA 1
ATOM 1979 C C . SER A 1 254 ? 15.110 10.057 10.173 1.00 75.75 254 SER A C 1
ATOM 1981 O O . SER A 1 254 ? 14.029 10.257 10.735 1.00 75.75 254 SER A O 1
ATOM 1983 N N . ASP A 1 255 ? 15.732 11.019 9.495 1.00 79.44 255 ASP A N 1
ATOM 1984 C CA . ASP A 1 255 ? 15.181 12.371 9.389 1.00 79.44 255 ASP A CA 1
ATOM 1985 C C . ASP A 1 255 ? 13.874 12.405 8.588 1.00 79.44 255 ASP A C 1
ATOM 1987 O O . ASP A 1 255 ? 13.001 13.227 8.874 1.00 79.44 255 ASP A O 1
ATOM 1991 N N . GLN A 1 256 ? 13.680 11.458 7.666 1.00 77.94 256 GLN A N 1
ATOM 1992 C CA . GLN A 1 256 ? 12.418 11.278 6.947 1.00 77.94 256 GLN A CA 1
ATOM 1993 C C . GLN A 1 256 ? 11.284 10.905 7.911 1.00 77.94 256 GLN A C 1
ATOM 1995 O O . GLN A 1 256 ? 10.222 11.523 7.877 1.00 77.94 256 GLN A O 1
ATOM 2000 N N . VAL A 1 257 ? 11.519 9.959 8.828 1.00 81.38 257 VAL A N 1
ATOM 2001 C CA . VAL A 1 257 ? 10.524 9.557 9.836 1.00 81.38 257 VAL A CA 1
ATOM 2002 C C . VAL A 1 257 ? 10.238 10.705 10.806 1.00 81.38 257 VAL A C 1
ATOM 2004 O O . VAL A 1 257 ? 9.076 10.994 11.093 1.00 81.38 257 VAL A O 1
ATOM 2007 N N . LYS A 1 258 ? 11.269 11.425 11.267 1.00 84.00 258 LYS A N 1
ATOM 2008 C CA . LYS A 1 258 ? 11.077 12.611 12.122 1.00 84.00 258 LYS A CA 1
ATOM 2009 C C . LYS A 1 258 ? 10.251 13.691 11.424 1.00 84.00 258 LYS A C 1
ATOM 2011 O O . LYS A 1 258 ? 9.358 14.270 12.044 1.00 84.00 258 LYS A O 1
ATOM 2016 N N . SER A 1 259 ? 10.538 13.957 10.148 1.00 87.94 259 SER A N 1
ATOM 2017 C CA . SER A 1 259 ? 9.790 14.916 9.329 1.00 87.94 259 SER A CA 1
ATOM 2018 C C . SER A 1 259 ? 8.329 14.489 9.173 1.00 87.94 259 SER A C 1
ATOM 2020 O O . SER A 1 259 ? 7.424 15.288 9.418 1.00 87.94 259 SER A O 1
ATOM 2022 N N . PHE A 1 260 ? 8.095 13.204 8.894 1.00 89.25 260 PHE A N 1
ATOM 2023 C CA . PHE A 1 260 ? 6.761 12.620 8.800 1.00 89.25 260 PHE A CA 1
ATOM 2024 C C . PHE A 1 260 ? 5.963 12.802 10.099 1.00 89.25 260 PHE A C 1
ATOM 2026 O O . PHE A 1 260 ? 4.867 13.358 10.080 1.00 89.25 260 PHE A O 1
ATOM 2033 N N . ILE A 1 261 ? 6.530 12.432 11.255 1.00 88.50 261 ILE A N 1
ATOM 2034 C CA . ILE A 1 261 ? 5.876 12.615 12.563 1.00 88.50 261 ILE A CA 1
ATOM 2035 C C . ILE A 1 261 ? 5.594 14.099 12.828 1.00 88.50 261 ILE A C 1
ATOM 2037 O O . ILE A 1 261 ? 4.519 14.447 13.315 1.00 88.50 261 ILE A O 1
ATOM 2041 N N . LYS A 1 262 ? 6.541 14.993 12.517 1.00 91.19 262 LYS A N 1
ATOM 2042 C CA . LYS A 1 262 ? 6.356 16.444 12.678 1.00 91.19 262 LYS A CA 1
ATOM 2043 C C . LYS A 1 262 ? 5.179 16.949 11.845 1.00 91.19 262 LYS A C 1
ATOM 2045 O O . LYS A 1 262 ? 4.425 17.792 12.325 1.00 91.19 262 LYS A O 1
ATOM 2050 N N . HIS A 1 263 ? 5.010 16.438 10.630 1.00 92.25 263 HIS A N 1
ATOM 2051 C CA . HIS A 1 263 ? 3.861 16.759 9.788 1.00 92.25 263 HIS A CA 1
ATOM 2052 C C . HIS A 1 263 ? 2.558 16.207 10.369 1.00 92.25 263 HIS A C 1
ATOM 2054 O O . HIS A 1 263 ? 1.594 16.952 10.514 1.00 92.25 263 HIS A O 1
ATOM 2060 N N . MET A 1 264 ? 2.552 14.94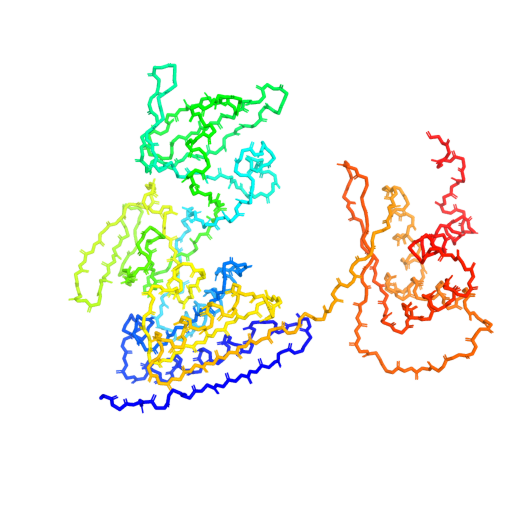9 10.821 1.00 92.44 264 MET A N 1
ATOM 2061 C CA . MET A 1 264 ? 1.385 14.350 11.482 1.00 92.44 264 MET A CA 1
ATOM 2062 C C . MET A 1 264 ? 0.957 15.145 12.722 1.00 92.44 264 MET A C 1
ATOM 2064 O O . MET A 1 264 ? -0.234 15.366 12.914 1.00 92.44 264 MET A O 1
ATOM 2068 N N . LYS A 1 265 ? 1.902 15.656 13.524 1.00 91.94 265 LYS A N 1
ATOM 2069 C CA . LYS A 1 265 ? 1.603 16.544 14.664 1.00 91.94 265 LYS A CA 1
ATOM 2070 C C . LYS A 1 265 ? 0.878 17.821 14.242 1.00 91.94 265 LYS A C 1
ATOM 2072 O O . LYS A 1 265 ? -0.035 18.245 14.934 1.00 91.94 265 LYS A O 1
ATOM 2077 N N . LYS A 1 266 ? 1.258 18.429 13.115 1.00 91.38 266 LYS A N 1
ATOM 2078 C CA . LYS A 1 266 ? 0.592 19.641 12.603 1.00 91.38 266 LYS A CA 1
ATOM 2079 C C . LYS A 1 266 ? -0.821 19.362 12.097 1.00 91.38 266 LYS A C 1
ATOM 2081 O O . LYS A 1 266 ? -1.692 20.212 12.230 1.00 91.38 266 LYS A O 1
ATOM 2086 N N . ASN A 1 267 ? -1.032 18.180 11.527 1.00 89.81 267 ASN A N 1
ATOM 2087 C CA . ASN A 1 267 ? -2.298 17.794 10.912 1.00 89.81 267 ASN A CA 1
ATOM 2088 C C . ASN A 1 267 ? -3.262 17.078 11.871 1.00 89.81 267 ASN A C 1
ATOM 2090 O O . ASN A 1 267 ? -4.366 16.713 11.468 1.00 89.81 267 ASN A O 1
ATOM 2094 N N . THR A 1 268 ? -2.859 16.877 13.127 1.00 92.44 268 THR A N 1
ATOM 2095 C CA . THR A 1 268 ? -3.667 16.202 14.144 1.00 92.44 268 THR A CA 1
ATOM 2096 C C . THR A 1 268 ? -4.116 17.202 15.193 1.00 92.44 268 THR A C 1
ATOM 2098 O O . THR A 1 268 ? -3.279 17.831 15.833 1.00 92.44 268 THR A O 1
ATOM 2101 N N . SER A 1 269 ? -5.425 17.345 15.397 1.00 91.62 269 SER A N 1
ATOM 2102 C CA . SER A 1 269 ? -5.952 18.390 16.286 1.00 91.62 269 SER A CA 1
ATOM 2103 C C . SER A 1 269 ? -6.188 17.954 17.734 1.00 91.62 269 SER A C 1
ATOM 2105 O O . SER A 1 269 ? -6.261 18.817 18.604 1.00 91.62 269 SER A O 1
ATOM 2107 N N . CYS A 1 270 ? -6.305 16.652 18.030 1.00 91.19 270 CYS A N 1
ATOM 2108 C CA . CYS A 1 270 ? -6.644 16.175 19.378 1.00 91.19 270 CYS A CA 1
ATOM 2109 C C . CYS A 1 270 ? -5.658 15.144 19.942 1.00 91.19 270 CYS A C 1
ATOM 2111 O O . CYS A 1 270 ? -5.096 15.369 21.017 1.00 91.19 270 CYS A O 1
ATOM 2113 N N . ARG A 1 271 ? -5.449 14.009 19.257 1.00 93.56 271 ARG A N 1
ATOM 2114 C CA . ARG A 1 271 ? -4.599 12.917 19.773 1.00 93.56 271 ARG A CA 1
ATOM 2115 C C . ARG A 1 271 ? -3.743 12.269 18.699 1.00 93.56 271 ARG A C 1
ATOM 2117 O O . ARG A 1 271 ? -4.270 11.806 17.692 1.00 93.56 271 ARG A O 1
ATOM 2124 N N . LEU A 1 272 ? -2.446 12.165 18.949 1.00 93.06 272 LEU A N 1
ATOM 2125 C CA . LEU A 1 272 ? -1.503 11.460 18.089 1.00 93.06 272 LEU A CA 1
ATOM 2126 C C . LEU A 1 272 ? -0.951 10.231 18.818 1.00 93.06 272 LEU A C 1
ATOM 2128 O O . LEU A 1 272 ? -0.273 10.367 19.833 1.00 93.06 272 LEU A O 1
ATOM 2132 N N . TYR A 1 273 ? -1.193 9.050 18.262 1.00 91.81 273 TYR A N 1
ATOM 2133 C CA . TYR A 1 273 ? -0.638 7.784 18.727 1.00 91.81 273 TYR A CA 1
ATOM 2134 C C . TYR A 1 273 ? 0.522 7.391 17.815 1.00 91.81 273 TYR A C 1
ATOM 2136 O O . TYR A 1 273 ? 0.333 7.264 16.609 1.00 91.81 273 TYR A O 1
ATOM 2144 N N . VAL A 1 274 ? 1.720 7.206 18.360 1.00 88.56 274 VAL A N 1
ATOM 2145 C CA . VAL A 1 274 ? 2.913 6.815 17.600 1.00 88.56 274 VAL A CA 1
ATOM 2146 C C . VAL A 1 274 ? 3.355 5.429 18.043 1.00 88.56 274 VAL A C 1
ATOM 2148 O O . VAL A 1 274 ? 3.823 5.243 19.165 1.00 88.56 274 VAL A O 1
ATOM 2151 N N . TYR A 1 275 ? 3.225 4.464 17.142 1.00 85.25 275 TYR A N 1
ATOM 2152 C CA . TYR A 1 275 ? 3.662 3.089 17.328 1.00 85.25 275 TYR A CA 1
ATOM 2153 C C . TYR A 1 275 ? 4.978 2.865 16.599 1.00 85.25 275 TYR A C 1
ATOM 2155 O O . TYR A 1 275 ? 5.033 2.743 15.374 1.00 85.25 275 TYR A O 1
ATOM 2163 N N . GLY A 1 276 ? 6.037 2.824 17.393 1.00 77.12 276 GLY A N 1
ATOM 2164 C CA . GLY A 1 276 ? 7.385 2.519 16.963 1.00 77.12 276 GLY A CA 1
ATOM 2165 C C . GLY A 1 276 ? 7.647 1.022 17.006 1.00 77.12 276 GLY A C 1
ATOM 2166 O O . GLY A 1 276 ? 7.623 0.422 18.083 1.00 77.12 276 GLY A O 1
ATOM 2167 N N . VAL A 1 277 ? 7.866 0.386 15.857 1.00 69.19 277 VAL A N 1
ATOM 2168 C CA . VAL A 1 277 ? 8.287 -1.016 15.828 1.00 69.19 277 VAL A CA 1
ATOM 2169 C C . VAL A 1 277 ? 9.790 -1.042 16.043 1.00 69.19 277 VAL A C 1
ATOM 2171 O O . VAL A 1 277 ? 10.557 -0.715 15.135 1.00 69.19 277 VAL A O 1
ATOM 2174 N N . GLU A 1 278 ? 10.228 -1.465 17.232 1.00 58.62 278 GLU A N 1
ATOM 2175 C CA . GLU A 1 278 ? 11.647 -1.714 17.440 1.00 58.62 278 GLU A CA 1
ATOM 2176 C C . GLU A 1 278 ? 12.043 -2.841 16.491 1.00 58.62 278 GLU A C 1
ATOM 2178 O O . GLU A 1 278 ? 11.622 -3.995 16.631 1.00 58.62 278 GLU A O 1
ATOM 2183 N N . LYS A 1 279 ? 12.863 -2.508 15.488 1.00 52.59 279 LYS A N 1
ATOM 2184 C CA . LYS A 1 279 ? 13.604 -3.526 14.760 1.00 52.59 279 LYS A CA 1
ATOM 2185 C C . LYS A 1 279 ? 14.431 -4.262 15.808 1.00 52.59 279 LYS A C 1
ATOM 2187 O O . LYS A 1 279 ? 15.507 -3.804 16.178 1.00 52.59 279 LYS A O 1
ATOM 2192 N N . THR A 1 280 ? 13.968 -5.436 16.234 1.00 46.28 280 THR A N 1
ATOM 2193 C CA . THR A 1 280 ? 14.883 -6.507 16.624 1.00 46.28 280 THR A CA 1
ATOM 2194 C C . THR A 1 280 ? 15.827 -6.619 15.442 1.00 46.28 280 THR A C 1
ATOM 2196 O O . THR A 1 280 ? 15.382 -6.996 14.351 1.00 46.28 280 THR A O 1
ATOM 2199 N N . LEU A 1 281 ? 17.051 -6.113 15.610 1.00 39.69 281 LEU A N 1
ATOM 2200 C CA . LEU A 1 281 ? 18.079 -6.065 14.584 1.00 39.69 281 LEU A CA 1
ATOM 2201 C C . LEU A 1 281 ? 18.155 -7.459 13.971 1.00 39.69 281 LEU A C 1
ATOM 2203 O O . LEU A 1 281 ? 18.768 -8.360 14.530 1.00 39.69 281 LEU A O 1
ATOM 2207 N N . ARG A 1 282 ? 17.520 -7.644 12.810 1.00 42.41 282 ARG A N 1
ATOM 2208 C CA . ARG A 1 282 ? 17.806 -8.784 11.954 1.00 42.41 282 ARG A CA 1
ATOM 2209 C C . ARG A 1 282 ? 19.224 -8.545 11.468 1.00 42.41 282 ARG A C 1
ATOM 2211 O O . ARG A 1 282 ? 19.424 -7.952 10.413 1.00 42.41 282 ARG A O 1
ATOM 2218 N N . LYS A 1 283 ? 20.215 -8.975 12.243 1.00 38.94 283 LYS A N 1
ATOM 2219 C CA . LYS A 1 283 ? 21.565 -9.185 11.736 1.00 38.94 283 LYS A CA 1
ATOM 2220 C C . LYS A 1 283 ? 21.494 -10.443 10.872 1.00 38.94 283 LYS A C 1
ATOM 2222 O O . LYS A 1 283 ? 21.875 -11.522 11.277 1.00 38.94 283 LYS A O 1
ATOM 2227 N N . SER A 1 284 ? 20.871 -10.359 9.703 1.00 38.34 284 SER A N 1
ATOM 2228 C CA . SER A 1 284 ? 20.822 -11.510 8.808 1.00 38.34 284 SER A CA 1
ATOM 2229 C C . SER A 1 284 ? 22.206 -11.726 8.216 1.00 38.34 284 SER A C 1
ATOM 2231 O O . SER A 1 284 ? 22.733 -10.784 7.619 1.00 38.34 284 SER A O 1
ATOM 2233 N N . VAL A 1 285 ? 22.787 -12.919 8.349 1.00 35.00 285 VAL A N 1
ATOM 2234 C CA . VAL A 1 285 ? 24.165 -13.131 7.902 1.00 35.00 285 VAL A CA 1
ATOM 2235 C C . VAL A 1 285 ? 24.321 -14.093 6.719 1.00 35.00 285 VAL A C 1
ATOM 2237 O O . VAL A 1 285 ? 23.946 -15.251 6.775 1.00 35.00 285 VAL A O 1
ATOM 2240 N N . GLN A 1 286 ? 24.957 -13.564 5.676 1.00 39.94 286 GLN A N 1
ATOM 2241 C CA . GLN A 1 286 ? 25.441 -14.125 4.405 1.00 39.94 286 GLN A CA 1
ATOM 2242 C C . GLN A 1 286 ? 26.128 -15.550 4.336 1.00 39.94 286 GLN A C 1
ATOM 2244 O O . GLN A 1 286 ? 27.355 -15.530 4.325 1.00 39.94 286 GLN A O 1
ATOM 2249 N N . VAL A 1 287 ? 25.508 -16.756 4.249 1.00 38.56 287 VAL A N 1
ATOM 2250 C CA . VAL A 1 287 ? 26.171 -18.069 3.921 1.00 38.56 287 VAL A CA 1
ATOM 2251 C C . VAL A 1 287 ? 25.645 -18.879 2.687 1.00 38.56 287 VAL A C 1
ATOM 2253 O O . VAL A 1 287 ? 24.452 -19.152 2.595 1.00 38.56 287 VAL A O 1
ATOM 2256 N N . VAL A 1 288 ? 26.511 -19.264 1.719 1.00 47.53 288 VAL A N 1
ATOM 2257 C CA . VAL A 1 288 ? 26.172 -19.840 0.372 1.00 47.53 288 VAL A CA 1
ATOM 2258 C C . VAL A 1 288 ? 26.120 -21.379 0.358 1.00 47.53 288 VAL A C 1
ATOM 2260 O O . VAL A 1 288 ? 27.161 -21.977 0.573 1.00 47.53 288 VAL A O 1
ATOM 2263 N N . CYS A 1 289 ? 24.997 -22.022 -0.024 1.00 48.88 289 CYS A N 1
ATOM 2264 C CA . CYS A 1 289 ? 24.900 -23.499 -0.136 1.00 48.88 289 CYS A CA 1
ATOM 2265 C C . CYS A 1 289 ? 24.375 -24.006 -1.510 1.00 48.88 289 CYS A C 1
ATOM 2267 O O . CYS A 1 289 ? 23.349 -23.506 -1.984 1.00 48.88 289 CYS A O 1
ATOM 2269 N N . PRO A 1 290 ? 24.996 -25.032 -2.136 1.00 55.22 290 PRO A N 1
ATOM 2270 C CA . PRO A 1 290 ? 24.473 -25.712 -3.334 1.00 55.22 290 PRO A CA 1
ATOM 2271 C C . PRO A 1 290 ? 23.140 -26.456 -3.105 1.00 55.22 290 PRO A C 1
ATOM 2273 O O . PRO A 1 290 ? 22.840 -26.895 -1.997 1.00 55.22 290 PRO A O 1
ATOM 2276 N N . THR A 1 291 ? 22.334 -26.650 -4.159 1.00 55.31 291 THR A N 1
ATOM 2277 C CA . THR A 1 291 ? 20.990 -27.272 -4.061 1.00 55.31 291 THR A CA 1
ATOM 2278 C C . THR A 1 291 ? 21.010 -28.722 -3.574 1.00 55.31 291 THR A C 1
ATOM 2280 O O . THR A 1 291 ? 20.128 -29.110 -2.808 1.00 55.31 291 THR A O 1
ATOM 2283 N N . ASP A 1 292 ? 22.005 -29.517 -3.961 1.00 60.72 292 ASP A N 1
ATOM 2284 C CA . ASP A 1 292 ? 22.094 -30.912 -3.515 1.00 60.72 292 ASP A CA 1
ATOM 2285 C C . ASP A 1 292 ? 22.487 -31.015 -2.042 1.00 60.72 292 ASP A C 1
ATOM 2287 O O . ASP A 1 292 ? 21.920 -31.816 -1.306 1.00 60.72 292 ASP A O 1
ATOM 2291 N N . MET A 1 293 ? 23.308 -30.082 -1.557 1.00 61.12 293 MET A N 1
ATOM 2292 C CA . MET A 1 293 ? 23.587 -29.954 -0.131 1.00 61.12 293 MET A CA 1
ATOM 2293 C C . MET A 1 293 ? 22.316 -29.629 0.672 1.00 61.12 293 MET A C 1
ATOM 2295 O O . MET A 1 293 ? 22.119 -30.176 1.751 1.00 61.12 293 MET A O 1
ATOM 2299 N N . ILE A 1 294 ? 21.409 -28.798 0.141 1.00 62.09 294 ILE A N 1
ATOM 2300 C CA . ILE A 1 294 ? 20.121 -28.502 0.798 1.00 62.09 294 ILE A CA 1
ATOM 2301 C C . ILE A 1 294 ? 19.269 -29.770 0.941 1.00 62.09 294 ILE A C 1
ATOM 2303 O O . ILE A 1 294 ? 18.604 -29.936 1.964 1.00 62.09 294 ILE A O 1
ATOM 2307 N N . LYS A 1 295 ? 19.278 -30.668 -0.053 1.00 68.19 295 LYS A N 1
ATOM 2308 C CA . LYS A 1 295 ? 18.573 -31.956 0.050 1.00 68.19 295 LYS A CA 1
ATOM 2309 C C . LYS A 1 295 ? 19.178 -32.808 1.165 1.00 68.19 295 LYS A C 1
ATOM 2311 O O . LYS A 1 295 ? 18.439 -33.258 2.029 1.00 68.19 295 LYS A O 1
ATOM 2316 N N . CYS A 1 296 ? 20.504 -32.924 1.208 1.00 69.50 296 CYS A N 1
ATOM 2317 C CA . CYS A 1 296 ? 21.204 -33.694 2.236 1.00 69.50 296 CYS A CA 1
ATOM 2318 C C . CYS A 1 296 ? 21.001 -33.126 3.650 1.00 69.50 296 CYS A C 1
ATOM 2320 O O . CYS A 1 296 ? 20.812 -33.888 4.592 1.00 69.50 296 CYS A O 1
ATOM 2322 N N . ILE A 1 297 ? 20.964 -31.795 3.803 1.00 66.69 297 ILE A N 1
ATOM 2323 C CA . ILE A 1 297 ? 20.624 -31.131 5.073 1.00 66.69 297 ILE A CA 1
ATOM 2324 C C . ILE A 1 297 ? 19.207 -31.504 5.509 1.00 66.69 297 ILE A C 1
ATOM 2326 O O . ILE A 1 297 ? 19.000 -31.840 6.670 1.00 66.69 297 ILE A O 1
ATOM 2330 N N . LYS A 1 298 ? 18.227 -31.466 4.596 1.00 70.00 298 LYS A N 1
ATOM 2331 C CA . LYS A 1 298 ? 16.845 -31.853 4.917 1.00 70.00 298 LYS A CA 1
ATOM 2332 C C . LYS A 1 298 ? 16.759 -33.304 5.378 1.00 70.00 298 LYS A C 1
ATOM 2334 O O . LYS A 1 298 ? 16.148 -33.548 6.410 1.00 70.00 298 LYS A O 1
ATOM 2339 N N . THR A 1 299 ? 17.431 -34.218 4.680 1.00 75.94 299 THR A N 1
ATOM 2340 C CA . THR A 1 299 ? 17.512 -35.629 5.078 1.00 75.94 299 THR A CA 1
ATOM 2341 C C . THR A 1 299 ? 18.144 -35.781 6.463 1.00 75.94 299 THR A C 1
ATOM 2343 O O . THR A 1 299 ? 17.562 -36.415 7.333 1.00 75.94 299 THR A O 1
ATOM 2346 N N . ALA A 1 300 ? 19.266 -35.106 6.732 1.00 70.44 300 ALA A N 1
ATOM 2347 C CA . ALA A 1 300 ? 19.921 -35.159 8.041 1.00 70.44 300 ALA A CA 1
ATOM 2348 C C . ALA A 1 300 ? 19.047 -34.597 9.180 1.00 70.44 300 ALA A C 1
ATOM 2350 O O . ALA A 1 300 ? 19.078 -35.106 10.303 1.00 70.44 300 ALA A O 1
ATOM 2351 N N . ILE A 1 301 ? 18.259 -33.554 8.901 1.00 69.31 301 ILE A N 1
ATOM 2352 C CA . ILE A 1 301 ? 17.302 -32.978 9.853 1.00 69.31 301 ILE A CA 1
ATOM 2353 C C . ILE A 1 301 ? 16.173 -33.969 10.138 1.00 69.31 301 ILE A C 1
ATOM 2355 O O . ILE A 1 301 ? 15.886 -34.219 11.310 1.00 69.31 301 ILE A O 1
ATOM 2359 N N . GLU A 1 302 ? 15.574 -34.546 9.093 1.00 75.00 302 GLU A N 1
ATOM 2360 C CA . GLU A 1 302 ? 14.529 -35.571 9.200 1.00 75.00 302 GLU A CA 1
ATOM 2361 C C . GLU A 1 302 ? 15.017 -36.765 10.036 1.00 75.00 302 GLU A C 1
ATOM 2363 O O . GLU A 1 302 ? 14.361 -37.139 11.012 1.00 75.00 302 GLU A O 1
ATOM 2368 N N . ASP A 1 303 ? 16.223 -37.267 9.754 1.00 76.19 303 ASP A N 1
ATOM 2369 C CA . ASP A 1 303 ? 16.850 -38.370 10.491 1.00 76.19 303 ASP A CA 1
ATOM 2370 C C . ASP A 1 303 ? 17.145 -38.010 11.954 1.00 76.19 303 ASP A C 1
ATOM 2372 O O . ASP A 1 303 ? 17.018 -38.840 12.857 1.00 76.19 303 ASP A O 1
ATOM 2376 N N . SER A 1 304 ? 17.517 -36.753 12.220 1.00 71.19 304 SER A N 1
ATOM 2377 C CA . SER A 1 304 ? 17.806 -36.278 13.577 1.00 71.19 304 SER A CA 1
ATOM 2378 C C . SER A 1 304 ? 16.562 -36.096 14.451 1.00 71.19 304 SER A C 1
ATOM 2380 O O . SER A 1 304 ? 16.703 -35.920 15.663 1.00 71.19 304 SER A O 1
ATOM 2382 N N . LYS A 1 305 ? 15.355 -36.106 13.860 1.00 78.25 305 LYS A N 1
ATOM 2383 C CA . LYS A 1 305 ? 14.077 -35.765 14.515 1.00 78.25 305 LYS A CA 1
ATOM 2384 C C . LYS A 1 305 ? 14.077 -34.395 15.214 1.00 78.25 305 LYS A C 1
ATOM 2386 O O . LYS A 1 305 ? 13.272 -34.160 16.115 1.00 78.25 305 LYS A O 1
ATOM 2391 N N . LYS A 1 306 ? 14.974 -33.485 14.823 1.00 70.62 306 LYS A N 1
ATOM 2392 C CA . LYS A 1 306 ? 15.042 -32.109 15.333 1.00 70.62 306 LYS A CA 1
ATOM 2393 C C . LYS A 1 306 ? 14.429 -31.143 14.327 1.00 70.62 306 LYS A C 1
ATOM 2395 O O . LYS A 1 306 ? 14.318 -31.439 13.141 1.00 70.62 306 LYS A O 1
ATOM 2400 N N . SER A 1 307 ? 14.057 -29.951 14.788 1.00 67.06 307 SER A N 1
ATOM 2401 C CA . SER A 1 307 ? 13.845 -28.834 13.866 1.00 67.06 307 SER A CA 1
ATOM 2402 C C . SER A 1 307 ? 15.171 -28.486 13.174 1.00 67.06 307 SER A C 1
ATOM 2404 O O . SER A 1 307 ? 16.246 -28.749 13.713 1.00 67.06 307 SER A O 1
ATOM 2406 N N . HIS A 1 308 ? 15.112 -27.851 11.999 1.00 64.12 308 HIS A N 1
ATOM 2407 C CA . HIS A 1 308 ? 16.310 -27.351 11.307 1.00 64.12 308 HIS A CA 1
ATOM 2408 C C . HIS A 1 308 ? 17.191 -26.511 12.251 1.00 64.12 308 HIS A C 1
ATOM 2410 O O . HIS A 1 308 ? 18.407 -26.673 12.283 1.00 64.12 308 HIS A O 1
ATOM 2416 N N . GLN A 1 309 ? 16.559 -25.665 13.069 1.00 65.75 309 GLN A N 1
ATOM 2417 C CA . GLN A 1 309 ? 17.212 -24.882 14.116 1.00 65.75 309 GLN A CA 1
ATOM 2418 C C . GLN A 1 309 ? 17.935 -25.780 15.132 1.00 65.75 309 GLN A C 1
ATOM 2420 O O . GLN A 1 309 ? 19.148 -25.669 15.290 1.00 65.75 309 GLN A O 1
ATOM 2425 N N . GLY A 1 310 ? 17.216 -26.713 15.765 1.00 67.31 310 GLY A N 1
ATOM 2426 C CA . GLY A 1 310 ? 17.787 -27.583 16.797 1.00 67.31 310 GLY A CA 1
ATOM 2427 C C . GLY A 1 310 ? 18.880 -28.519 16.271 1.00 67.31 310 GLY A C 1
ATOM 2428 O O . GLY A 1 310 ? 19.720 -28.991 17.035 1.00 67.31 310 GLY A O 1
ATOM 2429 N N . TYR A 1 311 ? 18.892 -28.791 14.964 1.00 72.12 311 TYR A N 1
ATOM 2430 C CA . TYR A 1 311 ? 19.983 -29.496 14.300 1.00 72.12 311 TYR A CA 1
ATOM 2431 C C . TYR A 1 311 ? 21.260 -28.645 14.240 1.00 72.12 311 TYR A C 1
ATOM 2433 O O . TYR A 1 311 ? 22.318 -29.110 14.655 1.00 72.12 311 TYR A O 1
ATOM 2441 N N . VAL A 1 312 ? 21.167 -27.391 13.783 1.00 71.62 312 VAL A N 1
ATOM 2442 C CA . VAL A 1 312 ? 22.323 -26.480 13.682 1.00 71.62 312 VAL A CA 1
ATOM 2443 C C . VAL A 1 312 ? 22.873 -26.118 15.063 1.00 71.62 312 VAL A C 1
ATOM 2445 O O . VAL A 1 312 ? 24.086 -26.143 15.259 1.00 71.62 312 VAL A O 1
ATOM 2448 N N . GLU A 1 313 ? 22.003 -25.835 16.031 1.00 72.94 313 GLU A N 1
ATOM 2449 C CA . GLU A 1 313 ? 22.400 -25.534 17.413 1.00 72.94 313 GLU A CA 1
ATOM 2450 C C . GLU A 1 313 ? 23.146 -26.711 18.050 1.00 72.94 313 GLU A C 1
ATOM 2452 O O . GLU A 1 313 ? 24.203 -26.519 18.640 1.00 72.94 313 GLU A O 1
ATOM 2457 N N . ALA A 1 314 ? 22.705 -27.948 17.804 1.00 73.69 314 ALA A N 1
ATOM 2458 C CA . ALA A 1 314 ? 23.410 -29.132 18.290 1.00 73.69 314 ALA A CA 1
ATOM 2459 C C . ALA A 1 314 ? 24.817 -29.303 17.688 1.00 73.69 314 ALA A C 1
ATOM 2461 O O . ALA A 1 314 ? 25.702 -29.831 18.359 1.00 73.69 314 ALA A O 1
ATOM 2462 N N . LEU A 1 315 ? 25.039 -28.865 16.443 1.00 74.88 315 LEU A N 1
ATOM 2463 C CA . LEU A 1 315 ? 26.371 -28.858 15.827 1.00 74.88 315 LEU A CA 1
ATOM 2464 C C . LEU A 1 315 ? 27.272 -27.771 16.426 1.00 74.88 315 LEU A C 1
ATOM 2466 O O . LEU A 1 315 ? 28.478 -27.983 16.565 1.00 74.88 315 LEU A O 1
ATOM 2470 N 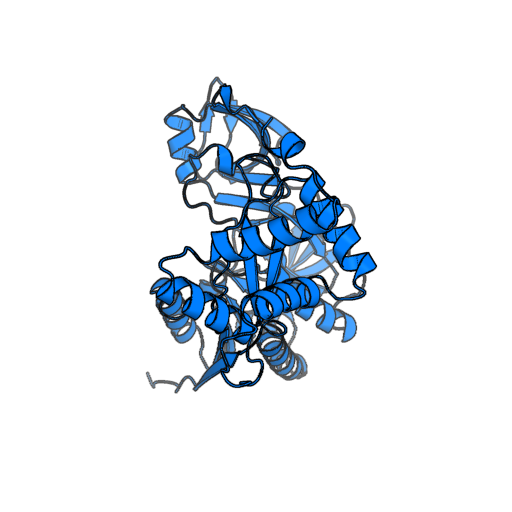N . ILE A 1 316 ? 26.696 -26.618 16.779 1.00 73.00 316 ILE A N 1
ATOM 2471 C CA . ILE A 1 316 ? 27.395 -25.549 17.503 1.00 73.00 316 ILE A CA 1
ATOM 2472 C C . ILE A 1 316 ? 27.771 -26.045 18.900 1.00 73.00 316 ILE A C 1
ATOM 2474 O O . ILE A 1 316 ? 28.924 -25.913 19.295 1.00 73.00 316 ILE A O 1
ATOM 2478 N N . ASP A 1 317 ? 26.850 -26.688 19.613 1.00 74.38 317 ASP A N 1
ATOM 2479 C CA . ASP A 1 317 ? 27.142 -27.286 20.913 1.00 74.38 317 ASP A CA 1
ATOM 2480 C C . ASP A 1 317 ? 28.217 -28.368 20.814 1.00 74.38 317 ASP A C 1
ATOM 2482 O O . ASP A 1 317 ? 29.128 -28.393 21.634 1.00 74.38 317 ASP A O 1
ATOM 2486 N N . GLU A 1 318 ? 28.176 -29.231 19.792 1.00 76.38 318 GLU A N 1
ATOM 2487 C CA . GLU A 1 318 ? 29.223 -30.234 19.557 1.00 76.38 318 GLU A CA 1
ATOM 2488 C C . GLU A 1 318 ? 30.599 -29.594 19.311 1.00 76.38 318 GLU A C 1
ATOM 2490 O O . GLU A 1 318 ? 31.603 -30.120 19.789 1.00 76.38 318 GLU A O 1
ATOM 2495 N N . LEU A 1 319 ? 30.662 -28.456 18.608 1.00 72.88 319 LEU A N 1
ATOM 2496 C CA . LEU A 1 319 ? 31.899 -27.689 18.430 1.00 72.88 319 LEU A CA 1
ATOM 2497 C C . LEU A 1 319 ? 32.390 -27.077 19.748 1.00 72.88 319 LEU A C 1
ATOM 2499 O O . LEU A 1 319 ? 33.587 -27.100 20.025 1.00 72.88 319 LEU A O 1
ATOM 2503 N N . LEU A 1 320 ? 31.475 -26.502 20.526 1.00 71.62 320 LEU A N 1
ATOM 2504 C CA . LEU A 1 320 ? 31.777 -25.681 21.698 1.00 71.62 320 LEU A CA 1
ATOM 2505 C C . LEU A 1 320 ? 31.828 -26.473 23.010 1.00 71.62 320 LEU A C 1
ATOM 2507 O O . LEU A 1 320 ? 31.952 -25.859 24.064 1.00 71.62 320 LEU A O 1
ATOM 2511 N N . ARG A 1 321 ? 31.771 -27.813 22.961 1.00 65.38 321 ARG A N 1
ATOM 2512 C CA . ARG A 1 321 ? 31.751 -28.753 24.107 1.00 65.38 321 ARG A CA 1
ATOM 2513 C C . ARG A 1 321 ? 32.856 -28.575 25.169 1.00 65.38 321 ARG A C 1
ATOM 2515 O O . ARG A 1 321 ? 32.818 -29.289 26.161 1.00 65.38 321 ARG A O 1
ATOM 2522 N N . ASN A 1 322 ? 33.797 -27.647 24.983 1.00 54.31 322 ASN A N 1
ATOM 2523 C CA . ASN A 1 322 ? 34.887 -27.338 25.913 1.00 54.31 322 ASN A CA 1
ATOM 2524 C C . ASN A 1 322 ? 34.854 -25.909 26.505 1.00 54.31 322 ASN A C 1
ATOM 2526 O O . ASN A 1 322 ? 35.730 -25.599 27.305 1.00 54.31 322 ASN A O 1
ATOM 2530 N N . ASP A 1 323 ? 33.901 -25.043 26.136 1.00 53.53 323 ASP A N 1
ATOM 2531 C CA . ASP A 1 323 ? 33.759 -23.695 26.719 1.00 53.53 323 ASP A CA 1
ATOM 2532 C C . ASP A 1 323 ? 32.511 -23.666 27.627 1.00 53.53 323 ASP A C 1
ATOM 2534 O O . ASP A 1 323 ? 31.381 -23.495 27.159 1.00 53.53 323 ASP A O 1
ATOM 2538 N N . ASP A 1 324 ? 32.722 -23.851 28.936 1.00 53.19 324 ASP A N 1
ATOM 2539 C CA . ASP A 1 324 ? 31.720 -23.607 29.979 1.00 53.19 324 ASP A CA 1
ATOM 2540 C C . ASP A 1 324 ? 31.360 -22.113 29.999 1.00 53.19 324 ASP A C 1
ATOM 2542 O O . ASP A 1 324 ? 32.119 -21.276 30.492 1.00 53.19 324 ASP A O 1
ATOM 2546 N N . ALA A 1 325 ? 30.190 -21.756 29.469 1.00 47.75 325 ALA A N 1
ATOM 2547 C CA . ALA A 1 325 ? 29.598 -20.442 29.687 1.00 47.75 325 ALA A CA 1
ATOM 2548 C C . ALA A 1 325 ? 28.067 -20.529 29.709 1.00 47.75 325 ALA A C 1
ATOM 2550 O O . ALA A 1 325 ? 27.450 -21.206 28.888 1.00 47.75 325 ALA A O 1
ATOM 2551 N N . ALA A 1 326 ? 27.508 -19.844 30.705 1.00 45.38 326 ALA A N 1
ATOM 2552 C CA . ALA A 1 326 ? 26.155 -19.922 31.233 1.00 45.38 326 ALA A CA 1
ATOM 2553 C C . ALA A 1 326 ? 25.008 -19.883 30.207 1.00 45.38 326 ALA A C 1
ATOM 2555 O O . ALA A 1 326 ? 25.068 -19.209 29.179 1.00 45.38 326 ALA A O 1
ATOM 2556 N N . GLN A 1 327 ? 23.926 -20.582 30.568 1.00 51.47 327 GLN A N 1
ATOM 2557 C CA . GLN A 1 327 ? 22.593 -20.390 30.006 1.00 51.47 327 GLN A CA 1
ATOM 2558 C C . GLN A 1 327 ? 22.080 -19.001 30.405 1.00 51.47 327 GLN A C 1
ATOM 2560 O O . GLN A 1 327 ? 21.829 -18.770 31.584 1.00 51.47 327 GLN A O 1
ATOM 2565 N N . ASP A 1 328 ? 21.898 -18.117 29.428 1.00 42.88 328 ASP A N 1
ATOM 2566 C CA . ASP A 1 328 ? 21.061 -16.924 29.570 1.00 42.88 328 ASP A CA 1
ATOM 2567 C C . ASP A 1 328 ? 19.807 -17.085 28.703 1.00 42.88 328 ASP A C 1
ATOM 2569 O O . ASP A 1 328 ? 19.852 -17.666 27.615 1.00 42.88 328 ASP A O 1
ATOM 2573 N N . GLU A 1 329 ? 18.680 -16.608 29.230 1.00 44.53 329 GLU A N 1
ATOM 2574 C CA . GLU A 1 329 ? 17.334 -16.767 28.678 1.00 44.53 329 GLU A CA 1
ATOM 2575 C C . GLU A 1 329 ? 17.197 -16.267 27.223 1.00 44.53 329 GLU A C 1
ATOM 2577 O O . GLU A 1 329 ? 17.679 -15.195 26.844 1.00 44.53 329 GLU A O 1
ATOM 2582 N N . ASP A 1 330 ? 16.481 -17.053 26.409 1.00 45.16 330 ASP A N 1
ATOM 2583 C CA . ASP A 1 330 ? 16.198 -16.809 24.988 1.00 45.16 330 ASP A CA 1
ATOM 2584 C C . ASP A 1 330 ? 15.437 -15.484 24.773 1.00 45.16 330 ASP A C 1
ATOM 2586 O O . ASP A 1 330 ? 14.230 -15.382 25.007 1.00 45.16 330 ASP A O 1
ATOM 2590 N N . THR A 1 331 ? 16.130 -14.462 24.260 1.00 42.53 331 THR A N 1
ATOM 2591 C CA . THR A 1 331 ? 15.551 -13.135 23.961 1.00 42.53 331 THR A CA 1
ATOM 2592 C C . THR A 1 331 ? 15.382 -12.840 22.462 1.00 42.53 331 THR A C 1
ATOM 2594 O O . THR A 1 331 ? 14.810 -11.804 22.104 1.00 42.53 331 THR A O 1
ATOM 2597 N N . GLY A 1 332 ? 15.777 -13.755 21.566 1.00 49.31 332 GLY A N 1
ATOM 2598 C CA . GLY A 1 332 ? 15.657 -13.555 20.119 1.00 49.31 332 GLY A CA 1
ATOM 2599 C C . GLY A 1 332 ? 16.254 -14.665 19.245 1.00 49.31 332 GLY A C 1
ATOM 2600 O O . GLY A 1 332 ? 16.851 -15.625 19.732 1.00 49.31 332 GLY A O 1
ATOM 2601 N N . TYR A 1 333 ? 16.040 -14.534 17.928 1.00 47.56 333 TYR A N 1
ATOM 2602 C CA . TYR A 1 333 ? 16.539 -15.462 16.909 1.00 47.56 333 TYR A CA 1
ATOM 2603 C C . TYR A 1 333 ? 17.329 -14.728 15.822 1.00 47.56 333 TYR A C 1
ATOM 2605 O O . TYR A 1 333 ? 16.885 -13.713 15.269 1.00 47.56 333 TYR A O 1
ATOM 2613 N N . MET A 1 334 ? 18.437 -15.337 15.417 1.00 47.94 334 MET A N 1
ATOM 2614 C CA . MET A 1 334 ? 19.350 -14.891 14.373 1.00 47.94 334 MET A CA 1
ATOM 2615 C C . MET A 1 334 ? 19.193 -15.752 13.114 1.00 47.94 334 MET A C 1
ATOM 2617 O O . MET A 1 334 ? 19.149 -16.975 13.185 1.00 47.94 334 MET A O 1
ATOM 2621 N N . SER A 1 335 ? 19.105 -15.122 11.937 1.00 40.78 335 SER A N 1
ATOM 2622 C CA . SER A 1 335 ? 18.940 -15.821 10.652 1.00 40.78 335 SER A CA 1
ATOM 2623 C C . SER A 1 335 ? 20.189 -15.692 9.773 1.00 40.78 335 SER A C 1
ATOM 2625 O O . SER A 1 335 ? 20.720 -14.594 9.627 1.00 40.78 335 SER A O 1
ATOM 2627 N N . LEU A 1 336 ? 20.659 -16.774 9.153 1.00 45.25 336 LEU A N 1
ATOM 2628 C CA . LEU A 1 336 ? 21.836 -16.795 8.276 1.00 45.25 336 LEU A CA 1
ATOM 2629 C C . LEU A 1 336 ? 21.402 -17.115 6.828 1.00 45.25 336 LEU A C 1
ATOM 2631 O O . LEU A 1 336 ? 20.945 -18.220 6.597 1.00 45.25 336 LEU A O 1
ATOM 2635 N N . TYR A 1 337 ? 21.522 -16.207 5.854 1.00 42.78 337 TYR A N 1
ATOM 2636 C CA . TYR A 1 337 ? 21.131 -16.375 4.428 1.00 42.78 337 TYR A CA 1
ATOM 2637 C C . TYR A 1 337 ? 22.354 -16.383 3.511 1.00 42.78 337 TYR A C 1
ATOM 2639 O O . TYR A 1 337 ? 23.192 -15.572 3.810 1.00 42.78 337 TYR A O 1
ATOM 2647 N N . SER A 1 338 ? 22.442 -17.051 2.349 1.00 35.78 338 SER A N 1
ATOM 2648 C CA . SER A 1 338 ? 23.139 -16.509 1.135 1.00 35.78 338 SER A CA 1
ATOM 2649 C C . SER A 1 338 ? 22.780 -17.229 -0.166 1.00 35.78 338 SER A C 1
ATOM 2651 O O . SER A 1 338 ? 22.258 -18.342 -0.154 1.00 35.78 338 SER A O 1
ATOM 2653 N N . SER A 1 339 ? 23.142 -16.583 -1.281 1.00 30.08 339 SER A N 1
ATOM 2654 C CA . SER A 1 339 ? 23.019 -16.988 -2.686 1.00 30.08 339 SER A CA 1
ATOM 2655 C C . SER A 1 339 ? 24.278 -16.614 -3.503 1.00 30.08 339 SER A C 1
ATOM 2657 O O . SER A 1 339 ? 24.823 -15.532 -3.279 1.00 30.08 339 SER A O 1
ATOM 2659 N N . PRO A 1 340 ? 24.682 -17.389 -4.529 1.00 34.47 340 PRO A N 1
ATOM 2660 C CA . PRO A 1 340 ? 25.317 -16.882 -5.750 1.00 34.47 340 PRO A CA 1
ATOM 2661 C C . PRO A 1 340 ? 24.276 -16.188 -6.666 1.00 34.47 340 PRO A C 1
ATOM 2663 O O . PRO A 1 340 ? 23.076 -16.350 -6.443 1.00 34.47 340 PRO A O 1
ATOM 2666 N N . PRO A 1 341 ? 24.686 -15.475 -7.738 1.00 35.03 341 PRO A N 1
ATOM 2667 C CA . PRO A 1 341 ? 23.816 -14.608 -8.557 1.00 35.03 341 PRO A CA 1
ATOM 2668 C C . PRO A 1 341 ? 22.586 -15.273 -9.205 1.00 35.03 341 PRO A C 1
ATOM 2670 O O . PRO A 1 341 ? 21.718 -14.573 -9.725 1.00 35.03 341 PRO A O 1
ATOM 2673 N N . SER A 1 342 ? 22.516 -16.607 -9.210 1.00 33.50 342 SER A N 1
ATOM 2674 C CA . SER A 1 342 ? 21.552 -17.401 -9.977 1.00 33.50 342 SER A CA 1
ATOM 2675 C C . SER A 1 342 ? 20.781 -18.466 -9.178 1.00 33.50 342 SER A C 1
ATOM 2677 O O . SER A 1 342 ? 19.971 -19.168 -9.781 1.00 33.50 342 SER A O 1
ATOM 2679 N N . SER A 1 343 ? 20.959 -18.599 -7.853 1.00 38.00 343 SER A N 1
ATOM 2680 C CA . SER A 1 343 ? 20.226 -19.599 -7.045 1.00 38.00 343 SER A CA 1
ATOM 2681 C C . SER A 1 343 ? 19.402 -18.985 -5.903 1.00 38.00 343 SER A C 1
ATOM 2683 O O . SER A 1 343 ? 19.660 -17.872 -5.443 1.00 38.00 343 SER A O 1
ATOM 2685 N N . LYS A 1 344 ? 18.357 -19.699 -5.453 1.00 37.69 344 LYS A N 1
ATOM 2686 C CA . LYS A 1 344 ? 17.511 -19.272 -4.324 1.00 37.69 344 LYS A CA 1
ATOM 2687 C C . LYS A 1 344 ? 18.298 -19.409 -3.014 1.00 37.69 344 LYS A C 1
ATOM 2689 O O . LYS A 1 344 ? 18.715 -20.513 -2.678 1.00 37.69 344 LYS A O 1
ATOM 2694 N N . ALA A 1 345 ? 18.457 -18.311 -2.273 1.00 45.19 345 ALA A N 1
ATOM 2695 C CA . ALA A 1 345 ? 19.108 -18.317 -0.963 1.00 45.19 345 ALA A CA 1
ATOM 2696 C C . ALA A 1 345 ? 18.408 -19.269 0.025 1.00 45.19 345 ALA A C 1
ATOM 2698 O O . ALA A 1 345 ? 17.175 -19.315 0.067 1.00 45.19 345 ALA A O 1
ATOM 2699 N N . HIS A 1 346 ? 19.183 -19.988 0.845 1.00 47.50 346 HIS A N 1
ATOM 2700 C CA . HIS A 1 346 ? 18.658 -20.754 1.980 1.00 47.50 346 HIS A CA 1
ATOM 2701 C C . HIS A 1 346 ? 19.014 -20.060 3.296 1.00 47.50 346 HIS A C 1
ATOM 2703 O O . HIS A 1 346 ? 20.109 -19.513 3.416 1.00 47.50 346 HIS A O 1
ATOM 2709 N N . ALA A 1 347 ? 18.073 -20.045 4.245 1.00 52.66 347 ALA A N 1
ATOM 2710 C CA . ALA A 1 347 ? 18.213 -19.351 5.519 1.00 52.66 347 ALA A CA 1
ATOM 2711 C C . ALA A 1 347 ? 18.293 -20.348 6.687 1.00 52.66 347 ALA A C 1
ATOM 2713 O O . ALA A 1 347 ? 17.366 -21.135 6.872 1.00 52.66 347 ALA A O 1
ATOM 2714 N N . PHE A 1 348 ? 19.354 -20.286 7.488 1.00 56.81 348 PHE A N 1
ATOM 2715 C CA . PHE A 1 348 ? 19.461 -20.975 8.776 1.00 56.81 348 PHE A CA 1
ATOM 2716 C C . PHE A 1 348 ? 18.924 -20.079 9.893 1.00 56.81 348 PHE A C 1
ATOM 2718 O O . PHE A 1 348 ? 18.939 -18.857 9.759 1.00 56.81 348 PHE A O 1
ATOM 2725 N N . TRP A 1 349 ? 18.463 -20.670 10.991 1.00 56.47 349 TRP A N 1
ATOM 2726 C CA . TRP A 1 349 ? 18.051 -19.948 12.195 1.00 56.47 349 TRP A CA 1
ATOM 2727 C C . TRP A 1 349 ? 18.825 -20.507 13.387 1.00 56.47 349 TRP A C 1
ATOM 2729 O O . TRP A 1 349 ? 18.928 -21.726 13.504 1.00 56.47 349 TRP A O 1
ATOM 2739 N N . ILE A 1 350 ? 19.365 -19.631 14.232 1.00 62.94 350 ILE A N 1
ATOM 2740 C CA . ILE A 1 350 ? 20.043 -19.966 15.493 1.00 62.94 350 ILE A CA 1
ATOM 2741 C C . ILE A 1 350 ? 19.572 -19.000 16.583 1.00 62.94 350 ILE A C 1
ATOM 2743 O O . ILE A 1 350 ? 19.257 -17.849 16.271 1.00 62.94 350 ILE A O 1
ATOM 2747 N N . SER A 1 351 ? 19.497 -19.433 17.840 1.00 63.41 351 SER A N 1
ATOM 2748 C CA . SER A 1 351 ? 19.178 -18.518 18.942 1.00 63.41 351 SER A CA 1
ATOM 2749 C C . SER A 1 351 ? 20.292 -17.491 19.189 1.00 63.41 351 SER A C 1
ATOM 2751 O O . SER A 1 351 ? 21.460 -17.722 18.856 1.00 63.41 351 SER A O 1
ATOM 2753 N N . ASP A 1 352 ? 19.938 -16.345 19.777 1.00 63.38 352 ASP A N 1
ATOM 2754 C CA . ASP A 1 352 ? 20.892 -15.268 20.084 1.00 63.38 352 ASP A CA 1
ATOM 2755 C C . ASP A 1 352 ? 22.026 -15.747 21.014 1.00 63.38 352 ASP A C 1
ATOM 2757 O O . ASP A 1 352 ? 23.187 -15.374 20.827 1.00 63.38 352 ASP A O 1
ATOM 2761 N N . GLY A 1 353 ? 21.722 -16.655 21.949 1.00 67.38 353 GLY A N 1
ATOM 2762 C CA . GLY A 1 353 ? 22.720 -17.277 22.825 1.00 67.38 353 GLY A CA 1
ATOM 2763 C C . GLY A 1 353 ? 23.744 -18.122 22.058 1.00 67.38 353 GLY A C 1
ATOM 2764 O O . GLY A 1 353 ? 24.952 -17.981 22.264 1.00 67.38 353 GLY A O 1
ATOM 2765 N N . HIS A 1 354 ? 23.296 -18.959 21.114 1.00 71.12 354 HIS A N 1
ATOM 2766 C CA . HIS A 1 354 ? 24.202 -19.742 20.262 1.00 71.12 354 HIS A CA 1
ATOM 2767 C C . HIS A 1 354 ? 25.015 -18.855 19.316 1.00 71.12 354 HIS A C 1
ATOM 2769 O O . HIS A 1 354 ? 26.185 -19.143 19.055 1.00 71.12 354 HIS A O 1
ATOM 2775 N N . TYR A 1 355 ? 24.421 -17.764 18.826 1.00 70.56 355 TYR A N 1
ATOM 2776 C CA . TYR A 1 355 ? 25.119 -16.788 17.998 1.00 70.56 355 TYR A CA 1
ATOM 2777 C C . TYR A 1 355 ? 26.275 -16.120 18.751 1.00 70.56 355 TYR A C 1
ATOM 2779 O O . TYR A 1 355 ? 27.399 -16.123 18.252 1.00 70.56 355 TYR A O 1
ATOM 2787 N N . GLU A 1 356 ? 26.039 -15.570 19.946 1.00 69.06 356 GLU A N 1
ATOM 2788 C CA . GLU A 1 356 ? 27.092 -14.863 20.690 1.00 69.06 356 GLU A CA 1
ATOM 2789 C C . GLU A 1 356 ? 28.193 -15.815 21.183 1.00 69.06 356 GLU A C 1
ATOM 2791 O O . GLU A 1 356 ? 29.374 -15.463 21.124 1.00 69.06 356 GLU A O 1
ATOM 2796 N N . ARG A 1 357 ? 27.850 -17.057 21.554 1.00 73.56 357 ARG A N 1
ATOM 2797 C CA . ARG A 1 357 ? 28.841 -18.105 21.864 1.00 73.56 357 ARG A CA 1
ATOM 2798 C C . ARG A 1 357 ? 29.731 -18.416 20.658 1.00 73.56 357 ARG A C 1
ATOM 2800 O O . ARG A 1 357 ? 30.958 -18.407 20.770 1.00 73.56 357 ARG A O 1
ATOM 2807 N N . LEU A 1 358 ? 29.127 -18.632 19.488 1.00 72.12 358 LEU A N 1
ATOM 2808 C CA . LEU A 1 358 ? 29.865 -18.910 18.256 1.00 72.12 358 LEU A CA 1
ATOM 2809 C C . LEU A 1 358 ? 30.727 -17.716 17.825 1.00 72.12 358 LEU A C 1
ATOM 2811 O O . LEU A 1 358 ? 31.864 -17.900 17.393 1.00 72.12 358 LEU A O 1
ATOM 2815 N N . LYS A 1 359 ? 30.206 -16.494 17.959 1.00 70.75 359 LYS A N 1
ATOM 2816 C CA . LYS A 1 359 ? 30.921 -15.253 17.654 1.00 70.75 359 LYS A CA 1
ATOM 2817 C C . LYS A 1 359 ? 32.135 -15.065 18.562 1.00 70.75 359 LYS A C 1
ATOM 2819 O O . LYS A 1 359 ? 33.227 -14.857 18.048 1.00 70.75 359 LYS A O 1
ATOM 2824 N N . SER A 1 360 ? 31.973 -15.246 19.873 1.00 73.06 360 SER A N 1
ATOM 2825 C CA . SER A 1 360 ? 33.073 -15.194 20.847 1.00 73.06 360 SER A CA 1
ATOM 2826 C C . SER A 1 360 ? 34.173 -16.209 20.522 1.00 73.06 360 SER A C 1
ATOM 2828 O O . SER A 1 360 ? 35.354 -15.864 20.488 1.00 73.06 360 SER A O 1
ATOM 2830 N N . PHE A 1 361 ? 33.796 -17.448 20.188 1.00 73.75 361 PHE A N 1
ATOM 2831 C CA . PHE A 1 361 ? 34.747 -18.467 19.738 1.00 73.75 361 PHE A CA 1
ATOM 2832 C C . PHE A 1 361 ? 35.501 -18.042 18.465 1.00 73.75 361 PHE A C 1
ATOM 2834 O O . PHE A 1 361 ? 36.722 -18.198 18.378 1.00 73.75 361 PHE A O 1
ATOM 2841 N N . CYS A 1 362 ? 34.789 -17.482 17.482 1.00 69.88 362 CYS A N 1
ATOM 2842 C CA . CYS A 1 362 ? 35.384 -17.013 16.232 1.00 69.88 362 CYS A CA 1
ATOM 2843 C C . CYS A 1 362 ? 36.357 -15.856 16.450 1.00 69.88 362 CYS A C 1
ATOM 2845 O O . CYS A 1 362 ? 37.459 -15.897 15.907 1.00 69.88 362 CYS A O 1
ATOM 2847 N N . ASP A 1 363 ? 35.977 -14.880 17.273 1.00 70.69 363 ASP A N 1
ATOM 2848 C CA . ASP A 1 363 ? 36.797 -13.713 17.591 1.00 70.69 363 ASP A CA 1
ATOM 2849 C C . ASP A 1 363 ? 38.095 -14.137 18.303 1.00 70.69 363 ASP A C 1
ATOM 2851 O O . ASP A 1 363 ? 39.179 -13.709 17.906 1.00 70.69 363 ASP A O 1
ATOM 2855 N N . LYS A 1 364 ? 38.017 -15.062 19.277 1.00 72.94 364 LYS A N 1
ATOM 2856 C CA . LYS A 1 364 ? 39.199 -15.652 19.944 1.00 72.94 364 LYS A CA 1
ATOM 2857 C C . LYS A 1 364 ? 40.108 -16.418 18.975 1.00 72.94 364 LYS A C 1
ATOM 2859 O O . LYS A 1 364 ? 41.323 -16.422 19.146 1.00 72.94 364 LYS A O 1
ATOM 2864 N N . SER A 1 365 ? 39.521 -17.078 17.979 1.00 70.25 365 SER A N 1
ATOM 2865 C CA . SER A 1 365 ? 40.235 -17.972 17.057 1.00 70.25 365 SER A CA 1
ATOM 2866 C C . SER A 1 365 ? 40.680 -17.292 15.755 1.00 70.25 365 SER A C 1
ATOM 2868 O O . SER A 1 365 ? 41.245 -17.954 14.886 1.00 70.25 365 SER A O 1
ATOM 2870 N N . GLY A 1 366 ? 40.399 -15.995 15.575 1.00 66.00 366 GLY A N 1
ATOM 2871 C CA . GLY A 1 366 ? 40.662 -15.275 14.323 1.00 66.00 366 GLY A CA 1
ATOM 2872 C C . GLY A 1 366 ? 39.850 -15.795 13.127 1.00 66.00 366 GLY A C 1
ATOM 2873 O O . GLY A 1 366 ? 40.270 -15.658 11.977 1.00 66.00 366 GLY A O 1
ATOM 2874 N N . LEU A 1 367 ? 38.706 -16.435 13.379 1.00 66.06 367 LEU A N 1
ATOM 2875 C CA . LEU A 1 367 ? 37.865 -17.061 12.361 1.00 66.06 367 LEU A CA 1
ATOM 2876 C C . LEU A 1 367 ? 36.716 -16.140 11.943 1.00 66.06 367 LEU A C 1
ATOM 2878 O O . LEU A 1 367 ? 36.223 -15.317 12.707 1.00 66.06 367 LEU A O 1
ATOM 2882 N N . MET A 1 368 ? 36.219 -16.329 10.720 1.00 59.31 368 MET A N 1
ATOM 2883 C CA . MET A 1 368 ? 34.978 -15.690 10.278 1.00 59.31 368 MET A CA 1
ATOM 2884 C C . MET A 1 368 ? 33.772 -16.562 10.645 1.00 59.31 368 MET A C 1
ATOM 2886 O O . MET A 1 368 ? 33.601 -17.650 10.093 1.00 59.31 368 MET A O 1
ATOM 2890 N N . MET A 1 369 ? 32.891 -16.049 11.503 1.00 65.12 369 MET A N 1
ATOM 2891 C CA . MET A 1 369 ? 31.706 -16.746 12.031 1.00 65.12 369 MET A CA 1
ATOM 2892 C C . MET A 1 369 ? 30.807 -17.386 10.960 1.00 65.12 369 MET A C 1
ATOM 2894 O O . MET A 1 369 ? 30.406 -18.540 11.089 1.00 65.12 369 MET A O 1
ATOM 2898 N N . ASN A 1 370 ? 30.564 -16.690 9.850 1.00 57.97 370 ASN A N 1
ATOM 2899 C CA . ASN A 1 370 ? 29.720 -17.175 8.746 1.00 57.97 370 ASN A CA 1
ATOM 2900 C C . ASN A 1 370 ? 30.309 -18.417 8.088 1.00 57.97 370 ASN A C 1
ATOM 2902 O O . ASN A 1 370 ? 29.597 -19.354 7.733 1.00 57.97 370 ASN A O 1
ATOM 2906 N N . ARG A 1 371 ? 31.637 -18.403 7.925 1.00 59.59 371 ARG A N 1
ATOM 2907 C CA . ARG A 1 371 ? 32.378 -19.528 7.373 1.00 59.59 371 ARG A CA 1
ATOM 2908 C C . ARG A 1 371 ? 32.358 -20.667 8.379 1.00 59.59 371 ARG A C 1
ATOM 2910 O O . ARG A 1 371 ? 32.092 -21.787 7.976 1.00 59.59 371 ARG A O 1
ATOM 2917 N N . LEU A 1 372 ? 32.547 -20.411 9.668 1.00 63.34 372 LEU A N 1
ATOM 2918 C CA . LEU A 1 372 ? 32.553 -21.479 10.664 1.00 63.34 372 LEU A CA 1
ATOM 2919 C C . LEU A 1 372 ? 31.198 -22.199 10.776 1.00 63.34 372 LEU A C 1
ATOM 2921 O O . LEU A 1 372 ? 31.170 -23.425 10.710 1.00 63.34 372 LEU A O 1
ATOM 2925 N N . ALA A 1 373 ? 30.081 -21.464 10.839 1.00 63.22 373 ALA A N 1
ATOM 2926 C CA . ALA A 1 373 ? 28.735 -22.053 10.868 1.00 63.22 373 ALA A CA 1
ATOM 2927 C C . ALA A 1 373 ? 28.472 -22.960 9.651 1.00 63.22 373 ALA A C 1
ATOM 2929 O O . ALA A 1 373 ? 27.955 -24.067 9.781 1.00 63.22 373 ALA A O 1
ATOM 2930 N N . HIS A 1 374 ? 28.907 -22.523 8.468 1.00 62.69 374 HIS A N 1
ATOM 2931 C CA . HIS A 1 374 ? 28.868 -23.317 7.244 1.00 62.69 374 HIS A CA 1
ATOM 2932 C C . HIS A 1 374 ? 29.708 -24.593 7.342 1.00 62.69 374 HIS A C 1
ATOM 2934 O O . HIS A 1 374 ? 29.230 -25.682 7.035 1.00 62.69 374 HIS A O 1
ATOM 2940 N N . HIS A 1 375 ? 30.959 -24.467 7.793 1.00 64.69 375 HIS A N 1
ATOM 2941 C CA . HIS A 1 375 ? 31.893 -25.588 7.889 1.00 64.69 375 HIS A CA 1
ATOM 2942 C C . HIS A 1 375 ? 31.404 -26.653 8.872 1.00 64.69 375 HIS A C 1
ATOM 2944 O O . HIS A 1 375 ? 31.653 -27.829 8.635 1.00 64.69 375 HIS A O 1
ATOM 2950 N N . LEU A 1 376 ? 30.672 -26.281 9.926 1.00 68.31 376 LEU A N 1
ATOM 2951 C CA . LEU A 1 376 ? 30.058 -27.246 10.842 1.00 68.31 376 LEU A CA 1
ATOM 2952 C C . LEU A 1 376 ? 29.018 -28.122 10.149 1.00 68.31 376 LEU A C 1
ATOM 2954 O O . LEU A 1 376 ? 29.072 -29.346 10.270 1.00 68.31 376 LEU A O 1
ATOM 2958 N N . VAL A 1 377 ? 28.118 -27.504 9.382 1.00 62.69 377 VAL A N 1
ATOM 2959 C CA . VAL A 1 377 ? 27.103 -28.229 8.608 1.00 62.69 377 VAL A CA 1
ATOM 2960 C C . VAL A 1 377 ? 27.776 -29.095 7.538 1.00 62.69 377 VAL A C 1
ATOM 2962 O O . VAL A 1 377 ? 27.461 -30.274 7.427 1.00 62.69 377 VAL A O 1
ATOM 2965 N N . PHE A 1 378 ? 28.759 -28.561 6.806 1.00 63.34 378 PHE A N 1
ATOM 2966 C CA . PHE A 1 378 ? 29.528 -29.322 5.810 1.00 63.34 378 PHE A CA 1
ATOM 2967 C C . PHE A 1 378 ? 30.265 -30.522 6.407 1.00 63.34 378 PHE 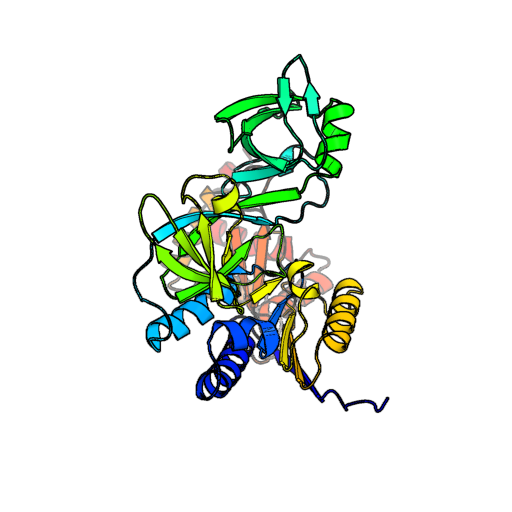A C 1
ATOM 2969 O O . PHE A 1 378 ? 30.194 -31.622 5.861 1.00 63.34 378 PHE A O 1
ATOM 2976 N N . ARG A 1 379 ? 30.964 -30.321 7.528 1.00 66.69 379 ARG A N 1
ATOM 2977 C CA . ARG A 1 379 ? 31.719 -31.369 8.221 1.00 66.69 379 ARG A CA 1
ATOM 2978 C C . ARG A 1 379 ? 30.805 -32.503 8.660 1.00 66.69 379 ARG A C 1
ATOM 2980 O O . ARG A 1 379 ? 31.188 -33.658 8.518 1.00 66.69 379 ARG A O 1
ATOM 2987 N N . ASP A 1 380 ? 29.621 -32.194 9.182 1.00 68.88 380 ASP A N 1
ATOM 2988 C CA . ASP A 1 380 ? 28.694 -33.238 9.618 1.00 68.88 380 ASP A CA 1
ATOM 2989 C C . ASP A 1 380 ? 28.097 -34.013 8.438 1.00 68.88 380 ASP A C 1
ATOM 2991 O O . ASP A 1 380 ? 28.028 -35.237 8.487 1.00 68.88 380 ASP A O 1
ATOM 2995 N N . LEU A 1 381 ? 27.751 -33.336 7.337 1.00 58.50 381 LEU A N 1
ATOM 2996 C CA . LEU A 1 381 ? 27.275 -34.015 6.126 1.00 58.50 381 LEU A CA 1
ATOM 2997 C C . LEU A 1 381 ? 28.342 -34.932 5.513 1.00 58.50 381 LEU A C 1
ATOM 2999 O O . LEU A 1 381 ? 28.006 -36.030 5.075 1.00 58.50 381 LEU A O 1
ATOM 3003 N N . LEU A 1 382 ? 29.612 -34.507 5.511 1.00 61.91 382 LEU A N 1
ATOM 3004 C CA . LEU A 1 382 ? 30.745 -35.349 5.109 1.00 61.91 382 LEU A CA 1
ATOM 3005 C C . LEU A 1 382 ? 30.938 -36.526 6.075 1.00 61.91 382 LEU A C 1
ATOM 3007 O O . LEU A 1 382 ? 31.125 -37.648 5.626 1.00 61.91 382 LEU A O 1
ATOM 3011 N N . ARG A 1 383 ? 30.852 -36.298 7.395 1.00 73.69 383 ARG A N 1
ATOM 3012 C CA . ARG A 1 383 ? 30.976 -37.357 8.418 1.00 73.69 383 ARG A CA 1
ATOM 3013 C C . ARG A 1 383 ? 29.894 -38.434 8.283 1.00 73.69 383 ARG A C 1
ATOM 3015 O O . ARG A 1 383 ? 30.135 -39.576 8.654 1.00 73.69 383 ARG A O 1
ATOM 3022 N N . ARG A 1 384 ? 28.706 -38.065 7.801 1.00 67.19 384 ARG A N 1
ATOM 3023 C CA . ARG A 1 384 ? 27.561 -38.969 7.604 1.00 67.19 384 ARG A CA 1
ATOM 3024 C C . ARG A 1 384 ? 27.493 -39.582 6.201 1.00 67.19 384 ARG A C 1
ATOM 3026 O O . ARG A 1 384 ? 26.478 -40.190 5.880 1.00 67.19 384 ARG A O 1
ATOM 3033 N N . ASP A 1 385 ? 28.510 -39.374 5.363 1.00 68.75 385 ASP A N 1
ATOM 3034 C CA . ASP A 1 385 ? 28.550 -39.814 3.960 1.00 68.75 385 ASP A CA 1
ATOM 3035 C C . ASP A 1 385 ? 27.361 -39.326 3.104 1.00 68.75 385 ASP A C 1
ATOM 3037 O O . ASP A 1 385 ? 27.038 -39.901 2.064 1.00 68.75 385 ASP A O 1
ATOM 3041 N N . LEU A 1 386 ? 26.708 -38.232 3.513 1.00 59.62 386 LEU A N 1
ATOM 3042 C CA . LEU A 1 386 ? 25.561 -37.663 2.796 1.00 59.62 386 LEU A CA 1
ATOM 3043 C C . LEU A 1 386 ? 25.990 -36.814 1.593 1.00 59.62 386 LEU A C 1
ATOM 3045 O O . LEU A 1 386 ? 25.185 -36.553 0.703 1.00 59.62 386 LEU A O 1
ATOM 3049 N N . ILE A 1 387 ? 27.245 -36.366 1.568 1.00 56.53 387 ILE A N 1
ATOM 3050 C CA . ILE A 1 387 ? 27.887 -35.679 0.442 1.00 56.53 387 ILE A CA 1
ATOM 3051 C C . ILE A 1 387 ? 29.304 -36.232 0.270 1.00 56.53 387 ILE A C 1
ATOM 3053 O O . ILE A 1 387 ? 29.929 -36.635 1.251 1.00 56.53 387 ILE A O 1
ATOM 3057 N N . LYS A 1 388 ? 29.845 -36.216 -0.953 1.00 66.25 388 LYS A N 1
ATOM 3058 C CA . LYS A 1 388 ? 31.249 -36.566 -1.215 1.00 66.25 388 LYS A CA 1
ATOM 3059 C C . LYS A 1 388 ? 32.052 -35.319 -1.556 1.00 66.25 388 LYS A C 1
ATOM 3061 O O . LYS A 1 388 ? 31.591 -34.460 -2.301 1.00 66.25 388 LYS A O 1
ATOM 3066 N N . LEU A 1 389 ? 33.283 -35.243 -1.046 1.00 50.75 389 LEU A N 1
ATOM 3067 C CA . LEU A 1 389 ? 34.181 -34.107 -1.288 1.00 50.75 389 LEU A CA 1
ATOM 3068 C C . LEU A 1 389 ? 34.467 -33.903 -2.789 1.00 50.75 389 LEU A C 1
ATOM 3070 O O . LEU A 1 389 ? 34.573 -32.772 -3.250 1.00 50.75 389 LEU A O 1
ATOM 3074 N N . ASN A 1 390 ? 34.527 -34.998 -3.553 1.00 53.44 390 ASN A N 1
ATOM 3075 C CA . ASN A 1 390 ? 34.788 -34.974 -4.994 1.00 53.44 390 ASN A CA 1
ATOM 3076 C C . ASN A 1 390 ? 33.664 -34.312 -5.808 1.00 53.44 390 ASN A C 1
ATOM 3078 O O . ASN A 1 390 ? 33.950 -33.739 -6.852 1.00 53.44 390 ASN A O 1
ATOM 3082 N N . ASP A 1 391 ? 32.421 -34.333 -5.319 1.00 50.03 391 ASP A N 1
ATOM 3083 C CA . ASP A 1 391 ? 31.266 -33.741 -6.013 1.00 50.03 391 ASP A CA 1
ATOM 3084 C C . ASP A 1 391 ? 31.192 -32.212 -5.826 1.00 50.03 391 ASP A C 1
ATOM 3086 O O . ASP A 1 391 ? 30.384 -31.542 -6.460 1.00 50.03 391 ASP A O 1
ATOM 3090 N N . LEU A 1 392 ? 32.024 -31.656 -4.937 1.00 45.91 392 LEU A N 1
ATOM 3091 C CA . LEU A 1 392 ? 32.097 -30.224 -4.619 1.00 45.91 392 LEU A CA 1
ATOM 3092 C C . LEU A 1 392 ? 33.323 -29.527 -5.228 1.00 45.91 392 LEU A C 1
ATOM 3094 O O . LEU A 1 392 ? 33.402 -28.300 -5.191 1.00 45.91 392 LEU A O 1
ATOM 3098 N N . LEU A 1 393 ? 34.300 -30.304 -5.707 1.00 42.41 393 LEU A N 1
ATOM 3099 C CA . LEU A 1 393 ? 35.556 -29.822 -6.298 1.00 42.41 393 LEU A CA 1
ATOM 3100 C C . LEU A 1 393 ? 35.542 -29.838 -7.840 1.00 42.41 393 LEU A C 1
ATOM 3102 O O . LEU A 1 393 ? 36.516 -29.395 -8.449 1.00 42.41 393 LEU A O 1
ATOM 3106 N N . MET A 1 394 ? 34.464 -30.347 -8.446 1.00 37.62 394 MET A N 1
ATOM 3107 C CA . MET A 1 394 ? 34.127 -30.212 -9.871 1.00 37.62 394 MET A CA 1
ATOM 3108 C C . MET A 1 394 ? 33.164 -29.045 -10.071 1.00 37.62 394 MET A C 1
ATOM 3110 O O . MET A 1 394 ? 33.272 -28.387 -11.129 1.00 37.62 394 MET A O 1
#

pLDDT: mean 77.5, std 16.89, range [30.08, 98.0]

Foldseek 3Di:
DDPPPAAEAEDEDDDDPPLCVVLLVVQVVQQVVPVVPDQNQCCLFAAEAEEEAPVDDQCVNQPVVVVVCCVVVLFPPAWDKFKAWDFDDDPQLLDLVVQDCVVFVWKKKAWQQWADDPNDIDHHRWIWTWDDRDPVQQWTWTATLAPRDIDIDRSPDPRVVVRRVPIIMTGIDIDTDTQQFWKDFQVCLSFIWGFHDDDQAWTWTAGPVGDIDIDGRSGPRVNRMDTSRHDYHPSRLNGAHQEYEYRYPDDCPDVSNVVVVVSNSVRHNYYYYYYHHPPPPQPAAAAEDDPLLVVLLVVVCVVVVHDLAVVLLVLLCVVCVPDDDDDDDFPDKYKYWYYDPPDDIDIGIYTPVSVVSLVVVCVVVVHDSNVVSVVSSVVVCVVVVVDDPVVVVD

Sequence (394 aa):
MSEHDLKIETTKIKGIKNRSAIAIEKYLELLQESLATRSLLETVSTHIRLSAPDNYKQVSLDNPVKAFLQKSGYIEPGFVSLQVCYPLEVSEPTNIQNFNAGRYSSTVIELKTDLNISGSVAAKGDLLKVLRVEKQASQIQFVSLKSNHKFVFDLTSPTFQKAVIKAVFYYEAILHLSVGDIVFQTQNPHSLKQVASISDDEIRFMDKEGHTTTLKPKTAEARMLSLGYAASGEAALCYQSKSTIVIIDGDEKSDQVKSFIKHMKKNTSCRLYVYGVEKTLRKSVQVVCPTDMIKCIKTAIEDSKKSHQGYVEALIDELLRNDDAAQDEDTGYMSLYSSPPSSKAHAFWISDGHYERLKSFCDKSGLMMNRLAHHLVFRDLLRRDLIKLNDLLM

Secondary structure (DSSP, 8-state):
------EEEEEEEPSSTTTTHHHHHHHHHHHHHHHTTS-HHHIIIIIEEEEE-TTS-THHHHHHHHHHHHHTTSS-S--EEEEEEEEE--S-TT-GGGG-TTTSS-EEEE-SS-EEETTEEEPTT-EEEEEEEETTTTEEEEEETTT--EEEEETT-HHHHHHHHTPEEEEEEEEEE-TT-EEEETTEEEEEEEEEEE-SS-EEEE-TT--EEEE-TTSHHHHTEEESSEEEHHHHHT--EEEEEEEEES-TTSHHHHHHHHHHHHHEEEEEEEEEE-------------HHHHHHHHHHHHHHTS-HHHHHHHHHHHHHTT----------EEEEEE--TTS--EEEEEEHHHHHHHHHHHHHHT--HHHHHHHHHHHHHHHTTSS-GGGT--